Protein 7KPT (pdb70)

Structure (mmCIF, N/CA/C/O backbone):
data_7KPT
#
_entry.id   7KPT
#
_cell.length_a   157.279
_cell.length_b   48.527
_cell.length_c   67.643
_cell.angle_alpha   90.000
_cell.angle_beta   114.488
_cell.angle_gamma   90.000
#
_symmetry.space_group_name_H-M   'C 1 2 1'
#
loop_
_entity.id
_entity.type
_entity.pdbx_description
1 polymer 'FAD-dependent monooxygenase CtdE'
2 non-polymer 'FLAVIN-ADENINE DINUCLEOTIDE'
3 non-polymer (6aR,7aS,11S,13aS)-6,6,11-trimethyl-4-(3-methylbut-2-en-1-yl)-6,6a,7,8,9,10,11,14-octahydro-5H,13H-13a,7a-(epiminomethano)quinolizino[2,3-b]carbazol-16-one
4 non-polymer 1,2-ETHANEDIOL
5 non-polymer 'CHLORIDE ION'
6 water water
#
loop_
_atom_site.group_PDB
_atom_site.id
_atom_site.type_symbol
_atom_site.label_atom_id
_atom_site.label_alt_id
_atom_site.label_comp_id
_atom_site.label_asym_id
_atom_site.label_entity_id
_atom_site.label_seq_id
_atom_site.pdbx_PDB_ins_code
_atom_site.Cartn_x
_atom_site.Cartn_y
_atom_site.Cartn_z
_atom_site.occupancy
_atom_site.B_iso_or_equiv
_atom_site.auth_seq_id
_atom_site.auth_comp_id
_atom_site.auth_asym_id
_atom_site.auth_atom_id
_atom_site.pdbx_PDB_model_num
ATOM 1 N N . GLN A 1 20 ? 61.98398 36.70054 7.86326 1.000 23.87635 20 GLN A N 1
ATOM 2 C CA . GLN A 1 20 ? 61.08054 36.57566 9.00845 1.000 26.20861 20 GLN A CA 1
ATOM 3 C C . GLN A 1 20 ? 59.76742 35.88748 8.64708 1.000 22.87820 20 GLN A C 1
ATOM 4 O O . GLN A 1 20 ? 59.04939 36.31265 7.74467 1.000 21.58044 20 GLN A O 1
ATOM 10 N N . ILE A 1 21 ? 59.44793 34.83749 9.39325 1.000 20.65845 21 ILE A N 1
ATOM 11 C CA . ILE A 1 21 ? 58.25765 34.02642 9.14957 1.000 17.56068 21 ILE A CA 1
ATOM 12 C C . ILE A 1 21 ? 57.03520 34.74533 9.70345 1.000 18.67413 21 ILE A C 1
ATOM 13 O O . ILE A 1 21 ? 57.05683 35.23915 10.83638 1.000 17.43414 21 ILE A O 1
ATOM 18 N N . ASN A 1 22 ? 55.97293 34.83709 8.89880 1.000 17.81371 22 ASN A N 1
ATOM 19 C CA . ASN A 1 22 ? 54.70779 35.42409 9.34501 1.000 15.66627 22 ASN A CA 1
ATOM 20 C C . ASN A 1 22 ? 53.76052 34.30371 9.74516 1.000 12.91062 22 ASN A C 1
ATOM 21 O O . ASN A 1 22 ? 53.50661 33.38750 8.95787 1.000 15.44232 22 ASN A O 1
ATOM 26 N N . VAL A 1 23 ? 53.28378 34.34522 10.98744 1.000 14.86919 23 VAL A N 1
ATOM 27 C CA . VAL A 1 23 ? 52.39385 33.32562 11.52958 1.000 13.05500 23 VAL A CA 1
ATOM 28 C C . VAL A 1 23 ? 51.06197 33.97043 11.89725 1.000 13.14881 23 VAL A C 1
ATOM 29 O O . VAL A 1 23 ? 51.03366 35.01621 12.55635 1.000 14.04052 23 VAL A O 1
ATOM 33 N N . ILE A 1 24 ? 49.96102 33.31171 11.53531 1.000 12.41826 24 ILE A N 1
ATOM 34 C CA . ILE A 1 24 ? 48.63687 33.66429 12.03028 1.000 13.72083 24 ILE A CA 1
ATOM 35 C C . ILE A 1 24 ? 48.24453 32.61577 13.06486 1.000 16.51520 24 ILE A C 1
ATOM 36 O O . ILE A 1 24 ? 48.37111 31.40547 12.81504 1.000 12.96458 24 ILE A O 1
ATOM 41 N N . ILE A 1 25 ? 47.80017 33.06826 14.23428 1.000 10.81782 25 ILE A N 1
ATOM 42 C CA . ILE A 1 25 ? 47.31024 32.16947 15.27569 1.000 11.87035 25 ILE A CA 1
ATOM 43 C C . ILE A 1 25 ? 45.84082 32.48081 15.50648 1.000 14.97385 25 ILE A C 1
ATOM 44 O O . ILE A 1 25 ? 45.47523 33.64682 15.66903 1.000 12.05623 25 ILE A O 1
ATOM 49 N N . VAL A 1 26 ? 45.00741 31.44893 15.53825 1.000 12.72527 26 VAL A N 1
ATOM 50 C CA . VAL A 1 26 ? 43.57495 31.62731 15.75200 1.000 13.28607 26 VAL A CA 1
ATOM 51 C C . VAL A 1 26 ? 43.18427 30.92823 17.04407 1.000 11.52233 26 VAL A C 1
ATOM 52 O O . VAL A 1 26 ? 43.28818 29.69831 17.14936 1.000 13.51275 26 VAL A O 1
ATOM 56 N N . GLY A 1 27 ? 42.71411 31.70721 18.00505 1.000 10.34349 27 GLY A N 1
ATOM 57 C CA . GLY A 1 27 ? 42.26502 31.19676 19.28637 1.000 13.15058 27 GLY A CA 1
ATOM 58 C C . GLY A 1 27 ? 43.32137 31.41101 20.34873 1.000 14.86244 27 GLY A C 1
ATOM 59 O O . GLY A 1 27 ? 44.44493 30.92068 20.21117 1.000 12.87108 27 GLY A O 1
ATOM 60 N N . LEU A 1 28 ? 42.99183 32.13116 21.41556 1.000 13.77787 28 LEU A N 1
ATOM 61 C CA . LEU A 1 28 ? 44.02747 32.44474 22.38817 1.000 13.04347 28 LEU A CA 1
ATOM 62 C C . LEU A 1 28 ? 43.67676 31.90013 23.76799 1.000 13.54683 28 LEU A C 1
ATOM 63 O O . LEU A 1 28 ? 43.61131 32.66101 24.74106 1.000 16.38358 28 LEU A O 1
ATOM 68 N N . GLY A 1 29 ? 43.46349 30.58719 23.86137 1.000 12.06174 29 GLY A N 1
ATOM 69 C CA . GLY A 1 29 ? 43.52758 29.89769 25.13287 1.000 11.59052 29 GLY A CA 1
ATOM 70 C C . GLY A 1 29 ? 44.99537 29.66002 25.44410 1.000 10.66790 29 GLY A C 1
ATOM 71 O O . GLY A 1 29 ? 45.88578 30.27845 24.85169 1.000 9.86383 29 GLY A O 1
ATOM 72 N N . ILE A 1 30 ? 45.24904 28.70006 26.34039 1.000 7.89087 30 ILE A N 1
ATOM 73 C CA . ILE A 1 30 ? 46.62396 28.31731 26.67440 1.000 9.84727 30 ILE A CA 1
ATOM 74 C C . ILE A 1 30 ? 47.41819 27.93505 25.42226 1.000 8.70726 30 ILE A C 1
ATOM 75 O O . ILE A 1 30 ? 48.58749 28.30971 25.27877 1.000 10.86323 30 ILE A O 1
ATOM 80 N N . ALA A 1 31 ? 46.81055 27.17058 24.50998 1.000 9.05772 31 ALA A N 1
ATOM 81 C CA . ALA A 1 31 ? 47.54632 26.71451 23.32932 1.000 10.23546 31 ALA A CA 1
ATOM 82 C C . ALA A 1 31 ? 47.95700 27.89110 22.45217 1.000 11.59158 31 ALA A C 1
ATOM 83 O O . ALA A 1 31 ? 49.13475 28.04559 22.09839 1.000 10.43917 31 ALA A O 1
ATOM 85 N N . GLY A 1 32 ? 47.00112 28.75806 22.11682 1.000 9.66070 32 GLY A N 1
ATOM 86 C CA . GLY A 1 32 ? 47.32605 29.89084 21.26861 1.000 8.91596 32 GLY A CA 1
ATOM 87 C C . GLY A 1 32 ? 48.22642 30.91264 21.92944 1.000 8.98834 32 GLY A C 1
ATOM 88 O O . GLY A 1 32 ? 49.13048 31.44519 21.28941 1.000 8.13829 32 GLY A O 1
ATOM 89 N N . LEU A 1 33 ? 48.01595 31.18495 23.22571 1.000 9.25184 33 LEU A N 1
ATOM 90 C CA . LEU A 1 33 ? 48.90055 32.11071 23.92326 1.000 7.99438 33 LEU A CA 1
ATOM 91 C C . LEU A 1 33 ? 50.33647 31.58843 23.95587 1.000 11.84490 33 LEU A C 1
ATOM 92 O O . LEU A 1 33 ? 51.28376 32.34822 23.73577 1.000 8.51142 33 LEU A O 1
ATOM 97 N N . THR A 1 34 ? 50.51536 30.29860 24.24843 1.000 7.46852 34 THR A N 1
ATOM 98 C CA . THR A 1 34 ? 51.86630 29.73310 24.26504 1.000 9.66106 34 THR A CA 1
ATOM 99 C C . THR A 1 34 ? 52.49766 29.76308 22.87982 1.000 6.17424 34 THR A C 1
ATOM 100 O O . THR A 1 34 ? 53.66647 30.13880 22.73665 1.000 10.60635 34 THR A O 1
ATOM 104 N N . ALA A 1 35 ? 51.75134 29.38421 21.85012 1.000 7.03143 35 ALA A N 1
ATOM 105 C CA . ALA A 1 35 ? 52.30113 29.45839 20.50488 1.000 8.06598 35 ALA A CA 1
ATOM 106 C C . ALA A 1 35 ? 52.70636 30.89538 20.15150 1.000 9.54795 35 ALA A C 1
ATOM 107 O O . ALA A 1 35 ? 53.76221 31.11555 19.56157 1.000 10.64977 35 ALA A O 1
ATOM 109 N N . ALA A 1 36 ? 51.88158 31.87952 20.51264 1.000 8.77867 36 ALA A N 1
ATOM 110 C CA . ALA A 1 36 ? 52.19718 33.27983 20.19515 1.000 11.04188 36 ALA A CA 1
ATOM 111 C C . ALA A 1 36 ? 53.45551 33.73345 20.90766 1.000 8.00316 36 ALA A C 1
ATOM 112 O O . ALA A 1 36 ? 54.34782 34.33147 20.30434 1.000 11.26699 36 ALA A O 1
ATOM 114 N N . ILE A 1 37 ? 53.53765 33.45736 22.21334 1.000 8.87546 37 ILE A N 1
ATOM 115 C CA . ILE A 1 37 ? 54.69699 33.85077 23.00438 1.000 9.44407 37 ILE A CA 1
ATOM 116 C C . ILE A 1 37 ? 55.95098 33.17821 22.46469 1.000 10.06427 37 ILE A C 1
ATOM 117 O O . ILE A 1 37 ? 56.98593 33.82085 22.25138 1.000 10.51936 37 ILE A O 1
ATOM 122 N N . GLU A 1 38 ? 55.88454 31.85945 22.26685 1.000 11.17911 38 GLU A N 1
ATOM 123 C CA . GLU A 1 38 ? 57.06534 31.13738 21.78581 1.000 11.40103 38 GLU A CA 1
ATOM 124 C C . GLU A 1 38 ? 57.41888 31.51750 20.35408 1.000 9.90102 38 GLU A C 1
ATOM 125 O O . GLU A 1 38 ? 58.59535 31.69381 20.03490 1.000 11.27989 38 GLU A O 1
ATOM 131 N N . CYS A 1 39 ? 56.42829 31.66882 19.47696 1.000 9.96041 39 CYS A N 1
ATOM 132 C CA . CYS A 1 39 ? 56.74448 32.13425 18.12453 1.000 12.07067 39 CYS A CA 1
ATOM 133 C C . CYS A 1 39 ? 57.41496 33.50538 18.15117 1.000 12.31208 39 CYS A C 1
ATOM 134 O O . CYS A 1 39 ? 58.42067 33.73181 17.46692 1.000 13.64463 39 CYS A O 1
ATOM 137 N N . HIS A 1 40 ? 56.87615 34.43424 18.93879 1.000 11.73114 40 HIS A N 1
ATOM 138 C CA . HIS A 1 40 ? 57.51662 35.74211 19.08199 1.000 13.52723 40 HIS A CA 1
ATOM 139 C C . HIS A 1 40 ? 58.94265 35.62941 19.62230 1.000 17.30993 40 HIS A C 1
ATOM 140 O O . HIS A 1 40 ? 59.86555 36.27712 19.10883 1.000 16.65989 40 HIS A O 1
ATOM 147 N N . ARG A 1 41 ? 59.14976 34.81912 20.66559 1.000 13.71330 41 ARG A N 1
ATOM 148 C CA . ARG A 1 41 ? 60.49115 34.68410 21.22976 1.000 15.22486 41 ARG A CA 1
ATOM 149 C C . ARG A 1 41 ? 61.47569 34.08411 20.23207 1.000 20.53794 41 ARG A C 1
ATOM 150 O O . ARG A 1 41 ? 62.67642 34.37332 20.28958 1.000 16.55177 41 ARG A O 1
ATOM 158 N N . LYS A 1 42 ? 61.00639 33.23483 19.33150 1.000 16.69893 42 LYS A N 1
ATOM 159 C CA . LYS A 1 42 ? 61.88061 32.63430 18.33430 1.000 17.70265 42 LYS A CA 1
ATOM 160 C C . LYS A 1 42 ? 62.00299 33.50269 17.08885 1.000 22.89160 42 LYS A C 1
ATOM 161 O O . LYS A 1 42 ? 62.52974 33.03310 16.07862 1.000 30.59159 42 LYS A O 1
ATOM 167 N N . GLY A 1 43 ? 61.49957 34.73718 17.13071 1.000 17.48970 43 GLY A N 1
ATOM 168 C CA . GLY A 1 43 ? 61.69403 35.72521 16.08990 1.000 21.81886 43 GLY A CA 1
ATOM 169 C C . GLY A 1 43 ? 60.66608 35.77759 14.97848 1.000 21.74949 43 GLY A C 1
ATOM 170 O O . GLY A 1 43 ? 60.86600 36.51911 14.01285 1.000 22.78074 43 GLY A O 1
ATOM 171 N N . HIS A 1 44 ? 59.57870 35.02522 15.06915 1.000 17.42775 44 HIS A N 1
ATOM 172 C CA . HIS A 1 44 ? 58.53473 35.11483 14.06639 1.000 16.68471 44 HIS A CA 1
ATOM 173 C C . HIS A 1 44 ? 57.64292 36.34198 14.31245 1.000 18.23246 44 HIS A C 1
ATOM 174 O O . HIS A 1 44 ? 57.62321 36.92164 15.40411 1.000 20.61560 44 HIS A O 1
ATOM 181 N N . LYS A 1 45 ? 56.92928 36.76595 13.27137 1.000 18.41227 45 LYS A N 1
ATOM 182 C CA . LYS A 1 45 ? 55.97213 37.86825 13.38774 1.000 20.75476 45 LYS A CA 1
ATOM 183 C C . LYS A 1 45 ? 54.58431 37.26603 13.54192 1.000 17.29181 45 LYS A C 1
ATOM 184 O O . LYS A 1 45 ? 54.11697 36.55198 12.65010 1.000 19.07909 45 LYS A O 1
ATOM 190 N N . VAL A 1 46 ? 53.93169 37.52967 14.67492 1.000 13.48428 46 VAL A N 1
ATOM 191 C CA . VAL A 1 46 ? 52.69252 36.84901 15.02748 1.000 13.86100 46 VAL A CA 1
ATOM 192 C C . VAL A 1 46 ? 51.52005 37.81405 14.86018 1.000 17.30456 46 VAL A C 1
ATOM 193 O O . VAL A 1 46 ? 51.58588 38.95742 15.32175 1.000 18.99623 46 VAL A O 1
ATOM 197 N N . ILE A 1 47 ? 50.43581 37.34519 14.24510 1.000 16.62477 47 ILE A N 1
ATOM 198 C CA . ILE A 1 47 ? 49.13842 38.02095 14.30910 1.000 19.87400 47 ILE A CA 1
ATOM 199 C C . ILE A 1 47 ? 48.15396 37.04819 14.92372 1.000 14.25928 47 ILE A C 1
ATOM 200 O O . ILE A 1 47 ? 47.88833 35.98781 14.34474 1.000 17.45495 47 ILE A O 1
ATOM 205 N N . ALA A 1 48 ? 47.59807 37.39962 16.07326 1.000 14.71845 48 ALA A N 1
ATOM 206 C CA . ALA A 1 48 ? 46.76722 36.46743 16.82208 1.000 16.38857 48 ALA A CA 1
ATOM 207 C C . ALA A 1 48 ? 45.31672 36.94421 16.87036 1.000 18.36721 48 ALA A C 1
ATOM 208 O O . ALA A 1 48 ? 45.04439 38.12470 17.10845 1.000 18.72675 48 ALA A O 1
ATOM 210 N N . PH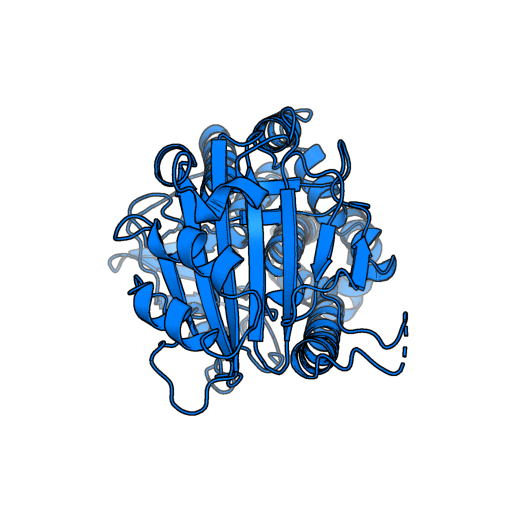E A 1 49 ? 44.38498 36.01762 16.67372 1.000 16.46950 49 PHE A N 1
ATOM 211 C CA . PHE A 1 49 ? 42.97361 36.34275 16.54523 1.000 15.01174 49 PHE A CA 1
ATOM 212 C C . PHE A 1 49 ? 42.16919 35.60666 17.60406 1.000 17.60078 49 PHE A C 1
ATOM 213 O O . PHE A 1 49 ? 42.33790 34.39529 17.77868 1.000 14.99456 49 PHE A O 1
ATOM 221 N N . GLU A 1 50 ? 41.22193 36.30826 18.23859 1.000 12.56753 50 GLU A N 1
ATOM 222 C CA . GLU A 1 50 ? 40.44134 35.69891 19.30910 1.000 14.66557 50 GLU A CA 1
ATOM 223 C C . GLU A 1 50 ? 38.98968 36.15328 19.20731 1.000 14.34785 50 GLU A C 1
ATOM 224 O O . GLU A 1 50 ? 38.72743 37.34014 19.03100 1.000 18.60088 50 GLU A O 1
ATOM 230 N N . LYS A 1 51 ? 38.07049 35.19485 19.34513 1.000 15.37626 51 LYS A N 1
ATOM 231 C CA . LYS A 1 51 ? 36.63508 35.40904 19.16672 1.000 17.70804 51 LYS A CA 1
ATOM 232 C C . LYS A 1 51 ? 36.02109 36.23158 20.29777 1.000 21.77497 51 LYS A C 1
ATOM 233 O O . LYS A 1 51 ? 35.13037 37.05812 20.05442 1.000 18.36373 51 LYS A O 1
ATOM 239 N N . THR A 1 52 ? 36.46518 36.02203 21.53436 1.000 15.18991 52 THR A N 1
ATOM 240 C CA . THR A 1 52 ? 35.86815 36.73271 22.65841 1.000 18.16149 52 THR A CA 1
ATOM 241 C C . THR A 1 52 ? 36.36140 38.17947 22.68077 1.000 17.96190 52 THR A C 1
ATOM 242 O O . THR A 1 52 ? 37.34085 38.51430 22.01097 1.000 18.44082 52 THR A O 1
ATOM 246 N N . PRO A 1 53 ? 35.69556 39.06623 23.44337 1.000 18.64803 53 PRO A N 1
ATOM 247 C CA . PRO A 1 53 ? 36.15762 40.47104 23.51941 1.000 19.61583 53 PRO A CA 1
ATOM 248 C C . PRO A 1 53 ? 37.38638 40.68167 24.36277 1.000 19.74235 53 PRO A C 1
ATOM 249 O O . PRO A 1 53 ? 38.03842 41.72180 24.22542 1.000 20.88853 53 PRO A O 1
ATOM 253 N N . LYS A 1 54 ? 37.68161 39.76401 25.27476 1.000 19.41199 54 LYS A N 1
ATOM 254 C CA . LYS A 1 54 ? 38.81896 39.83516 26.18655 1.000 20.27487 54 LYS A CA 1
ATOM 255 C C . LYS A 1 54 ? 38.98001 38.42752 26.74159 1.000 19.32287 54 LYS A C 1
ATOM 256 O O . LYS A 1 54 ? 38.17431 37.54019 26.44208 1.000 17.08940 54 LYS A O 1
ATOM 262 N N . MET A 1 55 ? 40.01984 38.20795 27.53878 1.000 19.48166 55 MET A N 1
ATOM 263 C CA . MET A 1 55 ? 40.14902 36.88763 28.14258 1.000 21.26068 55 MET A CA 1
ATOM 264 C C . MET A 1 55 ? 38.96169 36.61936 29.06203 1.000 18.47304 55 MET A C 1
ATOM 265 O O . MET A 1 55 ? 38.66168 37.41382 29.95890 1.000 20.40924 55 MET A O 1
ATOM 270 N N . MET A 1 56 ? 38.27531 35.50029 28.83635 1.000 18.32404 56 MET A N 1
ATOM 271 C CA . MET A 1 56 ? 37.09991 35.15780 29.63968 1.000 22.21189 56 MET A CA 1
ATOM 272 C C . MET A 1 56 ? 37.11045 33.65301 29.87521 1.000 24.09604 56 MET A C 1
ATOM 273 O O . MET A 1 56 ? 36.77259 32.86335 28.98620 1.000 26.77029 56 MET A O 1
ATOM 278 N N . HIS A 1 57 ? 37.50868 33.26565 31.07765 1.000 21.89170 57 HIS A N 1
ATOM 279 C CA . HIS A 1 57 ? 37.71079 31.86863 31.39027 1.000 22.92917 57 HIS A CA 1
ATOM 280 C C . HIS A 1 57 ? 37.01730 31.53860 32.69892 1.000 20.95529 57 HIS A C 1
ATOM 281 O O . HIS A 1 57 ? 36.76827 32.41466 33.53052 1.000 20.96160 57 HIS A O 1
ATOM 288 N N . ILE A 1 58 ? 36.65886 30.26669 32.83682 1.000 17.17805 58 ILE A N 1
ATOM 289 C CA . ILE A 1 58 ? 36.04961 29.77870 34.06372 1.000 15.50414 58 ILE A CA 1
ATOM 290 C C . ILE A 1 58 ? 37.06409 29.88412 35.19177 1.000 16.33493 58 ILE A C 1
ATOM 291 O O . ILE A 1 58 ? 38.23929 29.54153 35.01860 1.000 16.30883 58 ILE A O 1
ATOM 296 N N . GLY A 1 59 ? 36.62942 30.40401 36.33744 1.000 16.24808 59 GLY A N 1
ATOM 297 C CA . GLY A 1 59 ? 37.53035 30.55306 37.46291 1.000 18.17469 59 GLY A CA 1
ATOM 298 C C . GLY A 1 59 ? 37.59637 29.33285 38.35899 1.000 15.73992 59 GLY A C 1
ATOM 299 O O . GLY A 1 59 ? 37.42721 29.43010 39.58168 1.000 18.40801 59 GLY A O 1
ATOM 300 N N . ASP A 1 60 ? 37.85439 28.17809 37.76572 1.000 13.26836 60 ASP A N 1
ATOM 301 C CA . ASP A 1 60 ? 38.12293 26.98510 38.52952 1.000 15.86186 60 ASP A CA 1
ATOM 302 C C . ASP A 1 60 ? 39.64152 26.84661 38.58412 1.000 14.66456 60 ASP A C 1
ATOM 303 O O . ASP A 1 60 ? 40.36390 27.84111 38.43290 1.000 15.83577 60 ASP A O 1
ATOM 308 N N . ILE A 1 61 ? 40.13131 25.63934 38.80368 1.000 12.07904 61 ILE A N 1
ATOM 309 C CA . ILE A 1 61 ? 41.56503 25.38445 38.90296 1.000 13.18159 61 ILE A CA 1
ATOM 310 C C . ILE A 1 61 ? 41.98904 24.34340 37.88209 1.000 10.63161 61 ILE A C 1
ATOM 311 O O . ILE A 1 61 ? 41.19540 23.50178 37.44969 1.000 14.74721 61 ILE A O 1
ATOM 316 N N . PHE A 1 62 ? 43.25703 24.42134 37.48955 1.000 11.88686 62 PHE A N 1
ATOM 317 C CA . PHE A 1 62 ? 43.88489 23.38986 36.67812 1.000 14.81906 62 PHE A CA 1
ATOM 318 C C . PHE A 1 62 ? 45.31941 23.22507 37.17221 1.000 11.57099 62 PHE A C 1
ATOM 319 O O . PHE A 1 62 ? 45.77079 23.92860 38.08025 1.000 14.30639 62 PHE A O 1
ATOM 327 N N . SER A 1 63 ? 46.00579 22.21893 36.65023 1.000 12.36494 63 SER A N 1
ATOM 328 C CA . SER A 1 63 ? 47.36750 21.91929 37.06269 1.000 14.41740 63 SER A CA 1
ATOM 329 C C . SER A 1 63 ? 48.30253 22.04074 35.86653 1.000 16.54399 63 SER A C 1
ATOM 330 O O . SER A 1 63 ? 47.93533 21.72360 34.72772 1.000 14.46631 63 SER A O 1
ATOM 333 N N . ILE A 1 64 ? 49.48738 22.56788 36.13525 1.000 12.39373 64 ILE A N 1
ATOM 334 C CA . ILE A 1 64 ? 50.55248 22.72625 35.15800 1.000 10.97117 64 ILE A CA 1
ATOM 335 C C . ILE A 1 64 ? 51.74782 21.98569 35.73465 1.000 12.08042 64 ILE A C 1
ATOM 336 O O . ILE A 1 64 ? 52.17692 22.29385 36.84651 1.000 12.52693 64 ILE A O 1
ATOM 341 N N . GLY A 1 65 ? 52.23670 20.95964 35.03552 1.000 12.26929 65 GLY A N 1
ATOM 342 C CA . GLY A 1 65 ? 53.30638 20.16529 35.59756 1.000 11.21617 65 GLY A CA 1
ATOM 343 C C . GLY A 1 65 ? 54.68205 20.52186 35.06262 1.000 11.27468 65 GLY A C 1
ATOM 344 O O . GLY A 1 65 ? 54.86455 21.46547 34.27717 1.000 9.60611 65 GLY A O 1
ATOM 345 N N . PRO A 1 66 ? 55.67524 19.73412 35.46532 1.000 15.68227 66 PRO A N 1
ATOM 346 C CA . PRO A 1 66 ? 57.08145 20.08242 35.16207 1.000 13.00099 66 PRO A CA 1
ATOM 347 C C . PRO A 1 66 ? 57.39235 20.12224 33.69191 1.000 12.33758 66 PRO A C 1
ATOM 348 O O . PRO A 1 66 ? 58.27383 20.88653 33.27574 1.000 13.36316 66 PRO A O 1
ATOM 352 N N . ASN A 1 67 ? 56.70738 19.31016 32.89350 1.000 9.31717 67 ASN A N 1
ATOM 353 C CA . ASN A 1 67 ? 56.97496 19.28076 31.46683 1.000 10.52193 67 ASN A CA 1
ATOM 354 C C . ASN A 1 67 ? 56.50057 20.56016 30.79921 1.000 13.31859 67 ASN A C 1
ATOM 355 O O . ASN A 1 67 ? 56.98447 20.89040 29.71498 1.000 15.09953 67 ASN A O 1
ATOM 360 N N . ALA A 1 68 ? 55.58418 21.29762 31.43210 1.000 10.77669 68 ALA A N 1
ATOM 361 C CA . ALA A 1 68 ? 55.24082 22.63075 30.95414 1.000 10.32137 68 ALA A CA 1
ATOM 362 C C . ALA A 1 68 ? 55.99856 23.72345 31.69236 1.000 9.47470 68 ALA A C 1
ATOM 363 O O . ALA A 1 68 ? 56.34532 24.73209 31.07496 1.000 10.31143 68 ALA A O 1
ATOM 365 N N . GLU A 1 69 ? 56.31160 23.52740 32.98305 1.000 9.88732 69 GLU A N 1
ATOM 366 C CA . GLU A 1 69 ? 57.12537 24.51753 33.69038 1.000 11.87085 69 GLU A CA 1
ATOM 367 C C . GLU A 1 69 ? 58.49556 24.70572 33.03473 1.000 12.41786 69 GLU A C 1
ATOM 368 O O . GLU A 1 69 ? 59.05181 25.80546 33.07409 1.000 13.78119 69 GLU A O 1
ATOM 374 N N . SER A 1 70 ? 59.04609 23.68155 32.38825 1.000 12.37520 70 SER A N 1
ATOM 375 C CA . SER A 1 70 ? 60.35127 23.91030 31.78031 1.000 18.74217 70 SER A CA 1
ATOM 376 C C . SER A 1 70 ? 60.27501 24.85171 30.58548 1.000 15.73577 70 SER A C 1
ATOM 377 O O . SER A 1 70 ? 61.28112 25.48794 30.26675 1.000 15.68715 70 SER A O 1
ATOM 380 N N . VAL A 1 71 ? 59.09893 24.98562 29.96383 1.000 9.32804 71 VAL A N 1
ATOM 381 C CA . VAL A 1 71 ? 58.86633 26.02893 28.96988 1.000 9.55490 71 VAL A CA 1
ATOM 382 C C . VAL A 1 71 ? 58.71848 27.38226 29.66006 1.000 10.05365 71 VAL A C 1
ATOM 383 O O . VAL A 1 71 ? 59.41246 28.34655 29.32412 1.000 9.75540 71 VAL A O 1
ATOM 387 N N . ILE A 1 72 ? 57.83082 27.45313 30.64817 1.000 9.56943 72 ILE A N 1
ATOM 388 C CA . ILE A 1 72 ? 57.44896 28.71914 31.26664 1.000 11.10075 72 ILE A CA 1
ATOM 389 C C . ILE A 1 72 ? 58.62625 29.35876 31.99434 1.000 11.61928 72 ILE A C 1
ATOM 390 O O . ILE A 1 72 ? 58.76710 30.59090 32.01103 1.000 11.26197 72 ILE A O 1
ATOM 395 N N . ARG A 1 73 ? 59.47112 28.53915 32.62833 1.000 10.87957 73 ARG A N 1
ATOM 396 C CA . ARG A 1 73 ? 60.58844 29.04269 33.43285 1.000 12.64693 73 ARG A CA 1
ATOM 397 C C . ARG A 1 73 ? 61.55124 29.90428 32.60513 1.000 13.64590 73 ARG A C 1
ATOM 398 O O . ARG A 1 73 ? 62.28542 30.71487 33.17432 1.000 12.21004 73 ARG A O 1
ATOM 406 N N . GLN A 1 74 ? 61.56118 29.75682 31.27276 1.000 7.88517 74 GLN A N 1
ATOM 407 C CA . GLN A 1 74 ? 62.43365 30.56783 30.42148 1.000 10.26305 74 GLN A CA 1
ATOM 408 C C . GLN A 1 74 ? 61.92263 31.98276 30.17890 1.000 11.55766 74 GLN A C 1
ATOM 409 O O . GLN A 1 74 ? 62.70453 32.82501 29.71087 1.000 13.16555 74 GLN A O 1
ATOM 415 N N . TRP A 1 75 ? 60.66014 32.26483 30.48675 1.000 8.68901 75 TRP A N 1
ATOM 416 C CA . TRP A 1 75 ? 60.05817 33.55898 30.16505 1.000 11.58379 75 TRP A CA 1
ATOM 417 C C . TRP A 1 75 ? 60.44543 34.63247 31.18871 1.000 12.51990 75 TRP A C 1
ATOM 418 O O . TRP A 1 75 ? 60.20230 34.47570 32.39359 1.000 11.39986 75 TRP A O 1
ATOM 429 N N . LYS A 1 76 ? 61.07928 35.70424 30.70908 1.000 16.86839 76 LYS A N 1
ATOM 430 C CA . LYS A 1 76 ? 61.28588 36.92001 31.50663 1.000 14.96863 76 LYS A CA 1
ATOM 431 C C . LYS A 1 76 ? 62.06598 36.62143 32.78310 1.000 14.65309 76 LYS A C 1
ATOM 432 O O . LYS A 1 76 ? 61.69212 37.05338 33.87689 1.000 14.82031 76 LYS A O 1
ATOM 438 N N . ASP A 1 77 ? 63.12228 35.80953 32.65428 1.000 15.63713 77 ASP A N 1
ATOM 439 C CA . ASP A 1 77 ? 63.99616 35.45945 33.77686 1.000 14.97925 77 ASP A CA 1
ATOM 440 C C . ASP A 1 77 ? 63.22185 34.88414 34.95517 1.000 19.04548 77 ASP A C 1
ATOM 441 O O . ASP A 1 77 ? 63.52579 35.15213 36.12002 1.000 16.89009 77 ASP A O 1
ATOM 446 N N . GLY A 1 78 ? 62.19525 34.08931 34.65979 1.000 15.39519 78 GLY A N 1
ATOM 447 C CA . GLY A 1 78 ? 61.44069 33.48128 35.72618 1.000 13.64189 78 GLY A CA 1
ATOM 448 C C . GLY A 1 78 ? 60.29310 34.29961 36.28279 1.000 14.08046 78 GLY A C 1
ATOM 449 O O . GLY A 1 78 ? 59.60948 33.81633 37.18838 1.000 15.74034 78 GLY A O 1
ATOM 450 N N . ALA A 1 79 ? 60.04864 35.51655 35.78099 1.000 13.21144 79 ALA A N 1
ATOM 451 C CA . ALA A 1 79 ? 59.00947 36.33969 36.39600 1.000 14.93618 79 ALA A CA 1
ATOM 452 C C . ALA A 1 79 ? 57.62342 35.73654 36.21947 1.000 15.66252 79 ALA A C 1
ATOM 453 O O . ALA A 1 79 ? 56.75825 35.91684 37.08345 1.000 12.84333 79 ALA A O 1
ATOM 455 N N . ILE A 1 80 ? 57.37888 35.04086 35.10904 1.000 11.80306 80 ILE A N 1
ATOM 456 C CA . ILE A 1 80 ? 56.07259 34.42202 34.92841 1.000 11.64698 80 ILE A CA 1
ATOM 457 C C . ILE A 1 80 ? 55.90275 33.24873 35.87658 1.000 13.49297 80 ILE A C 1
ATOM 458 O O . ILE A 1 80 ? 54.83425 33.07487 36.48064 1.000 12.27209 80 ILE A O 1
ATOM 463 N N . SER A 1 81 ? 56.93570 32.40664 36.00214 1.000 14.17692 81 SER A N 1
ATOM 464 C CA . SER A 1 81 ? 56.88505 31.30475 36.96296 1.000 14.19752 81 SER A CA 1
ATOM 465 C C . SER A 1 81 ? 56.65115 31.82785 38.37443 1.000 15.84685 81 SER A C 1
ATOM 466 O O . SER A 1 81 ? 55.88313 31.24151 39.14263 1.000 14.17657 81 SER A O 1
ATOM 469 N N . ARG A 1 82 ? 57.29120 32.94478 38.72250 1.000 12.96645 82 ARG A N 1
ATOM 470 C CA . ARG A 1 82 ? 57.12619 33.48962 40.06511 1.000 17.04910 82 ARG A CA 1
ATOM 471 C C . ARG A 1 82 ? 55.71367 34.00260 40.27632 1.000 13.25426 82 ARG A C 1
ATOM 472 O O . ARG A 1 82 ? 55.16827 33.88259 41.37593 1.000 16.56407 82 ARG A O 1
ATOM 480 N N . ALA A 1 83 ? 55.10364 34.57030 39.24015 1.000 13.06450 83 ALA A N 1
ATOM 481 C CA . ALA A 1 83 ? 53.72868 35.04015 39.36846 1.000 16.12895 83 ALA A CA 1
ATOM 482 C C . ALA A 1 83 ? 52.75170 33.87381 39.49431 1.000 19.86737 83 ALA A C 1
ATOM 483 O O . ALA A 1 83 ? 51.81427 3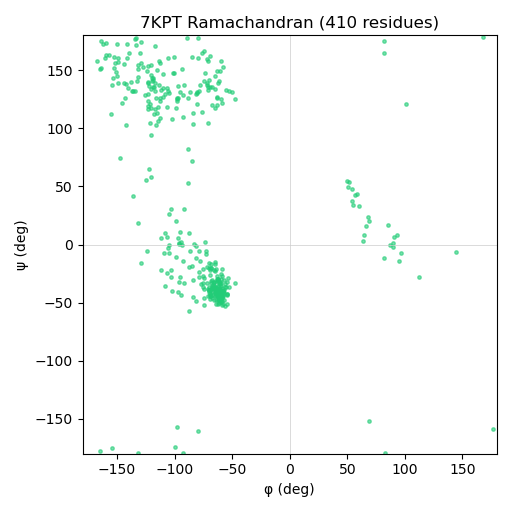3.92848 40.30005 1.000 13.50212 83 ALA A O 1
ATOM 485 N N . 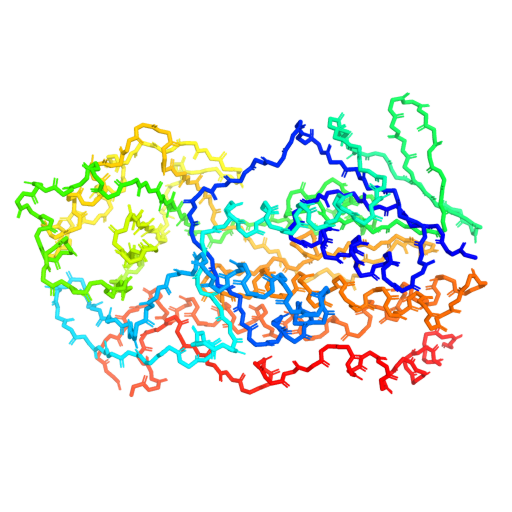LEU A 1 84 ? 52.94613 32.81212 38.70337 1.000 13.80072 84 LEU A N 1
ATOM 486 C CA . LEU A 1 84 ? 52.15579 31.59245 38.90206 1.000 14.75467 84 LEU A CA 1
ATOM 487 C C . LEU A 1 84 ? 52.35669 31.02297 40.29815 1.000 15.23380 84 LEU A C 1
ATOM 488 O O . LEU A 1 84 ? 51.39409 30.58780 40.95136 1.000 13.59083 84 LEU A O 1
ATOM 493 N N . ASN A 1 85 ? 53.59923 31.00694 40.77142 1.000 11.90064 85 ASN A N 1
ATOM 494 C CA . ASN A 1 85 ? 53.85911 30.47576 42.10578 1.000 17.78230 85 ASN A CA 1
ATOM 495 C C . ASN A 1 85 ? 53.12512 31.29255 43.16661 1.000 18.19866 85 ASN A C 1
ATOM 496 O O . ASN A 1 85 ? 52.55356 30.73169 44.11260 1.000 16.09366 85 ASN A O 1
ATOM 501 N N . GLU A 1 86 ? 53.09642 32.61894 43.00270 1.000 18.18964 86 GLU A N 1
ATOM 502 C CA . GLU A 1 86 ? 52.40778 33.47635 43.96679 1.000 21.50899 86 GLU A CA 1
ATOM 503 C C . GLU A 1 86 ? 50.91974 33.16048 44.02525 1.000 22.68769 86 GLU A C 1
ATOM 504 O O . GLU A 1 86 ? 50.29791 33.26825 45.09016 1.000 23.62946 86 GLU A O 1
ATOM 510 N N . ALA A 1 87 ? 50.33969 32.72929 42.90994 1.000 17.29698 87 ALA A N 1
ATOM 511 C CA . ALA A 1 87 ? 48.90581 32.54567 42.79725 1.000 20.58620 87 ALA A CA 1
ATOM 512 C C . ALA A 1 87 ? 48.48240 31.09984 43.03563 1.000 19.17235 87 ALA A C 1
ATOM 513 O O . ALA A 1 87 ? 47.29972 30.78568 42.88960 1.000 13.90994 87 ALA A O 1
ATOM 515 N N . ARG A 1 88 ? 49.41469 30.22727 43.41496 1.000 16.74136 88 ARG A N 1
ATOM 516 C CA . ARG A 1 88 ? 49.16152 28.79432 43.47768 1.000 16.38548 88 ARG A CA 1
ATOM 517 C C . ARG A 1 88 ? 48.22316 28.40824 44.62251 1.000 17.92616 88 ARG A C 1
ATOM 518 O O . ARG A 1 88 ? 48.05737 29.12039 45.62157 1.000 16.98909 88 ARG A O 1
ATOM 526 N N . CYS A 1 89 ? 47.59913 27.25080 44.45655 1.000 13.66061 89 CYS A N 1
ATOM 527 C CA . CYS A 1 89 ? 47.02460 26.50595 45.57415 1.000 17.83528 89 CYS A CA 1
ATOM 528 C C . CYS A 1 89 ? 48.15818 25.82173 46.32670 1.000 15.74206 89 CYS A C 1
ATOM 529 O O . CYS A 1 89 ? 48.79433 24.89934 45.79912 1.000 19.03061 89 CYS A O 1
ATOM 532 N N . ALA A 1 90 ? 48.38877 26.23838 47.57174 1.000 13.81720 90 ALA A N 1
ATOM 533 C CA . ALA A 1 90 ? 49.54305 25.76640 48.34181 1.000 18.91098 90 ALA A CA 1
ATOM 534 C C . ALA A 1 90 ? 49.19811 24.44311 49.02743 1.000 16.13423 90 ALA A C 1
ATOM 535 O O . ALA A 1 90 ? 49.03722 24.35750 50.24337 1.000 17.45919 90 ALA A O 1
ATOM 537 N N . ILE A 1 91 ? 49.10708 23.39333 48.21424 1.000 16.18543 91 ILE A N 1
ATOM 538 C CA . ILE A 1 91 ? 48.58271 22.09633 48.64172 1.000 14.98143 91 ILE A CA 1
ATOM 539 C C . ILE A 1 91 ? 49.74273 21.19639 49.04312 1.000 18.74092 91 ILE A C 1
ATOM 540 O O . ILE A 1 91 ? 50.70221 21.03180 48.28571 1.000 23.22402 91 ILE A O 1
ATOM 545 N N . ASP A 1 92 ? 49.63367 20.57701 50.21198 1.000 21.81854 92 ASP A N 1
ATOM 546 C CA . ASP A 1 92 ? 50.66704 19.68677 50.71873 1.000 25.90651 92 ASP A CA 1
ATOM 547 C C . ASP A 1 92 ? 50.39097 18.22227 50.40054 1.000 24.18189 92 ASP A C 1
ATOM 548 O O . ASP A 1 92 ? 51.32934 17.43624 50.27618 1.000 20.67619 92 ASP A O 1
ATOM 553 N N . GLU A 1 93 ? 49.12850 17.83689 50.25681 1.000 19.49340 93 GLU A N 1
ATOM 554 C CA . GLU A 1 93 ? 48.79287 16.43376 50.07579 1.000 18.89155 93 GLU A CA 1
ATOM 555 C C . GLU A 1 93 ? 47.39811 16.38005 49.47470 1.000 18.73400 93 GLU A C 1
ATOM 556 O O . GLU A 1 93 ? 46.63927 17.34609 49.56152 1.000 19.20672 93 GLU A O 1
ATOM 562 N N . ILE A 1 94 ? 47.06855 15.24474 48.86815 1.000 15.94189 94 ILE A N 1
ATOM 563 C CA . ILE A 1 94 ? 45.71868 14.97557 48.38204 1.000 15.36335 94 ILE A CA 1
ATOM 564 C C . ILE A 1 94 ? 45.13946 13.84570 49.22000 1.000 14.50251 94 ILE A C 1
ATOM 565 O O . ILE A 1 94 ? 45.72636 12.76154 49.29638 1.000 17.43090 94 ILE A O 1
ATOM 570 N N . LYS A 1 95 ? 43.99320 14.09979 49.83425 1.000 14.15319 95 LYS A N 1
ATOM 571 C CA . LYS A 1 95 ? 43.27926 13.11139 50.62659 1.000 15.79770 95 LYS A CA 1
ATOM 572 C C . LYS A 1 95 ? 42.17885 12.50000 49.77171 1.000 13.54535 95 LYS A C 1
ATOM 573 O O . LYS A 1 95 ? 41.32040 13.21546 49.24224 1.000 13.52424 95 LYS A O 1
ATOM 579 N N . VAL A 1 96 ? 42.19201 11.17948 49.66770 1.000 15.70550 96 VAL A N 1
ATOM 580 C CA . VAL A 1 96 ? 41.32030 10.44161 48.76582 1.000 16.78087 96 VAL A CA 1
ATOM 581 C C . VAL A 1 96 ? 40.37456 9.61475 49.63064 1.000 17.51830 96 VAL A C 1
ATOM 582 O O . VAL A 1 96 ? 40.82123 8.74822 50.39477 1.000 17.36390 96 VAL A O 1
ATOM 586 N N . PHE A 1 97 ? 39.08079 9.88752 49.51021 1.000 14.85522 97 PHE A N 1
ATOM 587 C CA . PHE A 1 97 ? 38.01394 9.21009 50.22850 1.000 20.48901 97 PHE A CA 1
ATOM 588 C C . PHE A 1 97 ? 37.12798 8.41479 49.27523 1.000 22.80342 97 PHE A C 1
ATOM 589 O O . PHE A 1 97 ? 37.03971 8.70732 48.07633 1.000 19.96849 97 PHE A O 1
ATOM 597 N N . ASP A 1 98 ? 36.43249 7.42064 49.82873 1.000 21.81202 98 ASP A N 1
ATOM 598 C CA . ASP A 1 98 ? 35.34603 6.79179 49.09397 1.000 23.22844 98 ASP A CA 1
ATOM 599 C C . ASP A 1 98 ? 34.02735 7.48390 49.43509 1.000 25.01181 98 ASP A C 1
ATOM 600 O O . ASP A 1 98 ? 33.98281 8.43001 50.22453 1.000 21.47687 98 ASP A O 1
ATOM 605 N N . GLU A 1 99 ? 32.92644 7.00268 48.83623 1.000 21.94017 99 GLU A N 1
ATOM 606 C CA . GLU A 1 99 ? 31.64456 7.67579 48.99052 1.000 21.16176 99 GLU A CA 1
ATOM 607 C C . GLU A 1 99 ? 31.07901 7.53089 50.39511 1.000 25.64301 99 GLU A C 1
ATOM 608 O O . GLU A 1 99 ? 30.14718 8.26215 50.75174 1.000 24.73804 99 GLU A O 1
ATOM 614 N N . THR A 1 100 ? 31.59660 6.59474 51.18924 1.000 23.00386 100 THR A N 1
ATOM 615 C CA . THR A 1 100 ? 31.14821 6.46410 52.56791 1.000 27.07582 100 THR A CA 1
ATOM 616 C C . THR A 1 100 ? 31.82416 7.46211 53.49583 1.000 27.27774 100 THR A C 1
ATOM 617 O O . THR A 1 100 ? 31.39877 7.60073 54.64388 1.000 28.38216 100 THR A O 1
ATOM 621 N N . GLY A 1 101 ? 32.87218 8.14384 53.03208 1.000 26.86962 101 GLY A N 1
ATOM 622 C CA . GLY A 1 101 ? 33.66661 9.01289 53.87591 1.000 27.03339 101 GLY A CA 1
ATOM 623 C C . GLY A 1 101 ? 34.87558 8.36853 54.49609 1.000 23.10655 101 GLY A C 1
ATOM 624 O O . GLY A 1 101 ? 35.53914 8.99625 55.33421 1.000 24.72538 101 GLY A O 1
ATOM 625 N N . LYS A 1 102 ? 35.20453 7.15514 54.09569 1.000 19.55594 102 LYS A N 1
ATOM 626 C CA . LYS A 1 102 ? 36.40836 6.51746 54.59716 1.000 21.96677 102 LYS A CA 1
ATOM 627 C C . LYS A 1 102 ? 37.62753 7.00361 53.82492 1.000 20.77598 102 LYS A C 1
ATOM 628 O O . LYS A 1 102 ? 37.65122 6.94933 52.58954 1.000 19.49008 102 LYS A O 1
ATOM 634 N N . LEU A 1 103 ? 38.65407 7.42598 54.56019 1.000 22.15264 103 LEU A N 1
ATOM 635 C CA . LEU A 1 103 ? 39.91838 7.82623 53.95213 1.000 21.95263 103 LEU A CA 1
ATOM 636 C C . LEU A 1 103 ? 40.57902 6.59962 53.34586 1.000 25.48236 103 LEU A C 1
ATOM 637 O O . LEU A 1 103 ? 40.86145 5.63264 54.05666 1.000 25.86885 103 LEU A O 1
ATOM 642 N N . GLN A 1 104 ? 40.80999 6.62052 52.03506 1.000 18.79809 104 GLN A N 1
ATOM 643 C CA . GLN A 1 104 ? 41.38695 5.47462 51.34690 1.000 17.59273 104 GLN A CA 1
ATOM 644 C C . GLN A 1 104 ? 42.85856 5.65182 51.00766 1.000 25.63165 104 GLN A C 1
ATOM 645 O O . GLN A 1 104 ? 43.60242 4.66588 50.96235 1.000 24.05987 104 GLN A O 1
ATOM 651 N N . ASN A 1 105 ? 43.31679 6.88248 50.81456 1.000 23.15378 105 ASN A N 1
ATOM 652 C CA . ASN A 1 105 ? 44.69258 7.07843 50.38852 1.000 22.87383 105 ASN A CA 1
ATOM 653 C C . ASN A 1 105 ? 45.05040 8.53719 50.61311 1.000 21.97679 105 ASN A C 1
ATOM 654 O O . ASN A 1 105 ? 44.17287 9.40321 50.62299 1.000 18.44585 105 ASN A O 1
ATOM 659 N N . VAL A 1 106 ? 46.33420 8.78679 50.86138 1.000 21.12273 106 VAL A N 1
ATOM 660 C CA . VAL A 1 106 ? 46.89201 10.13212 50.87912 1.000 24.68789 106 VAL A CA 1
ATOM 661 C C . VAL A 1 106 ? 48.00213 10.16650 49.84153 1.000 26.49226 106 VAL A C 1
ATOM 662 O O . VAL A 1 106 ? 48.95741 9.38712 49.93071 1.000 23.66070 106 VAL A O 1
ATOM 666 N N . ASN A 1 107 ? 47.87459 11.05748 48.85784 1.000 22.68527 107 ASN A N 1
ATOM 667 C CA . ASN A 1 107 ? 48.89037 11.24816 47.83333 1.000 19.89313 107 ASN A CA 1
ATOM 668 C C . ASN A 1 107 ? 49.74656 12.47494 48.12687 1.000 19.21204 107 ASN A C 1
ATOM 669 O O . ASN A 1 107 ? 49.28331 13.45857 48.70737 1.000 20.53282 107 ASN A O 1
ATOM 674 N N . THR A 1 108 ? 51.00909 12.38507 47.72663 1.000 15.75838 108 THR A N 1
ATOM 675 C CA . THR A 1 108 ? 51.92470 13.51269 47.69112 1.000 18.27922 108 THR A CA 1
ATOM 676 C C . THR A 1 108 ? 51.60682 14.42930 46.51522 1.000 23.39526 108 THR A C 1
ATOM 677 O O . THR A 1 108 ? 50.89331 14.05989 45.57433 1.000 19.39943 108 THR A O 1
ATOM 681 N N . MET A 1 109 ? 52.20001 15.62657 46.55015 1.000 19.13120 109 MET A N 1
ATOM 682 C CA . MET A 1 109 ? 52.04478 16.61469 45.48938 1.000 17.99091 109 MET A CA 1
ATOM 683 C C . MET A 1 109 ? 53.28729 16.66276 44.60998 1.000 19.09660 109 MET A C 1
ATOM 684 O O . MET A 1 109 ? 53.61034 17.71444 44.04991 1.000 15.07777 109 MET A O 1
ATOM 689 N N . GLU A 1 110 ? 53.98554 15.53069 44.47158 1.000 15.81467 110 GLU A N 1
ATOM 690 C CA . GLU A 1 110 ? 55.14199 15.47162 43.58975 1.000 20.61958 110 GLU A CA 1
ATOM 691 C C . GLU A 1 110 ? 54.73525 15.92295 42.19220 1.000 20.83554 110 GLU A C 1
ATOM 692 O O . GLU A 1 110 ? 53.73256 15.44874 41.64475 1.000 15.80738 110 GLU A O 1
ATOM 698 N N . GLY A 1 111 ? 55.54899 16.80705 41.60342 1.000 15.96740 111 GLY A N 1
ATOM 699 C CA . GLY A 1 111 ? 55.27162 17.43058 40.32433 1.000 14.79856 111 GLY A CA 1
ATOM 700 C C . GLY A 1 111 ? 54.59740 18.78813 40.43477 1.000 12.60646 111 GLY A C 1
ATOM 701 O O . GLY A 1 111 ? 54.54932 19.52820 39.44223 1.000 12.16735 111 GLY A O 1
ATOM 702 N N . TYR A 1 112 ? 54.07708 19.14384 41.61391 1.000 11.37964 112 TYR A N 1
ATOM 703 C CA . TYR A 1 112 ? 53.32314 20.38338 41.80691 1.000 13.36341 112 TYR A CA 1
ATOM 704 C C . TYR A 1 112 ? 53.78356 21.17257 43.02478 1.000 13.66562 112 TYR A C 1
ATOM 705 O O . TYR A 1 112 ? 53.02631 21.99465 43.54842 1.000 15.44774 112 TYR A O 1
ATOM 714 N N . ARG A 1 113 ? 54.97465 20.89333 43.52352 1.000 12.51070 113 ARG A N 1
ATOM 715 C CA . ARG A 1 113 ? 55.54358 21.64181 44.62776 1.000 16.62869 113 ARG A CA 1
ATOM 716 C C . ARG A 1 113 ? 56.32430 22.82675 44.07003 1.000 16.97982 113 ARG A C 1
ATOM 717 O O . ARG A 1 113 ? 56.40330 23.04154 42.85430 1.000 16.31459 113 ARG A O 1
ATOM 725 N N . GLU A 1 114 ? 56.87069 23.63731 44.96914 1.000 16.47855 114 GLU A N 1
ATOM 726 C CA . GLU A 1 114 ? 57.63170 24.79535 44.53239 1.000 18.84876 114 GLU A CA 1
ATOM 727 C C . GLU A 1 114 ? 58.70922 24.39353 43.53561 1.000 19.17382 114 GLU A C 1
ATOM 728 O O . GLU A 1 114 ? 59.46495 23.44630 43.76432 1.000 17.08564 114 GLU A O 1
ATOM 734 N N . GLY A 1 115 ? 58.78452 25.13744 42.43065 1.000 13.06079 115 GLY A N 1
ATOM 735 C CA . GLY A 1 115 ? 59.76149 24.90716 41.40094 1.000 14.37769 115 GLY A CA 1
ATOM 736 C C . GLY A 1 115 ? 59.40507 23.81663 40.41877 1.000 17.42321 115 GLY A C 1
ATOM 737 O O . GLY A 1 115 ? 60.07036 23.70187 39.38898 1.000 16.78163 115 GLY A O 1
ATOM 738 N N . GLU A 1 116 ? 58.38204 23.00511 40.69736 1.000 13.81121 116 GLU A N 1
ATOM 739 C CA . GLU A 1 116 ? 58.00202 21.89474 39.83142 1.000 15.18939 116 GLU A CA 1
ATOM 740 C C . GLU A 1 116 ? 56.85699 22.21813 38.88453 1.000 16.73558 116 GLU A C 1
ATOM 741 O O . GLU A 1 116 ? 56.86424 21.79791 37.72477 1.000 16.94400 116 GLU A O 1
ATOM 747 N N . GLY A 1 117 ? 55.85709 22.92357 39.36689 1.000 14.71706 117 GLY A N 1
ATOM 748 C CA . GLY A 1 117 ? 54.55275 22.90405 38.74116 1.000 12.50339 117 GLY A CA 1
ATOM 749 C C . GLY A 1 117 ? 53.59740 23.56173 39.70565 1.000 14.13670 117 GLY A C 1
ATOM 750 O O . GLY A 1 117 ? 53.99664 23.97566 40.79889 1.000 12.40949 117 GLY A O 1
ATOM 751 N N . TYR A 1 118 ? 52.33275 23.66886 39.28207 1.000 12.95285 118 TYR A N 1
ATOM 752 C CA . TYR A 1 118 ? 51.36264 24.48463 40.00145 1.000 14.18507 118 TYR A CA 1
ATOM 753 C C . TYR A 1 118 ? 49.97483 23.89725 39.85451 1.000 13.11592 118 TYR A C 1
ATOM 754 O O . TYR A 1 118 ? 49.57942 23.53417 38.75339 1.000 13.67040 118 TYR A O 1
ATOM 763 N N . VAL A 1 119 ? 49.21218 23.90220 40.94688 1.000 12.40301 119 VAL A N 1
ATOM 764 C CA . VAL A 1 119 ? 47.75511 23.89677 40.87949 1.000 11.75384 119 VAL A CA 1
ATOM 765 C C . VAL A 1 119 ? 47.33143 25.34910 41.05656 1.000 12.19340 119 VAL A C 1
ATOM 766 O O . VAL A 1 119 ? 47.75575 26.00778 42.01283 1.000 13.11424 119 VAL A O 1
ATOM 770 N N . ILE A 1 120 ? 46.53846 25.87217 40.12098 1.000 11.87322 120 ILE A N 1
ATOM 771 C CA . ILE A 1 120 ? 46.32489 27.31001 40.06356 1.000 12.83996 120 ILE A CA 1
ATOM 772 C C . ILE A 1 120 ? 44.96536 27.61886 39.45202 1.000 11.56408 120 ILE A C 1
ATOM 773 O O . ILE A 1 120 ? 44.44489 26.86058 38.63299 1.000 10.23170 120 ILE A O 1
ATOM 778 N N . ASN A 1 121 ? 44.40053 28.76653 39.84740 1.000 13.40548 121 ASN A N 1
ATOM 779 C CA . ASN A 1 121 ? 43.16353 29.25719 39.24567 1.000 11.03794 121 ASN A CA 1
ATOM 780 C C . ASN A 1 121 ? 43.35924 29.46241 37.74594 1.000 9.77378 121 ASN A C 1
ATOM 781 O O . ASN A 1 121 ? 44.28536 30.16079 37.31486 1.000 11.29742 121 ASN A O 1
ATOM 786 N N . ARG A 1 122 ? 42.48799 28.82528 36.96166 1.000 10.99296 122 ARG A N 1
ATOM 787 C CA . ARG A 1 122 ? 42.58767 28.83265 35.49913 1.000 12.10849 122 ARG A CA 1
ATOM 788 C C . ARG A 1 122 ? 42.52925 30.24293 34.92650 1.000 12.90160 122 ARG A C 1
ATOM 789 O O . ARG A 1 122 ? 43.34721 30.61463 34.08047 1.000 12.11219 122 ARG A O 1
ATOM 797 N N . ALA A 1 123 ? 41.54843 31.04345 35.35067 1.000 15.01644 123 ALA A N 1
ATOM 798 C CA . ALA A 1 123 ? 41.45417 32.39556 34.80412 1.000 14.28843 123 ALA A CA 1
ATOM 799 C C . ALA A 1 123 ? 42.66922 33.23438 35.20044 1.000 13.19533 123 ALA A C 1
ATOM 800 O O . ALA A 1 123 ? 43.16038 34.04567 34.40346 1.000 13.64159 123 ALA A O 1
ATOM 802 N N . GLU A 1 124 ? 43.15615 33.06958 36.43427 1.000 13.55465 124 GLU A N 1
ATOM 803 C CA . GLU A 1 124 ? 44.36647 33.77257 36.85561 1.000 15.51724 124 GLU A CA 1
ATOM 804 C C . GLU A 1 124 ? 45.57459 33.41203 35.99627 1.000 14.13471 124 GLU A C 1
ATOM 805 O O . GLU A 1 124 ? 46.38921 34.28254 35.66316 1.000 10.84836 124 GLU A O 1
ATOM 811 N N . ALA A 1 125 ? 45.75583 32.11806 35.70891 1.000 12.74246 125 ALA A N 1
ATOM 812 C CA . ALA A 1 125 ? 46.89901 31.68061 34.90816 1.000 13.31052 125 ALA A CA 1
ATOM 813 C C . ALA A 1 125 ? 46.81700 32.21723 33.48646 1.000 12.83418 125 ALA A C 1
ATOM 814 O O . ALA A 1 125 ? 47.82846 32.65208 32.92315 1.000 14.68752 125 ALA A O 1
ATOM 816 N N . VAL A 1 126 ? 45.62332 32.19264 32.88918 1.000 11.14649 126 VAL A N 1
ATOM 817 C CA . VAL A 1 126 ? 45.46131 32.70432 31.52958 1.000 13.45884 126 VAL A CA 1
ATOM 818 C C . VAL A 1 126 ? 45.73619 34.20420 31.49666 1.000 12.76155 126 VAL A C 1
ATOM 819 O O . VAL A 1 126 ? 46.36048 34.71359 30.55541 1.000 12.54736 126 VAL A O 1
ATOM 823 N N . ASP A 1 127 ? 45.26323 34.93521 32.51777 1.000 11.35549 127 ASP A N 1
ATOM 824 C CA . ASP A 1 127 ? 45.54456 36.37205 32.60270 1.000 14.33853 127 ASP A CA 1
ATOM 825 C C . ASP A 1 127 ? 47.04310 36.64666 32.66960 1.000 13.47476 127 ASP A C 1
ATOM 826 O O . ASP A 1 127 ? 47.53070 37.60783 32.06205 1.000 13.18221 127 ASP A O 1
ATOM 831 N N . ILE A 1 128 ? 47.78124 35.84276 33.44815 1.000 11.41036 128 ILE A N 1
ATOM 832 C CA . ILE A 1 128 ? 49.24289 35.97627 33.52154 1.000 11.12154 128 ILE A CA 1
ATOM 833 C C . ILE A 1 128 ? 49.87844 35.73729 32.14749 1.000 11.64690 128 ILE A C 1
ATOM 834 O O . ILE A 1 128 ? 50.74443 36.50347 31.70079 1.000 11.98242 128 ILE A O 1
ATOM 839 N N . PHE A 1 129 ? 49.47224 34.66336 31.45984 1.000 13.24979 129 PHE A N 1
ATOM 840 C CA . PHE A 1 129 ? 50.00810 34.40456 30.11658 1.000 13.43090 129 PHE A CA 1
ATOM 841 C C . PHE A 1 129 ? 49.65616 35.55257 29.17314 1.000 15.45499 129 PHE A C 1
ATOM 842 O O . PHE A 1 129 ? 50.49798 36.03079 28.40004 1.000 11.37637 129 PHE A O 1
ATOM 850 N N . PHE A 1 130 ? 48.38737 35.97303 29.20093 1.000 12.58892 130 PHE A N 1
ATOM 851 C CA . PHE A 1 130 ? 47.94381 37.04954 28.33193 1.000 15.56268 130 PHE A CA 1
ATOM 852 C C . PHE A 1 130 ? 48.72604 38.32468 28.61450 1.000 11.86609 130 PHE A C 1
ATOM 853 O O . PHE A 1 130 ? 49.21111 38.98676 27.69449 1.000 15.72049 130 PHE A O 1
ATOM 861 N N . GLU A 1 131 ? 48.84515 38.69731 29.88776 1.000 12.75884 131 GLU A N 1
ATOM 862 C CA . GLU A 1 131 ? 49.55762 39.93050 30.20688 1.000 16.56297 131 GLU A CA 1
ATOM 863 C C . GLU A 1 131 ? 50.98399 39.89383 29.65900 1.000 19.87191 131 GLU A C 1
ATOM 864 O O . GLU A 1 131 ? 51.50996 40.92162 29.20783 1.000 15.41826 131 GLU A O 1
ATOM 866 N N . TYR A 1 132 ? 51.64495 38.72937 29.73642 1.000 14.22037 132 TYR A N 1
ATOM 867 C CA . TYR A 1 132 ? 52.99071 38.59150 29.18147 1.000 14.33374 132 TYR A CA 1
ATOM 868 C C . TYR A 1 132 ? 52.98165 38.73877 27.66398 1.000 13.87124 132 TYR A C 1
ATOM 869 O O . TYR A 1 132 ? 53.77117 39.51036 27.10151 1.000 16.60348 132 TYR A O 1
ATOM 878 N N . ALA A 1 133 ? 52.06094 38.04760 26.98751 1.000 11.80927 133 ALA A N 1
ATOM 879 C CA . ALA A 1 133 ? 51.99179 38.11630 25.53114 1.000 15.93831 133 ALA A CA 1
ATOM 880 C C . ALA A 1 133 ? 51.75366 39.55105 25.06927 1.000 21.97069 133 ALA A C 1
ATOM 881 O O . ALA A 1 133 ? 52.36083 40.01503 24.09616 1.000 19.50745 133 ALA A O 1
ATOM 883 N N . GLN A 1 134 ? 50.84968 40.26055 25.74586 1.000 22.14338 134 GLN A N 1
ATOM 884 C CA . GLN A 1 134 ? 50.60220 41.65918 25.41179 1.000 22.71197 134 GLN A CA 1
ATOM 885 C C . GLN A 1 134 ? 51.83399 42.51872 25.67064 1.000 21.85799 134 GLN A C 1
ATOM 886 O O . GLN A 1 134 ? 52.16904 43.39397 24.86351 1.000 26.08531 134 GLN A O 1
ATOM 892 N N . SER A 1 135 ? 52.51203 42.29447 26.79709 1.000 20.32482 135 SER A N 1
ATOM 893 C CA . SER A 1 135 ? 53.73535 43.03493 27.11314 1.000 23.97500 135 SER A CA 1
ATOM 894 C C . SER A 1 135 ? 54.81688 42.86232 26.04185 1.000 24.77046 135 SER A C 1
ATOM 895 O O . SER A 1 135 ? 55.69713 43.72082 25.90597 1.000 22.90416 135 SER A O 1
ATOM 898 N N . LEU A 1 136 ? 54.81741 41.74426 25.31553 1.000 19.23800 136 LEU A N 1
ATOM 899 C CA . LEU A 1 136 ? 55.83535 41.53716 24.29525 1.000 20.24289 136 LEU A CA 1
ATOM 900 C C . LEU A 1 136 ? 55.53379 42.30981 23.02182 1.000 22.31350 136 LEU A C 1
ATOM 901 O O . LEU A 1 136 ? 56.34046 42.28043 22.08825 1.000 21.99478 136 LEU A O 1
ATOM 906 N N . GLY A 1 137 ? 54.37905 42.95935 22.94143 1.000 21.25725 137 GLY A N 1
ATOM 907 C CA . GLY A 1 137 ? 54.02611 43.70315 21.75475 1.000 22.15446 137 GLY A CA 1
ATOM 908 C C . GLY A 1 137 ? 53.38570 42.87590 20.67740 1.000 23.65613 137 GLY A C 1
ATOM 909 O O . GLY A 1 137 ? 53.34029 43.31325 19.52121 1.000 23.07521 137 GLY A O 1
ATOM 910 N N . ILE A 1 138 ? 52.89436 41.68467 21.01455 1.000 20.52939 138 ILE A N 1
ATOM 911 C CA . ILE A 1 138 ? 52.28898 40.81407 20.01825 1.000 18.78185 138 ILE A CA 1
ATOM 912 C C . ILE A 1 138 ? 50.97530 41.42907 19.54411 1.000 20.11636 138 ILE A C 1
ATOM 913 O O . ILE A 1 138 ? 50.16409 41.88924 20.35284 1.000 21.81721 138 ILE A O 1
ATOM 918 N N . ASP A 1 139 ? 50.75205 41.41770 18.22920 1.000 18.26268 139 ASP A N 1
ATOM 919 C CA . ASP A 1 139 ? 49.52459 41.93272 17.61015 1.000 19.94325 139 ASP A CA 1
ATOM 920 C C . ASP A 1 139 ? 48.37559 40.98013 17.93858 1.000 20.19728 139 ASP A C 1
ATOM 921 O O . ASP A 1 139 ? 48.29141 39.88432 17.38879 1.000 20.71339 139 ASP A O 1
ATOM 926 N N . ILE A 1 140 ? 47.49947 41.37491 18.86227 1.000 17.34031 140 ILE A N 1
ATOM 927 C CA . ILE A 1 140 ? 46.39538 40.54243 19.32663 1.000 18.40757 140 ILE A CA 1
ATOM 928 C C . ILE A 1 140 ? 45.07959 41.21192 18.94378 1.000 18.85226 140 ILE A C 1
ATOM 929 O O . ILE A 1 140 ? 44.85039 42.37253 19.29483 1.000 22.53351 140 ILE A O 1
ATOM 934 N N . ARG A 1 141 ? 44.20484 40.47622 18.25841 1.000 16.41722 141 ARG A N 1
ATOM 935 C CA . ARG A 1 141 ? 42.94856 41.03221 17.73690 1.000 20.29044 141 ARG A CA 1
ATOM 936 C C . ARG A 1 141 ? 41.74937 40.27783 18.29803 1.000 15.52496 141 ARG A C 1
ATOM 937 O O . ARG A 1 141 ? 41.43257 39.17136 17.84633 1.000 16.50226 141 ARG A O 1
ATOM 945 N N . PHE A 1 142 ? 41.05320 40.90176 19.24928 1.000 20.41073 142 PHE A N 1
ATOM 946 C CA . PHE A 1 142 ? 39.85975 40.31332 19.84162 1.000 20.71472 142 PHE A CA 1
ATOM 947 C C . PHE A 1 142 ? 38.65925 40.50769 18.91211 1.000 20.07658 142 PHE A C 1
ATOM 948 O O . PHE A 1 142 ? 38.75993 41.12524 17.84936 1.000 22.84851 142 PHE A O 1
ATOM 956 N N . ASN A 1 143 ? 37.50626 39.97298 19.32097 1.000 17.25295 143 ASN A N 1
ATOM 957 C CA . ASN A 1 143 ? 36.25776 40.07829 18.55565 1.000 21.33339 143 ASN A CA 1
ATOM 958 C C . ASN A 1 143 ? 36.41063 39.56776 17.13447 1.000 25.15387 143 ASN A C 1
ATOM 959 O O . ASN A 1 143 ? 35.77776 40.07246 16.20711 1.000 22.12833 143 ASN A O 1
ATOM 964 N N . SER A 1 144 ? 37.23373 38.54624 16.94634 1.000 21.21634 144 SER A N 1
ATOM 965 C CA . SER A 1 144 ? 37.49232 38.00687 15.61454 1.000 16.86932 144 SER A CA 1
ATOM 966 C C . SER A 1 144 ? 37.06643 36.55035 15.64310 1.000 22.77641 144 SER A C 1
ATOM 967 O O . SER A 1 144 ? 37.84308 35.68285 16.05613 1.000 18.98099 144 SER A O 1
ATOM 970 N N . ASN A 1 145 ? 35.83128 36.28821 15.22765 1.000 18.68112 145 ASN A N 1
ATOM 971 C CA . ASN A 1 145 ? 35.31723 34.93045 15.07106 1.000 21.44908 145 ASN A CA 1
ATOM 972 C C . ASN A 1 145 ? 35.75006 34.44698 13.69132 1.000 28.02073 145 ASN A C 1
ATOM 973 O O . ASN A 1 145 ? 35.17800 34.84750 12.67251 1.000 21.76706 145 ASN A O 1
ATOM 978 N N . VAL A 1 146 ? 36.77259 33.58565 13.65028 1.000 19.11084 146 VAL A N 1
ATOM 979 C CA . VAL A 1 146 ? 37.35245 33.12956 12.38898 1.000 19.48555 146 VAL A CA 1
ATOM 980 C C . VAL A 1 146 ? 36.67536 31.83769 11.96954 1.000 22.30084 146 VAL A C 1
ATOM 981 O O . VAL A 1 146 ? 36.59724 30.88372 12.75488 1.000 21.60177 146 VAL A O 1
ATOM 985 N N . THR A 1 147 ? 36.18974 31.78822 10.72671 1.000 21.25577 147 THR A N 1
ATOM 986 C CA . THR A 1 147 ? 35.70521 30.53185 10.16565 1.000 21.78611 147 THR A CA 1
ATOM 987 C C . THR A 1 147 ? 36.27866 30.19046 8.79880 1.000 23.19463 147 THR A C 1
ATOM 988 O O . THR A 1 147 ? 36.13896 29.03712 8.37240 1.000 27.54844 147 THR A O 1
ATOM 992 N N . GLU A 1 148 ? 36.88128 31.13474 8.08373 1.000 20.22404 148 GLU A N 1
ATOM 993 C CA . GLU A 1 148 ? 37.34766 30.87622 6.73186 1.000 23.10807 148 GLU A CA 1
ATOM 994 C C . GLU A 1 148 ? 38.86595 30.84098 6.67401 1.000 19.93317 148 GLU A C 1
ATOM 995 O O . GLU A 1 148 ? 39.52989 31.80323 7.05470 1.000 19.17200 148 GLU A O 1
ATOM 1001 N N . TYR A 1 149 ? 39.38337 29.74974 6.12380 1.000 20.95085 149 TYR A N 1
ATOM 1002 C CA . TYR A 1 149 ? 40.80348 29.47975 5.98658 1.000 20.98118 149 TYR A CA 1
ATOM 1003 C C . TYR A 1 149 ? 41.11012 29.22263 4.51927 1.000 22.16647 149 TYR A C 1
ATOM 1004 O O . TYR A 1 149 ? 40.28055 28.69223 3.78527 1.000 20.25188 149 TYR A O 1
ATOM 1013 N N . TRP A 1 150 ? 42.31389 29.57361 4.09790 1.000 18.46409 150 TRP A N 1
ATOM 1014 C CA . TRP A 1 150 ? 42.69559 29.26935 2.73121 1.000 21.39458 150 TRP A CA 1
ATOM 1015 C C . TRP A 1 150 ? 44.20684 29.09409 2.67340 1.000 20.56413 150 TRP A C 1
ATOM 1016 O O . TRP A 1 150 ? 44.94308 29.65417 3.49026 1.000 17.28571 150 TRP A O 1
ATOM 1027 N N . GLU A 1 151 ? 44.67133 28.34814 1.66996 1.000 17.76607 151 GLU A N 1
ATOM 1028 C CA . GLU A 1 151 ? 46.11042 28.22857 1.48312 1.000 17.52560 151 GLU A CA 1
ATOM 1029 C C . GLU A 1 151 ? 46.39655 28.03786 0.00107 1.000 21.49535 151 GLU A C 1
ATOM 1030 O O . GLU A 1 151 ? 45.51866 27.63723 -0.77163 1.000 21.40624 151 GLU A O 1
ATOM 1036 N N . THR A 1 152 ? 47.65656 28.31587 -0.37319 1.000 18.20794 152 THR A N 1
ATOM 1037 C CA . THR A 1 152 ? 48.20985 28.19363 -1.72214 1.000 21.96641 152 THR A CA 1
ATOM 1038 C C . THR A 1 152 ? 49.56691 27.50007 -1.61283 1.000 25.44742 152 THR A C 1
ATOM 1039 O O . THR A 1 152 ? 50.01266 27.18364 -0.49842 1.000 19.64869 152 THR A O 1
ATOM 1043 N N . PRO A 1 153 ? 50.24988 27.20929 -2.72375 1.000 25.17016 153 PRO A N 1
ATOM 1044 C CA . PRO A 1 153 ? 51.62079 26.70966 -2.59309 1.000 20.78234 153 PRO A CA 1
ATOM 1045 C C . PRO A 1 153 ? 52.56292 27.72798 -1.98622 1.000 18.57515 153 PRO A C 1
ATOM 1046 O O . PRO A 1 153 ? 53.65174 27.34287 -1.53954 1.000 18.28847 153 PRO A O 1
ATOM 1050 N N . HIS A 1 154 ? 52.17300 29.00938 -1.93013 1.000 18.26954 154 HIS A N 1
ATOM 1051 C CA . HIS A 1 154 ? 53.06879 30.09581 -1.55145 1.000 18.02702 154 HIS A CA 1
ATOM 1052 C C . HIS A 1 154 ? 52.74036 30.75910 -0.21929 1.000 19.49865 154 HIS A C 1
ATOM 1053 O O . HIS A 1 154 ? 53.62014 31.40414 0.36340 1.000 19.61672 154 HIS A O 1
ATOM 1060 N N . ASN A 1 155 ? 51.50832 30.65778 0.25315 1.000 20.24748 155 ASN A N 1
ATOM 1061 C CA . ASN A 1 155 ? 51.11540 31.33876 1.47539 1.000 16.83645 155 ASN A CA 1
ATOM 1062 C C . ASN A 1 155 ? 49.80046 30.74045 1.95709 1.000 20.04448 155 ASN A C 1
ATOM 1063 O O . ASN A 1 155 ? 49.29607 29.75211 1.40735 1.000 16.32480 155 ASN A O 1
ATOM 1068 N N . ALA A 1 156 ? 49.29308 31.30699 3.04573 1.000 20.36091 156 ALA A N 1
ATOM 1069 C CA . ALA A 1 156 ? 48.07491 30.82973 3.67838 1.000 18.04605 156 ALA A CA 1
ATOM 1070 C C . ALA A 1 156 ? 47.51972 31.96048 4.52689 1.000 14.89059 156 ALA A C 1
ATOM 1071 O O . ALA A 1 156 ? 48.21915 32.92276 4.84938 1.000 18.73204 156 ALA A O 1
ATOM 1073 N N . GLY A 1 157 ? 46.25814 31.83677 4.90185 1.000 21.43717 157 GLY A N 1
ATOM 1074 C CA . GLY A 1 157 ? 45.71072 32.81996 5.80960 1.000 20.07118 157 GLY A CA 1
ATOM 1075 C C . GLY A 1 157 ? 44.24750 32.58841 6.08418 1.000 14.55124 157 GLY A C 1
ATOM 1076 O O . GLY A 1 157 ? 43.71658 31.49418 5.90773 1.000 16.07187 157 GLY A O 1
ATOM 1077 N N . ILE A 1 158 ? 43.59704 33.64742 6.51328 1.000 17.09428 158 ILE A N 1
ATOM 1078 C CA . ILE A 1 158 ? 42.21965 33.57186 6.91130 1.000 19.35937 158 ILE A CA 1
ATOM 1079 C C . ILE A 1 158 ? 41.47459 34.73642 6.27127 1.000 24.52149 158 ILE A C 1
ATOM 1080 O O . ILE A 1 158 ? 42.05189 35.55864 5.56174 1.000 24.87894 158 ILE A O 1
ATOM 1085 N N . ILE A 1 159 ? 40.17235 34.77339 6.51850 1.000 24.66175 159 ILE A N 1
ATOM 1086 C CA . ILE A 1 159 ? 39.28994 35.84646 6.07737 1.000 29.41439 159 ILE A CA 1
ATOM 1087 C C . ILE A 1 159 ? 38.62105 36.40685 7.31817 1.000 25.17531 159 ILE A C 1
ATOM 1088 O O . ILE A 1 159 ? 37.89163 35.68749 8.01046 1.000 32.59018 159 ILE A O 1
ATOM 1093 N N . VAL A 1 160 ? 38.88250 37.67362 7.61120 1.000 25.41243 160 VAL A N 1
ATOM 1094 C CA . VAL A 1 160 ? 38.25513 38.37534 8.72361 1.000 33.05356 160 VAL A CA 1
ATOM 1095 C C . VAL A 1 160 ? 37.57380 39.60716 8.14847 1.000 39.38177 160 VAL A C 1
ATOM 1096 O O . VAL A 1 160 ? 38.22510 40.42603 7.48480 1.000 42.76201 160 VAL A O 1
ATOM 1100 N N . ASP A 1 161 ? 36.26513 39.72962 8.38197 1.000 44.21804 161 ASP A N 1
ATOM 1101 C CA . ASP A 1 161 ? 35.51826 40.90350 7.93340 1.000 44.41323 161 ASP A CA 1
ATOM 1102 C C . ASP A 1 161 ? 35.66222 41.08316 6.42461 1.000 49.91548 161 ASP A C 1
ATOM 1103 O O . ASP A 1 161 ? 35.90130 42.18900 5.93037 1.000 48.10324 161 ASP A O 1
ATOM 1108 N N . GLY A 1 162 ? 35.56791 39.97231 5.69167 1.000 42.71060 162 GLY A N 1
ATOM 1109 C CA . GLY A 1 162 ? 35.73574 39.98790 4.25184 1.000 43.92406 162 GLY A CA 1
ATOM 1110 C C . GLY A 1 162 ? 37.11445 40.41482 3.78930 1.000 45.78466 162 GLY A C 1
ATOM 1111 O O . GLY A 1 162 ? 37.35699 40.51600 2.58365 1.000 50.20271 162 GLY A O 1
ATOM 1112 N N . LEU A 1 163 ? 38.02904 40.65811 4.72669 1.000 40.55180 163 LEU A N 1
ATOM 1113 C CA . LEU A 1 163 ? 39.41086 40.99162 4.40814 1.000 42.06856 163 LEU A CA 1
ATOM 1114 C C . LEU A 1 163 ? 40.28044 39.74163 4.48812 1.000 37.90249 163 LEU A C 1
ATOM 1115 O O . LEU A 1 163 ? 40.15801 38.94188 5.42010 1.000 35.29164 163 LEU A O 1
ATOM 1120 N N . LYS A 1 164 ? 41.15400 39.57799 3.50438 1.000 33.32119 164 LYS A N 1
ATOM 1121 C CA . LYS A 1 164 ? 42.05745 38.44189 3.45938 1.000 34.60530 164 LYS A CA 1
ATOM 1122 C C . LYS A 1 164 ? 43.32383 38.80901 4.22669 1.000 35.44237 164 LYS A C 1
ATOM 1123 O O . LYS A 1 164 ? 43.93115 39.85357 3.97541 1.000 29.58022 164 LYS A O 1
ATOM 1129 N N . ILE A 1 165 ? 43.70419 37.97967 5.19246 1.000 24.34013 165 ILE A N 1
ATOM 1130 C CA . ILE A 1 165 ? 44.93317 38.20354 5.93655 1.000 22.73211 165 ILE A CA 1
ATOM 1131 C C . ILE A 1 165 ? 45.89105 37.07734 5.58793 1.000 22.51595 165 ILE A C 1
ATOM 1132 O O . ILE A 1 165 ? 45.53668 35.89996 5.68571 1.000 19.48082 165 ILE A O 1
ATOM 1137 N N . GLU A 1 166 ? 47.08328 37.44707 5.14557 1.000 22.06108 166 GLU A N 1
ATOM 1138 C CA . GLU A 1 166 ? 48.02585 36.51785 4.55318 1.000 25.01023 166 GLU A CA 1
ATOM 1139 C C . GLU A 1 166 ? 49.19726 36.30664 5.49013 1.000 19.32480 166 GLU A C 1
ATOM 1140 O O . GLU A 1 166 ? 49.61678 37.22264 6.20192 1.000 19.60916 166 GLU A O 1
ATOM 1146 N N . ALA A 1 167 ? 49.73400 35.09542 5.46579 1.000 19.67515 167 ALA A N 1
ATOM 1147 C CA . ALA A 1 167 ? 50.91614 34.79077 6.24591 1.000 20.01882 167 ALA A CA 1
ATOM 1148 C C . ALA A 1 167 ? 51.63643 33.63166 5.58063 1.000 17.75849 167 ALA A C 1
ATOM 1149 O O . ALA A 1 167 ? 51.22360 33.13834 4.52445 1.000 19.69312 167 ALA A O 1
ATOM 1151 N N . ASP A 1 168 ? 52.69816 33.16404 6.24076 1.000 18.12099 168 ASP A N 1
ATOM 1152 C CA . ASP A 1 168 ? 53.38264 31.96795 5.76710 1.000 18.19566 168 ASP A CA 1
ATOM 1153 C C . ASP A 1 168 ? 52.70785 30.70056 6.26059 1.000 17.92682 168 ASP A C 1
ATOM 1154 O O . ASP A 1 168 ? 52.74643 29.67239 5.57229 1.000 15.15457 168 ASP A O 1
ATOM 1159 N N . CYS A 1 169 ? 52.07839 30.75238 7.43418 1.000 14.44406 169 CYS A N 1
ATOM 1160 C CA . CYS A 1 169 ? 51.39325 29.57456 7.95813 1.000 14.58502 169 CYS A CA 1
ATOM 1161 C C . CYS A 1 169 ? 50.32344 30.02185 8.94825 1.000 13.84832 169 CYS A C 1
ATOM 1162 O O . CYS A 1 169 ? 50.35469 31.14107 9.45172 1.000 12.90797 169 CYS A O 1
ATOM 1165 N N . VAL A 1 170 ? 49.39703 29.11749 9.24732 1.000 14.06395 170 VAL A N 1
ATOM 1166 C CA . VAL A 1 170 ? 48.31143 29.38541 10.18621 1.000 12.20765 170 VAL A CA 1
ATOM 1167 C C . VAL A 1 170 ? 48.34188 28.29093 11.24301 1.000 11.58355 170 VAL A C 1
ATOM 1168 O O . VAL A 1 170 ? 48.34193 27.09959 10.90916 1.000 11.48706 170 VAL A O 1
ATOM 1172 N N . ILE A 1 171 ? 48.35002 28.69832 12.50775 1.000 9.85737 171 ILE A N 1
ATOM 1173 C CA . ILE A 1 171 ? 48.24241 27.78960 13.64349 1.000 8.06764 171 ILE A CA 1
ATOM 1174 C C . ILE A 1 171 ? 46.84052 27.97025 14.20527 1.000 12.02478 171 ILE A C 1
ATOM 1175 O O . ILE A 1 171 ? 46.48108 29.06802 14.64140 1.000 12.36082 171 ILE A O 1
ATOM 1180 N N . ALA A 1 172 ? 46.05433 26.90330 14.18269 1.000 9.28487 172 ALA A N 1
ATOM 1181 C CA . ALA A 1 172 ? 44.67031 26.91850 14.62836 1.000 12.71525 172 ALA A CA 1
ATOM 1182 C C . ALA A 1 172 ? 44.59729 26.29944 16.01565 1.000 12.78719 172 ALA A C 1
ATOM 1183 O O . ALA A 1 172 ? 44.72062 25.07742 16.17210 1.000 12.63488 172 ALA A O 1
ATOM 1185 N N . THR A 1 173 ? 44.36431 27.13199 17.01916 1.000 14.82985 173 THR A N 1
ATOM 1186 C CA . THR A 1 173 ? 44.29507 26.66932 18.40499 1.000 13.99763 173 THR A CA 1
ATOM 1187 C C . THR A 1 173 ? 42.95959 27.11870 18.99732 1.000 14.01508 173 THR A C 1
ATOM 1188 O O . THR A 1 173 ? 42.88797 27.79892 20.02638 1.000 14.31885 173 THR A O 1
ATOM 1192 N N . ASP A 1 174 ? 41.87982 26.73956 18.31880 1.000 11.55160 174 ASP A N 1
ATOM 1193 C CA . ASP A 1 174 ? 40.56565 27.26413 18.65795 1.000 13.58449 174 ASP A CA 1
ATOM 1194 C C . ASP A 1 174 ? 39.70415 26.25440 19.40459 1.000 17.46265 174 ASP A C 1
ATOM 1195 O O . ASP A 1 174 ? 38.47057 26.35971 19.39538 1.000 15.77508 174 ASP A O 1
ATOM 1200 N N . GLY A 1 175 ? 40.34324 25.31220 20.11200 1.000 12.89160 175 GLY A N 1
ATOM 1201 C CA . GLY A 1 175 ? 39.65814 24.48536 21.09019 1.000 13.85558 175 GLY A CA 1
ATOM 1202 C C . GLY A 1 175 ? 38.92841 23.28858 20.50062 1.000 13.42823 175 GLY A C 1
ATOM 1203 O O . GLY A 1 175 ? 38.91208 23.05652 19.29170 1.000 14.26833 175 GLY A O 1
ATOM 1204 N N . ILE A 1 176 ? 38.27305 22.52532 21.39059 1.000 12.24705 176 ILE A N 1
ATOM 1205 C CA . ILE A 1 176 ? 37.67711 21.26055 20.95310 1.000 15.55799 176 ILE A CA 1
ATOM 1206 C C . ILE A 1 176 ? 36.57363 21.47371 19.92259 1.000 14.76519 176 ILE A C 1
ATOM 1207 O O . ILE A 1 176 ? 36.35869 20.61463 19.06627 1.000 20.74311 176 ILE A O 1
ATOM 1212 N N . HIS A 1 177 ? 35.86676 22.60243 19.96433 1.000 16.29042 177 HIS A N 1
ATOM 1213 C CA . HIS A 1 177 ? 34.83581 22.88447 18.96143 1.000 22.41663 177 HIS A CA 1
ATOM 1214 C C . HIS A 1 177 ? 35.37399 23.67503 17.77379 1.000 20.23754 177 HIS A C 1
ATOM 1215 O O . HIS A 1 177 ? 34.64661 24.46801 17.17166 1.000 21.95888 177 HIS A O 1
ATOM 1222 N N . SER A 1 178 ? 36.64687 23.47097 17.44827 1.000 19.63447 178 SER A N 1
ATOM 1223 C CA . SER A 1 178 ? 37.34149 24.17724 16.38267 1.000 19.13175 178 SER A CA 1
ATOM 1224 C C . SER A 1 178 ? 36.53960 24.22763 15.08195 1.000 18.67460 178 SER A C 1
ATOM 1225 O O . SER A 1 178 ? 36.16608 23.19289 14.53349 1.000 21.72640 178 SER A O 1
ATOM 1228 N N . LYS A 1 179 ? 36.32503 25.44042 14.56605 1.000 20.13084 179 LYS A N 1
ATOM 1229 C CA . LYS A 1 179 ? 35.89248 25.58083 13.17545 1.000 21.34524 179 LYS A CA 1
ATOM 1230 C C . LYS A 1 179 ? 37.04631 25.34662 12.20256 1.000 18.87111 179 LYS A C 1
ATOM 1231 O O . LYS A 1 179 ? 36.82730 24.91155 11.06393 1.000 20.42115 179 LYS A O 1
ATOM 1237 N N . ALA A 1 180 ? 38.28098 25.61136 12.63111 1.000 19.86117 180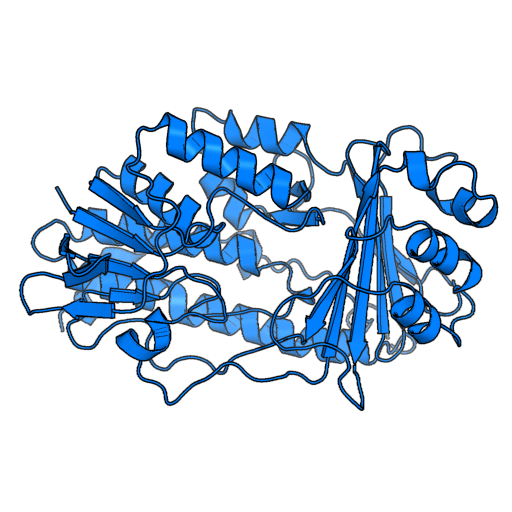 ALA A N 1
ATOM 1238 C CA . ALA A 1 180 ? 39.41573 25.43532 11.73114 1.000 17.23050 180 ALA A CA 1
ATOM 1239 C C . ALA A 1 180 ? 39.61330 23.97516 11.36346 1.000 18.92553 180 ALA A C 1
ATOM 1240 O O . ALA A 1 180 ? 40.03887 23.66705 10.23822 1.000 19.11122 180 ALA A O 1
ATOM 1242 N N . ARG A 1 181 ? 39.28482 23.06622 12.28129 1.000 14.58798 181 ARG A N 1
ATOM 1243 C CA . ARG A 1 181 ? 39.60137 21.65957 12.06921 1.000 18.26521 181 ARG A CA 1
ATOM 1244 C C . ARG A 1 181 ? 38.89121 21.11214 10.83717 1.000 21.28096 181 ARG A C 1
ATOM 1245 O O . ARG A 1 181 ? 39.49721 20.38248 10.05289 1.000 20.43157 181 ARG A O 1
ATOM 1253 N N . ASN A 1 182 ? 37.61536 21.46188 10.63717 1.000 23.41583 182 ASN A N 1
ATOM 1254 C CA . ASN A 1 182 ? 36.93393 21.02650 9.41224 1.000 26.38369 182 ASN A CA 1
ATOM 1255 C C . ASN A 1 182 ? 37.66109 21.52072 8.16742 1.000 24.48954 182 ASN A C 1
ATOM 1256 O O . ASN A 1 182 ? 37.83421 20.77415 7.19792 1.000 29.99002 182 ASN A O 1
ATOM 1261 N N . ALA A 1 183 ? 38.13655 22.76107 8.18795 1.000 22.84102 183 ALA A N 1
ATOM 1262 C CA . ALA A 1 183 ? 38.78810 23.29290 6.99716 1.000 24.38629 183 ALA A CA 1
ATOM 1263 C C . ALA A 1 183 ? 40.13516 22.62075 6.76972 1.000 27.87713 183 ALA A C 1
ATOM 1264 O O . ALA A 1 183 ? 40.49236 22.30285 5.62696 1.000 22.60559 183 ALA A O 1
ATOM 1266 N N . ILE A 1 184 ? 40.87413 22.36349 7.85415 1.000 20.33961 184 ILE A N 1
ATOM 1267 C CA . ILE A 1 184 ? 42.25490 21.89328 7.77768 1.000 22.17701 184 ILE A CA 1
ATOM 1268 C C . ILE A 1 184 ? 42.31868 20.39057 7.58868 1.000 24.73752 184 ILE A C 1
ATOM 1269 O O . ILE A 1 184 ? 43.10506 19.89205 6.77794 1.000 25.73485 184 ILE A O 1
ATOM 1274 N N . CYS A 1 185 ? 41.51744 19.64136 8.34256 1.000 22.19042 185 CYS A N 1
ATOM 1275 C CA . CYS A 1 185 ? 41.58048 18.19246 8.32181 1.000 25.57907 185 CYS A CA 1
ATOM 1276 C C . CYS A 1 185 ? 40.43563 17.54253 7.56564 1.000 26.04063 185 CYS A C 1
ATOM 1277 O O . CYS A 1 185 ? 40.47626 16.32718 7.34234 1.000 27.70574 185 CYS A O 1
ATOM 1280 N N . GLY A 1 186 ? 39.43969 18.30480 7.14250 1.000 32.49317 186 GLY A N 1
ATOM 1281 C CA . GLY A 1 186 ? 38.20088 17.72001 6.67308 1.000 35.22345 186 GLY A CA 1
ATOM 1282 C C . GLY A 1 186 ? 37.30908 17.36629 7.85278 1.000 34.05259 186 GLY A C 1
ATOM 1283 O O . GLY A 1 186 ? 37.70118 17.45129 9.01833 1.000 30.99621 186 GLY A O 1
ATOM 1284 N N . ALA A 1 187 ? 36.09029 16.91910 7.54231 1.000 30.49804 187 ALA A N 1
ATOM 1285 C CA . ALA A 1 187 ? 35.03696 16.80375 8.54842 1.000 32.97878 187 ALA A CA 1
ATOM 1286 C C . ALA A 1 187 ? 34.69418 15.36413 8.94365 1.000 34.15608 187 ALA A C 1
ATOM 1287 O O . ALA A 1 187 ? 33.70809 15.15543 9.65954 1.000 37.15077 187 ALA A O 1
ATOM 1289 N N . VAL A 1 188 ? 35.48512 14.37406 8.51566 1.000 28.56706 188 VAL A N 1
ATOM 1290 C CA . VAL A 1 188 ? 35.18754 12.97291 8.82388 1.000 34.37372 188 VAL A CA 1
ATOM 1291 C C . VAL A 1 188 ? 35.19596 12.71742 10.33284 1.000 35.75054 188 VAL A C 1
ATOM 1292 O O . VAL A 1 188 ? 34.31822 12.02725 10.86416 1.000 36.33533 188 VAL A O 1
ATOM 1296 N N . VAL A 1 189 ? 36.21135 13.21702 11.04081 1.000 32.75796 189 VAL A N 1
ATOM 1297 C CA . VAL A 1 189 ? 36.33318 13.00737 12.48668 1.000 30.09843 189 VAL A CA 1
ATOM 1298 C C . VAL A 1 189 ? 35.77863 14.22982 13.21144 1.000 26.51469 189 VAL A C 1
ATOM 1299 O O . VAL A 1 189 ? 36.18410 15.36645 12.93352 1.000 25.38645 189 VAL A O 1
ATOM 1303 N N . GLN A 1 190 ? 34.83740 13.99831 14.12050 1.000 25.11283 190 GLN A N 1
ATOM 1304 C CA . GLN A 1 190 ? 34.14420 15.01592 14.89631 1.000 25.72128 190 GLN A CA 1
ATOM 1305 C C . GLN A 1 190 ? 34.24985 14.67387 16.37366 1.000 19.82800 190 GLN A C 1
ATOM 1306 O O . GLN A 1 190 ? 34.38786 13.49802 16.72965 1.000 22.32550 190 GLN A O 1
ATOM 1312 N N . PRO A 1 191 ? 34.18825 15.67178 17.25615 1.000 21.10126 191 PRO A N 1
ATOM 1313 C CA . PRO A 1 191 ? 34.11879 15.37224 18.69306 1.000 24.94198 191 PRO A CA 1
ATOM 1314 C C . PRO A 1 191 ? 32.91010 14.49634 18.99468 1.000 24.58164 191 PRO A C 1
ATOM 1315 O O . PRO A 1 191 ? 31.90384 14.53640 18.28760 1.000 26.97664 191 PRO A O 1
ATOM 1319 N N . LYS A 1 192 ? 33.00641 13.70119 20.05421 1.000 21.52837 192 LYS A N 1
ATOM 1320 C CA . LYS A 1 192 ? 31.90421 12.81336 20.40341 1.000 23.41017 192 LYS A CA 1
ATOM 1321 C C . LYS A 1 192 ? 31.75713 12.69155 21.91565 1.000 24.32799 192 LYS A C 1
ATOM 1322 O O . LYS A 1 192 ? 32.71952 12.85897 22.67135 1.000 19.78968 192 LYS A O 1
ATOM 1328 N N . LYS A 1 193 ? 30.53726 12.36497 22.33948 1.000 20.70820 193 LYS A N 1
ATOM 1329 C CA . LYS A 1 193 ? 30.20213 12.28541 23.75435 1.000 24.31998 193 LYS A CA 1
ATOM 1330 C C . LYS A 1 193 ? 30.84521 11.05365 24.37601 1.000 26.73932 193 LYS A C 1
ATOM 1331 O O . LYS A 1 193 ? 30.89801 9.98523 23.76008 1.000 32.20225 193 LYS A O 1
ATOM 1337 N N . THR A 1 194 ? 31.37824 11.20981 25.59059 1.000 23.66685 194 THR A N 1
ATOM 1338 C CA . THR A 1 194 ? 31.90695 10.05470 26.30463 1.000 21.25618 194 THR A CA 1
ATOM 1339 C C . THR A 1 194 ? 30.85304 9.32888 27.12842 1.000 21.99558 194 THR A C 1
ATOM 1340 O O . THR A 1 194 ? 31.08835 8.19050 27.54465 1.000 28.23444 194 THR A O 1
ATOM 1344 N N . GLY A 1 195 ? 29.73781 9.97621 27.43205 1.000 24.35663 195 GLY A N 1
ATOM 1345 C CA . GLY A 1 195 ? 28.77566 9.43902 28.36446 1.000 26.18128 195 GLY A CA 1
ATOM 1346 C C . GLY A 1 195 ? 28.93374 9.98485 29.76406 1.000 26.24143 195 GLY A C 1
ATOM 1347 O O . GLY A 1 195 ? 28.08722 9.71135 30.61918 1.000 23.77062 195 GLY A O 1
ATOM 1348 N N . SER A 1 196 ? 29.99554 10.74902 30.01099 1.000 22.13925 196 SER A N 1
ATOM 1349 C CA . SER A 1 196 ? 30.19602 11.46385 31.26091 1.000 25.04269 196 SER A CA 1
ATOM 1350 C C . SER A 1 196 ? 29.94552 12.95237 31.06226 1.000 17.77629 196 SER A C 1
ATOM 1351 O O . SER A 1 196 ? 29.98011 13.47846 29.94053 1.000 18.02537 196 SER A O 1
ATOM 1354 N N . ALA A 1 197 ? 29.70658 13.63392 32.18219 1.000 18.65364 197 ALA A N 1
ATOM 1355 C CA . ALA A 1 197 ? 29.51851 15.07668 32.22115 1.000 15.47217 197 ALA A CA 1
ATOM 1356 C C . ALA A 1 197 ? 30.24417 15.60327 33.45635 1.000 16.93087 197 ALA A C 1
ATOM 1357 O O . ALA A 1 197 ? 30.61093 14.83354 34.34913 1.000 16.47281 197 ALA A O 1
ATOM 1359 N N . ILE A 1 198 ? 30.45089 16.91908 33.49762 1.000 14.73438 198 ILE A N 1
ATOM 1360 C CA . ILE A 1 198 ? 31.25995 17.55724 34.53321 1.000 15.57094 198 ILE A CA 1
ATOM 1361 C C . ILE A 1 198 ? 30.61922 18.83829 35.02911 1.000 14.12811 198 ILE A C 1
ATOM 1362 O O . ILE A 1 198 ? 30.09836 19.62850 34.24194 1.000 15.86026 198 ILE A O 1
ATOM 1367 N N . TYR A 1 199 ? 30.69000 19.04325 36.34365 1.000 13.24497 199 TYR A N 1
ATOM 1368 C CA . TYR A 1 199 ? 30.40549 20.31042 36.99970 1.000 14.37380 199 TYR A CA 1
ATOM 1369 C C . TYR A 1 199 ? 31.73100 20.86403 37.51282 1.000 14.92760 199 TYR A C 1
ATOM 1370 O O . TYR A 1 199 ? 32.56153 20.10456 38.01499 1.000 12.87920 199 TYR A O 1
ATOM 1379 N N . ARG A 1 200 ? 31.97214 22.15109 37.28219 1.000 13.69371 200 ARG A N 1
ATOM 1380 C CA . ARG A 1 200 ? 33.20871 22.81981 37.67064 1.000 13.55334 200 ARG A CA 1
ATOM 1381 C C . ARG A 1 200 ? 32.87789 24.14577 38.31812 1.000 15.74465 200 ARG A C 1
ATOM 1382 O O . ARG A 1 200 ? 32.12109 24.93564 37.73552 1.000 13.78316 200 ARG A O 1
ATOM 1390 N N . SER A 1 201 ? 33.48581 24.42520 39.48053 1.000 14.24458 201 SER A N 1
ATOM 1391 C CA . SER A 1 201 ? 33.12987 25.64136 40.18580 1.000 14.53028 201 SER A CA 1
ATOM 1392 C C . SER A 1 201 ? 34.29933 26.18347 41.00189 1.000 15.81818 201 SER A C 1
ATOM 1393 O O . SER A 1 201 ? 35.12033 25.42015 41.51732 1.000 12.63442 201 SER A O 1
ATOM 1396 N N . GLY A 1 202 ? 34.38423 27.50798 41.06873 1.000 12.92031 202 GLY A N 1
ATOM 1397 C CA . GLY A 1 202 ? 35.30185 28.20292 41.95369 1.000 11.63762 202 GLY A CA 1
ATOM 1398 C C . GLY A 1 202 ? 34.62622 29.44637 42.50227 1.000 16.83539 202 GLY A C 1
ATOM 1399 O O . GLY A 1 202 ? 33.97559 30.16498 41.74136 1.000 15.69136 202 GLY A O 1
ATOM 1400 N N . TYR A 1 203 ? 34.78716 29.74300 43.79243 1.000 14.23929 203 TYR A N 1
ATOM 1401 C CA . TYR A 1 203 ? 34.19000 30.94627 44.35155 1.000 15.30095 203 TYR A CA 1
ATOM 1402 C C . TYR A 1 203 ? 34.91787 31.30829 45.64280 1.000 16.42804 203 TYR A C 1
ATOM 1403 O O . TYR A 1 203 ? 35.80161 30.58324 46.10283 1.000 14.05743 203 TYR A O 1
ATOM 1412 N N . ALA A 1 204 ? 34.56618 32.46822 46.20045 1.000 14.48261 204 ALA A N 1
ATOM 1413 C CA . ALA A 1 204 ? 35.29258 33.00024 47.34668 1.000 15.95226 204 ALA A CA 1
ATOM 1414 C C . ALA A 1 204 ? 34.87904 32.27691 48.61612 1.000 12.34779 204 ALA A C 1
ATOM 1415 O O . ALA A 1 204 ? 33.69290 32.03770 48.85300 1.000 15.19018 204 ALA A O 1
ATOM 1417 N N . MET A 1 205 ? 35.87653 31.95551 49.44274 1.000 15.69858 205 MET A N 1
ATOM 1418 C CA . MET A 1 205 ? 35.63128 31.21077 50.67864 1.000 19.66077 205 MET A CA 1
ATOM 1419 C C . MET A 1 205 ? 34.75152 31.99680 51.64649 1.000 20.04506 205 MET A C 1
ATOM 1420 O O . MET A 1 205 ? 34.01562 31.39950 52.44722 1.000 19.54494 205 MET A O 1
ATOM 1425 N N . GLU A 1 206 ? 34.78256 33.33196 51.56913 1.000 19.70230 206 GLU A N 1
ATOM 1426 C CA . GLU A 1 206 ? 33.87402 34.13934 52.38385 1.000 24.19584 206 GLU A CA 1
ATOM 1427 C C . GLU A 1 206 ? 32.42030 33.72436 52.19086 1.000 24.87797 206 GLU A C 1
ATOM 1428 O O . GLU A 1 206 ? 31.60285 33.87948 53.10562 1.000 24.40436 206 GLU A O 1
ATOM 1434 N N . GLU A 1 207 ? 32.07314 33.19977 51.01166 1.000 21.63812 207 GLU A N 1
ATOM 1435 C CA . GLU A 1 207 ? 30.69653 32.78654 50.75526 1.000 24.55666 207 GLU A CA 1
ATOM 1436 C C . GLU A 1 207 ? 30.33245 31.52070 51.51856 1.000 20.06834 207 GLU A C 1
ATOM 1437 O O . GLU A 1 207 ? 29.14455 31.20867 51.67132 1.000 20.70186 207 GLU A O 1
ATOM 1443 N N . LEU A 1 208 ? 31.32606 30.76191 51.95354 1.000 18.70527 208 LEU A N 1
ATOM 1444 C CA . LEU A 1 208 ? 31.12251 29.45316 52.55218 1.000 17.62067 208 LEU A CA 1
ATOM 1445 C C . LEU A 1 208 ? 31.38669 29.43668 54.05206 1.000 20.60077 208 LEU A C 1
ATOM 1446 O O . LEU A 1 208 ? 30.69297 28.73060 54.79958 1.000 18.50815 208 LEU A O 1
ATOM 1451 N N . ARG A 1 209 ? 32.36695 30.20806 54.50852 1.000 22.23106 209 ARG A N 1
ATOM 1452 C CA . ARG A 1 209 ? 32.83881 30.09271 55.87968 1.000 25.11635 209 ARG A CA 1
ATOM 1453 C C . ARG A 1 209 ? 31.77040 30.64950 56.81657 1.000 24.35532 209 ARG A C 1
ATOM 1454 O O . ARG A 1 209 ? 31.22803 31.73193 56.57948 1.000 23.19370 209 ARG A O 1
ATOM 1462 N N . GLY A 1 210 ? 31.46561 29.89700 57.87810 1.000 29.02921 210 GLY A N 1
ATOM 1463 C CA . GLY A 1 210 ? 30.32691 30.14545 58.74498 1.000 23.64054 210 GLY A CA 1
ATOM 1464 C C . GLY A 1 210 ? 29.25400 29.07605 58.63879 1.000 23.69034 210 GLY A C 1
ATOM 1465 O O . GLY A 1 210 ? 28.52308 28.84249 59.60922 1.000 23.13484 210 GLY A O 1
ATOM 1466 N N . HIS A 1 211 ? 29.14835 28.42133 57.48220 1.000 19.32261 211 HIS A N 1
ATOM 1467 C CA . HIS A 1 211 ? 28.27062 27.27003 57.34505 1.000 20.60087 211 HIS A CA 1
ATOM 1468 C C . HIS A 1 211 ? 28.75783 26.12894 58.22784 1.000 21.18364 211 HIS A C 1
ATOM 1469 O O . HIS A 1 211 ? 29.84486 25.57219 58.01104 1.000 16.19708 211 HIS A O 1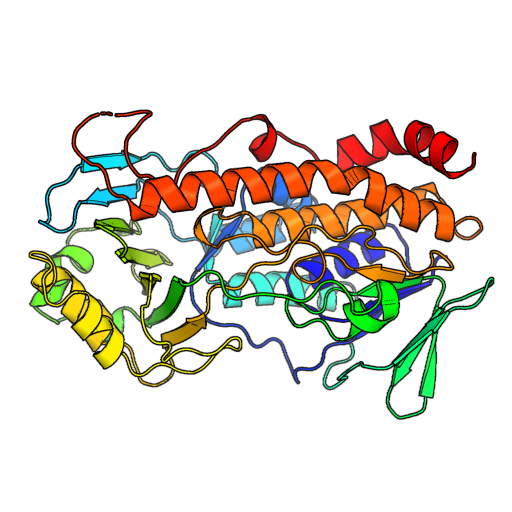
ATOM 1476 N N . SER A 1 212 ? 27.92853 25.74404 59.19738 1.000 15.75533 212 SER A N 1
ATOM 1477 C CA . SER A 1 212 ? 28.36445 24.75189 60.17146 1.000 20.58265 212 SER A CA 1
ATOM 1478 C C . SER A 1 212 ? 28.62067 23.39376 59.53649 1.000 19.40925 212 SER A C 1
ATOM 1479 O O . SER A 1 212 ? 29.38735 22.60628 60.09149 1.000 17.90477 212 SER A O 1
ATOM 1482 N N . GLY A 1 213 ? 28.02587 23.10747 58.37530 1.000 18.81728 213 GLY A N 1
ATOM 1483 C CA . GLY A 1 213 ? 28.35070 21.86974 57.69724 1.000 17.85454 213 GLY A CA 1
ATOM 1484 C C . GLY A 1 213 ? 29.62790 21.88900 56.87809 1.000 17.94112 213 GLY A C 1
ATOM 1485 O O . GLY A 1 213 ? 30.00559 20.86174 56.30228 1.000 16.81002 213 GLY A O 1
ATOM 1486 N N . ALA A 1 214 ? 30.32000 23.02781 56.82992 1.000 17.18828 214 ALA A N 1
ATOM 1487 C CA . ALA A 1 214 ? 31.52812 23.19621 56.02867 1.000 18.15412 214 ALA A CA 1
ATOM 1488 C C . ALA A 1 214 ? 32.77402 23.35145 56.89232 1.000 18.90929 214 ALA A C 1
ATOM 1489 O O . ALA A 1 214 ? 33.86744 23.57665 56.35722 1.000 16.94309 214 ALA A O 1
ATOM 1491 N N . VAL A 1 215 ? 32.63488 23.19737 58.21603 1.000 17.61338 215 VAL A N 1
ATOM 1492 C CA . VAL A 1 215 ? 33.75076 23.39317 59.13936 1.000 17.09013 215 VAL A CA 1
ATOM 1493 C C . VAL A 1 215 ? 34.89872 22.42562 58.84652 1.000 18.93169 215 VAL A C 1
ATOM 1494 O O . VAL A 1 215 ? 36.07854 22.77396 59.02798 1.000 19.75491 215 VAL A O 1
ATOM 1498 N N . TRP A 1 216 ? 34.58319 21.21727 58.37018 1.000 16.35348 216 TRP A N 1
ATOM 1499 C CA . TRP A 1 216 ? 35.61496 20.23898 58.02543 1.000 20.95935 216 TRP A CA 1
ATOM 1500 C C . TRP A 1 216 ? 36.59582 20.77748 56.98683 1.000 20.58891 216 TRP A C 1
ATOM 1501 O O . TRP A 1 216 ? 37.77269 20.38087 56.96663 1.000 17.08141 216 TRP A O 1
ATOM 1512 N N . LEU A 1 217 ? 36.12976 21.66710 56.11539 1.000 15.06453 217 LEU A N 1
ATOM 1513 C CA . LEU A 1 217 ? 36.96485 22.32191 55.11563 1.000 17.74505 217 LEU A CA 1
ATOM 1514 C C . LEU A 1 217 ? 37.49269 23.67485 55.57239 1.000 20.48482 217 LEU A C 1
ATOM 1515 O O . LEU A 1 217 ? 38.66655 23.99212 55.34016 1.000 21.06748 217 LEU A O 1
ATOM 1520 N N . THR A 1 218 ? 36.63983 24.49306 56.19499 1.000 17.94345 218 THR A N 1
ATOM 1521 C CA . THR A 1 218 ? 36.98277 25.89005 56.43416 1.000 18.23125 218 THR A CA 1
ATOM 1522 C C . THR A 1 218 ? 37.80654 26.12151 57.69946 1.000 20.37370 218 THR A C 1
ATOM 1523 O O . THR A 1 218 ? 38.41607 27.18694 57.81941 1.000 19.68066 218 THR A O 1
ATOM 1527 N N . GLU A 1 219 ? 37.83885 25.18696 58.64653 1.000 19.96174 219 GLU A N 1
ATOM 1528 C CA . GLU A 1 219 ? 38.54011 25.43709 59.90314 1.000 21.18060 219 GLU A CA 1
ATOM 1529 C C . GLU A 1 219 ? 39.78383 24.57573 60.08373 1.000 28.18399 219 GLU A C 1
ATOM 1530 O O . GLU A 1 219 ? 39.91367 23.48475 59.52367 1.000 29.51608 219 GLU A O 1
ATOM 1536 N N . GLY A 1 220 ? 40.68766 25.08614 60.92012 1.000 31.69348 220 GLY A N 1
ATOM 1537 C CA . GLY A 1 220 ? 41.84559 24.34694 61.38136 1.000 36.35854 220 GLY A CA 1
ATOM 1538 C C . GLY A 1 220 ? 42.92788 24.04304 60.36793 1.000 39.37462 220 GLY A C 1
ATOM 1539 O O . GLY A 1 220 ? 43.70799 23.11011 60.58462 1.000 35.82095 220 GLY A O 1
ATOM 1540 N N . LYS A 1 221 ? 43.00442 24.76467 59.25316 1.000 31.17148 221 LYS A N 1
ATOM 1541 C CA . LYS A 1 221 ? 43.94656 24.33734 58.22819 1.000 33.76106 221 LYS A CA 1
ATOM 1542 C C . LYS A 1 221 ? 45.20615 25.19724 58.14754 1.000 33.17818 221 LYS A C 1
ATOM 1543 O O . LYS A 1 221 ? 46.06957 24.91540 57.30978 1.000 35.37267 221 LYS A O 1
ATOM 1549 N N . GLU A 1 222 ? 45.32926 26.22790 58.98537 1.000 32.78964 222 GLU A N 1
ATOM 1550 C CA . GLU A 1 222 ? 46.59565 26.93227 59.22106 1.000 39.07420 222 GLU A CA 1
ATOM 1551 C C . GLU A 1 222 ? 47.31580 27.34612 57.93101 1.000 34.44226 222 GLU A C 1
ATOM 1552 O O . GLU A 1 222 ? 48.47626 26.99265 57.70052 1.000 32.45139 222 GLU A O 1
ATOM 1554 N N . ASP A 1 223 ? 46.60575 28.07910 57.06947 1.000 32.02319 223 ASP A N 1
ATOM 1555 C CA . ASP A 1 223 ? 47.16455 28.71958 55.87366 1.000 36.51799 223 ASP A CA 1
ATOM 1556 C C . ASP A 1 223 ? 47.65768 27.73439 54.80776 1.000 30.81545 223 ASP A C 1
ATOM 1557 O O . ASP A 1 223 ? 48.40956 28.12593 53.91008 1.000 35.78940 223 ASP A O 1
ATOM 1559 N N . VAL A 1 224 ? 47.26731 26.46507 54.87107 1.000 23.28904 224 VAL A N 1
ATOM 1560 C CA . VAL A 1 224 ? 47.63332 25.46771 53.86764 1.000 26.80446 224 VAL A CA 1
ATOM 1561 C C . VAL A 1 224 ? 46.38787 25.14436 53.04722 1.000 24.12039 224 VAL A C 1
ATOM 1562 O O . VAL A 1 224 ? 45.31044 24.91631 53.61186 1.000 25.38168 224 VAL A O 1
ATOM 1566 N N . ASP A 1 225 ? 46.51269 25.18932 51.72222 1.000 19.00171 225 ASP A N 1
ATOM 1567 C CA . ASP A 1 225 ? 45.37448 24.81007 50.88991 1.000 14.37783 225 ASP A CA 1
ATOM 1568 C C . ASP A 1 225 ? 45.11441 23.30055 50.92725 1.000 13.08854 225 ASP A C 1
ATOM 1569 O O . ASP A 1 225 ? 45.99401 22.49448 51.21013 1.000 17.02832 225 ASP A O 1
ATOM 1574 N N . GLN A 1 226 ? 43.88581 22.92148 50.57172 1.000 13.40226 226 GLN A N 1
ATOM 1575 C CA . GLN A 1 226 ? 43.46055 21.53635 50.63616 1.000 14.40700 226 GLN A CA 1
ATOM 1576 C C . GLN A 1 226 ? 43.02971 21.04395 49.26322 1.000 10.66021 226 GLN A C 1
ATOM 1577 O O . GLN A 1 226 ? 42.72568 21.83370 48.36758 1.000 10.50290 226 GLN A O 1
ATOM 1583 N N . LEU A 1 227 ? 43.12466 19.73497 49.07506 1.000 11.29835 227 LEU A N 1
ATOM 1584 C CA . LEU A 1 227 ? 42.60374 19.09056 47.86870 1.000 10.54603 227 LEU A CA 1
ATOM 1585 C C . LEU A 1 227 ? 42.08090 17.71737 48.26907 1.000 13.21622 227 LEU A C 1
ATOM 1586 O O . LEU A 1 227 ? 42.83681 16.89981 48.79409 1.000 13.42751 227 LEU A O 1
ATOM 1591 N N . TYR A 1 228 ? 40.80819 17.45830 48.01202 1.000 10.79905 228 TYR A N 1
ATOM 1592 C CA . TYR A 1 228 ? 40.17652 16.18609 48.33484 1.000 12.90353 228 TYR A CA 1
ATOM 1593 C C . TYR A 1 228 ? 39.58519 15.57815 47.07413 1.000 12.88162 228 TYR A C 1
ATOM 1594 O O . TYR A 1 228 ? 39.03082 16.29285 46.23634 1.000 11.45489 228 TYR A O 1
ATOM 1603 N N . HIS A 1 229 ? 39.74219 14.27249 46.93501 1.000 11.59564 229 HIS A N 1
ATOM 1604 C CA . HIS A 1 229 ? 39.04875 13.48517 45.92886 1.000 14.53530 229 HIS A CA 1
ATOM 1605 C C . HIS A 1 229 ? 38.06129 12.57778 46.65022 1.000 15.59560 229 HIS A C 1
ATOM 1606 O O . HIS A 1 229 ? 38.43772 11.89869 47.61484 1.000 14.59144 229 HIS A O 1
ATOM 1613 N N . PHE A 1 230 ? 36.82639 12.53318 46.15950 1.000 13.49307 230 PHE A N 1
ATOM 1614 C CA . PHE A 1 230 ? 35.79788 11.61254 46.65245 1.000 14.77906 230 PHE A CA 1
ATOM 1615 C C . PHE A 1 230 ? 35.41095 10.71019 45.48331 1.000 17.33006 230 PHE A C 1
ATOM 1616 O O . PHE A 1 230 ? 34.87450 11.17953 44.47429 1.000 15.61236 230 PHE A O 1
ATOM 1624 N N . ILE A 1 231 ? 35.74799 9.43007 45.57987 1.000 13.73270 231 ILE A N 1
ATOM 1625 C CA . ILE A 1 231 ? 35.68308 8.53848 44.44029 1.000 18.38871 231 ILE A CA 1
ATOM 1626 C C . ILE A 1 231 ? 34.62985 7.48313 44.73332 1.000 19.36332 231 ILE A C 1
ATOM 1627 O O . ILE A 1 231 ? 34.79050 6.66921 45.65409 1.000 19.48639 231 ILE A O 1
ATOM 1632 N N . GLY A 1 232 ? 33.54375 7.51627 43.96579 1.000 17.95170 232 GLY A N 1
ATOM 1633 C CA . GLY A 1 232 ? 32.49981 6.52026 44.07084 1.000 21.63609 232 GLY A CA 1
ATOM 1634 C C . GLY A 1 232 ? 32.19077 5.95784 42.69518 1.000 25.30523 232 GLY A C 1
ATOM 1635 O O . GLY A 1 232 ? 32.73786 6.40587 41.67838 1.000 19.69654 232 GLY A O 1
ATOM 1636 N N . LYS A 1 233 ? 31.32250 4.95110 42.67373 1.000 20.54051 233 LYS A N 1
ATOM 1637 C CA . LYS A 1 233 ? 31.01640 4.31065 41.40347 1.000 23.53626 233 LYS A CA 1
ATOM 1638 C C . LYS A 1 233 ? 30.35134 5.31869 40.47943 1.000 17.47034 233 LYS A C 1
ATOM 1639 O O . LYS A 1 233 ? 29.32049 5.91061 40.82045 1.000 20.24266 233 LYS A O 1
ATOM 1645 N N . ASP A 1 234 ? 30.98601 5.56482 39.33562 1.000 19.84171 234 ASP A N 1
ATOM 1646 C CA . ASP A 1 234 ? 30.49006 6.43199 38.27075 1.000 22.87176 234 ASP A CA 1
ATOM 1647 C C . ASP A 1 234 ? 30.35434 7.90085 38.67913 1.000 22.07060 234 ASP A C 1
ATOM 1648 O O . ASP A 1 234 ? 29.79587 8.69758 37.91621 1.000 19.40098 234 ASP A O 1
ATOM 1653 N N . ILE A 1 235 ? 30.83697 8.29583 39.85866 1.000 22.68382 235 ILE A N 1
ATOM 1654 C CA . ILE A 1 235 ? 30.76651 9.68823 40.31154 1.000 18.66732 235 ILE A CA 1
ATOM 1655 C C . ILE A 1 235 ? 32.04578 10.01422 41.07057 1.000 17.26367 235 ILE A C 1
ATOM 1656 O O . ILE A 1 235 ? 32.42310 9.29860 42.00456 1.000 16.72387 235 ILE A O 1
ATOM 1661 N N . THR A 1 236 ? 32.71707 11.08501 40.65656 1.000 15.13181 236 THR A N 1
ATOM 1662 C CA . THR A 1 236 ? 33.89916 11.60883 41.33836 1.000 15.37419 236 THR A CA 1
ATOM 1663 C C . THR A 1 236 ? 33.65594 13.05985 41.72192 1.000 15.42748 236 THR A C 1
ATOM 1664 O O . THR A 1 236 ? 33.27659 13.86615 40.87672 1.000 14.81663 236 THR A O 1
ATOM 1668 N N . VAL A 1 237 ? 33.90556 13.40230 42.97745 1.000 14.49942 237 VAL A N 1
ATOM 1669 C CA . VAL A 1 237 ? 33.80630 14.78086 43.42698 1.000 11.65654 237 VAL A CA 1
ATOM 1670 C C . VAL A 1 237 ? 35.17457 15.21597 43.92017 1.000 14.67232 237 VAL A C 1
ATOM 1671 O O . VAL A 1 237 ? 35.85011 14.46180 44.62384 1.000 13.92536 237 VAL A O 1
ATOM 1675 N N . LEU A 1 238 ? 35.58648 16.42031 43.53695 1.000 12.89624 238 LEU A N 1
ATOM 1676 C CA . LEU A 1 238 ? 36.83902 17.00734 43.99564 1.000 11.15604 238 LEU A CA 1
ATOM 1677 C C . LEU A 1 238 ? 36.52176 18.29207 44.73106 1.000 11.10514 238 LEU A C 1
ATOM 1678 O O . LEU A 1 238 ? 35.62698 19.04270 44.32725 1.000 10.00350 238 LEU A O 1
ATOM 1683 N N . VAL A 1 239 ? 37.23784 18.53950 45.82278 1.000 10.12003 239 VAL A N 1
ATOM 1684 C CA . VAL A 1 239 ? 37.03135 19.74965 46.61363 1.000 10.46130 239 VAL A CA 1
ATOM 1685 C C . VAL A 1 239 ? 38.40481 20.27906 46.98342 1.000 11.16106 239 VAL A C 1
ATOM 1686 O O . VAL A 1 239 ? 39.25898 19.52074 47.44862 1.000 11.25513 239 VAL A O 1
ATOM 1690 N N . GLY A 1 240 ? 38.62391 21.57210 46.79083 1.000 10.20287 240 GLY A N 1
ATOM 1691 C CA . GLY A 1 240 ? 39.93259 22.12254 47.07656 1.000 12.53077 240 GLY A CA 1
ATOM 1692 C C . GLY A 1 240 ? 39.82515 23.56800 47.49962 1.000 10.77681 240 GLY A C 1
ATOM 1693 O O . GLY A 1 240 ? 38.74952 24.16717 47.46891 1.000 9.36972 240 GLY A O 1
ATOM 1694 N N . THR A 1 241 ? 40.95853 24.12110 47.93172 1.000 10.47264 241 THR A N 1
ATOM 1695 C CA . THR A 1 241 ? 41.03583 25.55148 48.18672 1.000 11.23250 241 THR A CA 1
ATOM 1696 C C . THR A 1 241 ? 42.24868 26.14101 47.48940 1.000 12.62914 241 THR A C 1
ATOM 1697 O O . THR A 1 241 ? 43.15431 25.42473 47.04631 1.000 13.56509 241 THR A O 1
ATOM 1701 N N . GLY A 1 242 ? 42.25392 27.46652 47.38809 1.000 15.08596 242 GLY A N 1
ATOM 1702 C CA . GLY A 1 242 ? 43.36579 28.16389 46.77770 1.000 16.13237 242 GLY A CA 1
ATOM 1703 C C . GLY A 1 242 ? 43.69025 29.46102 47.49496 1.000 17.34148 242 GLY A C 1
ATOM 1704 O O . GLY A 1 242 ? 42.87674 30.02539 48.24019 1.000 14.94203 242 GLY A O 1
ATOM 1705 N N . ARG A 1 243 ? 44.91407 29.92511 47.24663 1.000 19.35717 243 ARG A N 1
ATOM 1706 C CA . ARG A 1 243 ? 45.43522 31.15615 47.83215 1.000 17.99827 243 ARG A CA 1
ATOM 1707 C C . ARG A 1 243 ? 45.30755 31.11988 49.35742 1.000 20.30205 243 ARG A C 1
ATOM 1708 O O . ARG A 1 243 ? 44.82184 32.05131 50.00518 1.000 20.18340 243 ARG A O 1
ATOM 1716 N N . ARG A 1 244 ? 45.73555 29.99215 49.91566 1.000 15.31987 244 ARG A N 1
ATOM 1717 C CA . ARG A 1 244 ? 45.76648 29.74143 51.35560 1.000 24.14831 244 ARG A CA 1
ATOM 1718 C C . ARG A 1 244 ? 44.41471 30.03285 52.00431 1.000 26.02025 244 ARG A C 1
ATOM 1719 O O . ARG A 1 244 ? 44.29731 30.77717 52.98289 1.000 22.18307 244 ARG A O 1
ATOM 1727 N N . GLY A 1 245 ? 43.37923 29.40211 51.45847 1.000 17.79678 245 GLY A N 1
ATOM 1728 C CA . GLY A 1 245 ? 42.06545 29.44743 52.05525 1.000 16.82594 245 GLY A CA 1
ATOM 1729 C C . GLY A 1 245 ? 41.19138 30.59218 51.59887 1.000 20.56151 245 GLY A C 1
ATOM 1730 O O . GLY A 1 245 ? 40.06720 30.71290 52.08976 1.000 21.50225 245 GLY A O 1
ATOM 1731 N N . LYS A 1 246 ? 41.66939 31.44276 50.68296 1.000 18.65555 246 LYS A N 1
ATOM 1732 C CA . LYS A 1 246 ? 40.84737 32.52867 50.16604 1.000 19.08432 246 LYS A CA 1
ATOM 1733 C C . LYS A 1 246 ? 39.78023 32.05135 49.16987 1.000 21.04728 246 LYS A C 1
ATOM 1734 O O . LYS A 1 246 ? 38.69683 32.63834 49.10930 1.000 18.12429 246 LYS A O 1
ATOM 1740 N N . ASP A 1 247 ? 40.05885 31.01469 48.38083 1.000 16.01264 247 ASP A N 1
ATOM 1741 C CA . ASP A 1 247 ? 39.16464 30.54936 47.32160 1.000 13.36779 247 ASP A CA 1
ATOM 1742 C C . ASP A 1 247 ? 38.76227 29.10416 47.58044 1.000 12.54822 247 ASP A C 1
ATOM 1743 O O . ASP A 1 247 ? 39.55875 28.32149 48.08527 1.000 13.84551 247 ASP A O 1
ATOM 1748 N N . VAL A 1 248 ? 37.53739 28.73720 47.21527 1.000 12.95695 248 VAL A N 1
ATOM 1749 C CA . VAL A 1 248 ? 37.09716 27.35177 47.30947 1.000 9.83998 248 VAL A CA 1
ATOM 1750 C C . VAL A 1 248 ? 36.73866 26.88633 45.90606 1.000 11.67339 248 VAL A C 1
ATOM 1751 O O . VAL A 1 248 ? 36.23389 27.66684 45.09308 1.000 12.07914 248 VAL A O 1
ATOM 1755 N N . TYR A 1 249 ? 37.05117 25.62670 45.61700 1.000 9.48202 249 TYR A N 1
ATOM 1756 C CA . TYR A 1 249 ? 36.82085 25.00642 44.32061 1.000 11.12083 249 TYR A CA 1
ATOM 1757 C C . TYR A 1 249 ? 36.14128 23.66695 44.52283 1.000 10.06938 249 TYR A C 1
ATOM 1758 O O . TYR A 1 249 ? 36.46296 22.93950 45.45893 1.000 11.37725 249 TYR A O 1
ATOM 1767 N N . TRP A 1 250 ? 35.23821 23.31289 43.61766 1.000 11.58746 250 TRP A N 1
ATOM 1768 C CA . TRP A 1 250 ? 34.70729 21.96450 43.63751 1.000 8.60216 250 TRP A CA 1
ATOM 1769 C C . TRP A 1 250 ? 34.26924 21.58744 42.23611 1.000 11.38388 250 TRP A C 1
ATOM 1770 O O . TRP A 1 250 ? 34.11358 22.43408 41.35697 1.000 9.70939 250 TRP A O 1
ATOM 1781 N N . GLY A 1 251 ? 34.13428 20.28948 42.03087 1.000 10.39567 251 GLY A N 1
ATOM 1782 C CA . GLY A 1 251 ? 33.66614 19.81430 40.74854 1.000 12.79993 251 GLY A CA 1
ATOM 1783 C C . GLY A 1 251 ? 33.19115 18.39302 40.90715 1.000 12.76218 251 GLY A C 1
ATOM 1784 O O . GLY A 1 251 ? 33.36086 17.76755 41.94832 1.000 10.65051 251 GLY A O 1
ATOM 1785 N N . CYS A 1 252 ? 32.58656 17.89414 39.84436 1.000 12.91782 252 CYS A N 1
ATOM 1786 C CA . CYS A 1 252 ? 31.87701 16.61567 39.86161 1.000 14.22140 252 CYS A CA 1
ATOM 1787 C C . CYS A 1 252 ? 31.87478 16.08776 38.43819 1.000 20.44085 252 CYS A C 1
ATOM 1788 O O . CYS A 1 252 ? 31.24108 16.69734 37.57261 1.000 22.18737 252 CYS A O 1
ATOM 1791 N N . MET A 1 253 ? 32.58443 14.99007 38.19787 1.000 18.08874 253 MET A N 1
ATOM 1792 C CA . MET A 1 253 ? 32.48230 14.24149 36.95286 1.000 21.21950 253 MET A CA 1
ATOM 1793 C C . MET A 1 253 ? 31.70163 12.95471 37.18461 1.000 21.15258 253 MET A C 1
ATOM 1794 O O . MET A 1 253 ? 31.96116 12.21847 38.14499 1.000 19.05596 253 MET A O 1
ATOM 1799 N N . HIS A 1 254 ? 30.73738 12.69441 36.30864 1.000 20.48836 254 HIS A N 1
ATOM 1800 C CA . HIS A 1 254 ? 29.78540 11.63048 36.57318 1.000 18.73556 254 HIS A CA 1
ATOM 1801 C C . HIS A 1 254 ? 29.29585 11.05827 35.25990 1.000 20.52050 254 HIS A C 1
ATOM 1802 O O . HIS A 1 254 ? 29.13494 11.77629 34.27217 1.000 17.11461 254 HIS A O 1
ATOM 1809 N N . LYS A 1 255 ? 28.99462 9.77499 35.28069 1.000 19.39796 255 LYS A N 1
ATOM 1810 C CA . LYS A 1 255 ? 28.49226 9.11441 34.09662 1.000 27.55649 255 LYS A CA 1
ATOM 1811 C C . LYS A 1 255 ? 26.98128 9.32626 34.11613 1.000 28.37140 255 LYS A C 1
ATOM 1812 O O . LYS A 1 255 ? 26.35126 9.20744 35.16766 1.000 32.35289 255 LYS A O 1
ATOM 1818 N N . SER A 1 256 ? 26.41986 9.76273 32.99440 1.000 34.02780 256 SER A N 1
ATOM 1819 C CA . SER A 1 256 ? 25.01117 10.13940 32.94480 1.000 35.67369 256 SER A CA 1
ATOM 1820 C C . SER A 1 256 ? 24.25354 9.23600 31.98802 1.000 32.16403 256 SER A C 1
ATOM 1821 O O . SER A 1 256 ? 24.75847 8.88420 30.91541 1.000 28.04000 256 SER A O 1
ATOM 1824 N N . LEU A 1 257 ? 23.04406 8.85192 32.39247 1.000 36.23406 257 LEU A N 1
ATOM 1825 C CA . LEU A 1 257 ? 22.20618 8.03839 31.52451 1.000 29.31715 257 LEU A CA 1
ATOM 1826 C C . LEU A 1 257 ? 21.49868 8.90984 30.49278 1.000 31.44111 257 LEU A C 1
ATOM 1827 O O . LEU A 1 257 ? 21.51737 8.61788 29.29409 1.000 34.88127 257 LEU A O 1
ATOM 1832 N N . HIS A 1 258 ? 20.88031 9.99565 30.94265 1.000 36.29750 258 HIS A N 1
ATOM 1833 C CA . HIS A 1 258 ? 20.20987 10.94609 30.06878 1.000 36.53548 258 HIS A CA 1
ATOM 1834 C C . HIS A 1 258 ? 20.89799 12.28072 30.28485 1.000 47.60043 258 HIS A C 1
ATOM 1835 O O . HIS A 1 258 ? 21.11558 12.69301 31.43185 1.000 49.28867 258 HIS A O 1
ATOM 1842 N N . ASP A 1 259 ? 21.22473 12.96003 29.19377 1.000 42.65919 259 ASP A N 1
ATOM 1843 C CA . ASP A 1 259 ? 22.00747 14.17934 29.30253 1.000 43.66812 259 ASP A CA 1
ATOM 1844 C C . ASP A 1 259 ? 21.15014 15.37275 29.68182 1.000 36.56436 259 ASP A C 1
ATOM 1845 O O . ASP A 1 259 ? 20.09939 15.61732 29.08684 1.000 41.19729 259 ASP A O 1
ATOM 1850 N N . VAL A 1 260 ? 21.60305 16.09726 30.69542 1.000 37.17317 260 VAL A N 1
ATOM 1851 C CA . VAL A 1 260 ? 21.09991 17.43053 30.96790 1.000 33.08313 260 VAL A CA 1
ATOM 1852 C C . VAL A 1 260 ? 22.14772 18.45887 30.56907 1.000 31.49188 260 VAL A C 1
ATOM 1853 O O . VAL A 1 260 ? 21.78253 19.58109 30.19124 1.000 35.56967 260 VAL A O 1
ATOM 1857 N N . SER A 1 261 ? 23.42273 18.07688 30.53599 1.000 23.49000 261 SER A N 1
ATOM 1858 C CA . SER A 1 261 ? 24.49112 18.94550 30.07951 1.000 21.69620 261 SER A CA 1
ATOM 1859 C C . SER A 1 261 ? 24.59923 18.86726 28.55415 1.000 27.65752 261 SER A C 1
ATOM 1860 O O . SER A 1 261 ? 24.16725 17.89914 27.92308 1.000 22.34973 261 SER A O 1
ATOM 1863 N N . GLU A 1 262 ? 25.25606 19.86357 27.97408 1.000 20.80217 262 GLU A N 1
ATOM 1864 C CA . GLU A 1 262 ? 25.42051 19.94951 26.53280 1.000 26.29360 262 GLU A CA 1
ATOM 1865 C C . GLU A 1 262 ? 26.90476 19.87141 26.19246 1.000 25.11768 262 GLU A C 1
ATOM 1866 O O . GLU A 1 262 ? 27.77071 19.93320 27.06939 1.000 19.57077 262 GLU A O 1
ATOM 1872 N N . SER A 1 263 ? 27.19919 19.73897 24.89931 1.000 22.09444 263 SER A N 1
ATOM 1873 C CA . SER A 1 263 ? 28.59111 19.68209 24.47333 1.000 24.10105 263 SER A CA 1
ATOM 1874 C C . SER A 1 263 ? 29.30826 21.00862 24.66110 1.000 22.29256 263 SER A C 1
ATOM 1875 O O . SER A 1 263 ? 30.54320 21.02094 24.69170 1.000 26.61316 263 SER A O 1
ATOM 1878 N N . TRP A 1 264 ? 28.58263 22.12069 24.77200 1.000 20.84854 264 TRP A N 1
ATOM 1879 C CA . TRP A 1 264 ? 29.18161 23.41176 25.08554 1.000 21.41542 264 TRP A CA 1
ATOM 1880 C C . TRP A 1 264 ? 28.97484 23.71350 26.56783 1.000 19.58641 264 TRP A C 1
ATOM 1881 O O . TRP A 1 264 ? 28.08914 23.14996 27.20545 1.000 21.34796 264 TRP A O 1
ATOM 1892 N N . ILE A 1 265 ? 29.77711 24.63772 27.10049 1.000 18.93062 265 ILE A N 1
ATOM 1893 C CA . ILE A 1 265 ? 29.68700 24.98542 28.51681 1.000 18.07201 265 ILE A CA 1
ATOM 1894 C C . ILE A 1 265 ? 28.44737 25.83054 28.78223 1.000 23.98757 265 ILE A C 1
ATOM 1895 O O . ILE A 1 265 ? 28.12255 26.74391 28.00622 1.000 23.09206 265 ILE A O 1
ATOM 1900 N N . GLN A 1 266 ? 27.78144 25.55967 29.92238 1.000 20.60913 266 GLN A N 1
ATOM 1901 C CA . GLN A 1 266 ? 26.60679 26.27906 30.40106 1.000 20.38392 266 GLN A CA 1
ATOM 1902 C C . GLN A 1 266 ? 26.79805 26.64947 31.87131 1.000 25.04782 266 GLN A C 1
ATOM 1903 O O . GLN A 1 266 ? 27.47836 25.94075 32.61618 1.000 18.31785 266 GLN A O 1
ATOM 1909 N N . VAL A 1 267 ? 26.18000 27.75482 32.29956 1.000 19.82387 267 VAL A N 1
ATOM 1910 C CA . VAL A 1 267 ? 26.07118 28.02679 33.73205 1.000 22.06820 267 VAL A CA 1
ATOM 1911 C C . VAL A 1 267 ? 25.15202 26.99531 34.38202 1.000 24.75781 267 VAL A C 1
ATOM 1912 O O . VAL A 1 267 ? 24.07153 26.67924 33.86313 1.000 26.83215 267 VAL A O 1
ATOM 1916 N N . SER A 1 268 ? 25.57215 26.46883 35.53792 1.000 23.04647 268 SER A N 1
ATOM 1917 C CA . SER A 1 268 ? 24.88384 25.36365 36.19114 1.000 23.14848 268 SER A CA 1
ATOM 1918 C C . SER A 1 268 ? 23.87476 25.83648 37.23124 1.000 24.31961 268 SER A C 1
ATOM 1919 O O . SER A 1 268 ? 24.05345 26.87142 37.88114 1.000 24.71129 268 SER A O 1
ATOM 1922 N N . ASP A 1 269 ? 22.84112 25.02308 37.42444 1.000 20.74040 269 ASP A N 1
ATOM 1923 C CA . ASP A 1 269 ? 22.04358 25.04388 38.64654 1.000 29.80818 269 ASP A CA 1
ATOM 1924 C C . ASP A 1 269 ? 22.64231 24.00419 39.58709 1.000 20.03506 269 ASP A C 1
ATOM 1925 O O . ASP A 1 269 ? 22.56228 22.80187 39.32082 1.000 24.09347 269 ASP A O 1
ATOM 1930 N N . VAL A 1 270 ? 23.27559 24.46802 40.66762 1.000 27.64243 270 VAL A N 1
ATOM 1931 C CA . VAL A 1 270 ? 24.04254 23.55586 41.51323 1.000 27.61843 270 VAL A CA 1
ATOM 1932 C C . VAL A 1 270 ? 23.15321 22.53649 42.19072 1.000 26.02290 270 VAL A C 1
ATOM 1933 O O . VAL A 1 270 ? 23.64214 21.49781 42.64873 1.000 25.98429 270 VAL A O 1
ATOM 1937 N N . ARG A 1 271 ? 21.84355 22.77928 42.23404 1.000 28.93837 271 ARG A N 1
ATOM 1938 C CA . ARG A 1 271 ? 20.95322 21.81377 42.86490 1.000 25.87721 271 ARG A CA 1
ATOM 1939 C C . ARG A 1 271 ? 20.98005 20.47835 42.13896 1.000 24.75896 271 ARG A C 1
ATOM 1940 O O . ARG A 1 271 ? 20.80940 19.42966 42.76581 1.000 26.47146 271 ARG A O 1
ATOM 1948 N N . ARG A 1 272 ? 21.23009 20.48871 40.82647 1.000 29.73202 272 ARG A N 1
ATOM 1949 C CA . ARG A 1 272 ? 21.40695 19.24054 40.08932 1.000 21.77006 272 ARG A CA 1
ATOM 1950 C C . ARG A 1 272 ? 22.61095 18.43919 40.58891 1.000 27.70549 272 ARG A C 1
ATOM 1951 O O . ARG A 1 272 ? 22.56049 17.20280 40.66286 1.000 24.12689 272 ARG A O 1
ATOM 1959 N N . ALA A 1 273 ? 23.72544 19.11221 40.90501 1.000 27.73108 273 ALA A N 1
ATOM 1960 C CA . ALA A 1 273 ? 24.89698 18.35906 41.35872 1.000 23.97302 273 ALA A CA 1
ATOM 1961 C C . ALA A 1 273 ? 24.65515 17.77513 42.74251 1.000 18.90253 273 ALA A C 1
ATOM 1962 O O . ALA A 1 273 ? 25.11524 16.67024 43.05624 1.000 23.71242 273 ALA A O 1
ATOM 1964 N N . ILE A 1 274 ? 23.95891 18.52230 43.59248 1.000 18.06321 274 ILE A N 1
ATOM 1965 C CA . ILE A 1 274 ? 23.61592 18.01171 44.91667 1.000 24.44411 274 ILE A CA 1
ATOM 1966 C C . ILE A 1 274 ? 22.80927 16.71646 44.80955 1.000 22.28701 274 ILE A C 1
ATOM 1967 O O . ILE A 1 274 ? 23.01903 15.76947 45.58288 1.000 21.68363 274 ILE A O 1
ATOM 1972 N N . GLU A 1 275 ? 21.88202 16.64017 43.84835 1.000 24.32634 275 GLU A N 1
ATOM 1973 C CA . GLU A 1 275 ? 21.08751 15.41413 43.74065 1.000 26.17466 275 GLU A CA 1
ATOM 1974 C C . GLU A 1 275 ? 21.91915 14.22587 43.28869 1.000 26.73402 275 GLU A C 1
ATOM 1975 O O . GLU A 1 275 ? 21.63352 13.09228 43.69892 1.000 24.14297 275 GLU A O 1
ATOM 1981 N N . LEU A 1 276 ? 22.96151 14.46083 42.47536 1.000 24.49425 276 LEU A N 1
ATOM 1982 C CA . LEU A 1 276 ? 23.81602 13.36691 42.01637 1.000 23.86150 276 LEU A CA 1
ATOM 1983 C C . LEU A 1 276 ? 24.39903 12.56303 43.16866 1.000 23.25769 276 LEU A C 1
ATOM 1984 O O . LEU A 1 276 ? 24.59150 11.34813 43.04627 1.000 24.28101 276 LEU A O 1
ATOM 1989 N N . ILE A 1 277 ? 24.73771 13.21683 44.27574 1.000 19.09746 277 ILE A N 1
ATOM 1990 C CA . ILE A 1 277 ? 25.38717 12.53325 45.38340 1.000 22.16869 277 ILE A CA 1
ATOM 1991 C C . ILE A 1 277 ? 24.38452 12.15613 46.47744 1.000 24.15150 277 ILE A C 1
ATOM 1992 O O . ILE A 1 277 ? 24.78137 11.91472 47.61640 1.000 20.31603 277 ILE A O 1
ATOM 1997 N N . SER A 1 278 ? 23.08682 12.09519 46.13988 1.000 23.34651 278 SER A N 1
ATOM 1998 C CA . SER A 1 278 ? 22.03011 11.82328 47.12217 1.000 28.13473 278 SER A CA 1
ATOM 1999 C C . SER A 1 278 ? 22.24954 10.54126 47.91467 1.000 25.28989 278 SER A C 1
ATOM 2000 O O . SER A 1 278 ? 21.88909 10.47491 49.09307 1.000 24.07196 278 SER A O 1
ATOM 2003 N N . ASP A 1 279 ? 22.85282 9.52795 47.31235 1.000 25.65288 279 ASP A N 1
ATOM 2004 C CA . ASP A 1 279 ? 23.04170 8.25370 47.99331 1.000 25.19029 279 ASP A CA 1
ATOM 2005 C C . ASP A 1 279 ? 24.39871 8.14670 48.66991 1.000 28.72669 279 ASP A C 1
ATOM 2006 O O . ASP A 1 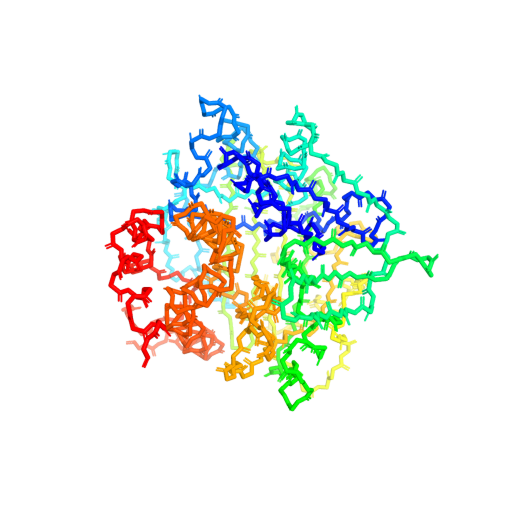279 ? 24.72097 7.09430 49.23141 1.000 28.42024 279 ASP A O 1
ATOM 2011 N N . TRP A 1 280 ? 25.21162 9.19158 48.60383 1.000 20.60562 280 TRP A N 1
ATOM 2012 C CA . TRP A 1 280 ? 26.51678 9.17238 49.24979 1.000 22.90728 280 TRP A CA 1
ATOM 2013 C C . TRP A 1 280 ? 26.38166 9.46255 50.73505 1.000 23.12546 280 TRP A C 1
ATOM 2014 O O . TRP A 1 280 ? 25.76511 10.45845 51.12721 1.000 22.52529 280 TRP A O 1
ATOM 2025 N N . ASN A 1 281 ? 27.01627 8.62883 51.55829 1.000 21.63007 281 ASN A N 1
ATOM 2026 C CA . ASN A 1 281 ? 27.04096 8.90128 52.99055 1.000 27.39219 281 ASN A CA 1
ATOM 2027 C C . ASN A 1 281 ? 27.68800 10.25116 53.28221 1.000 31.98575 281 ASN A C 1
ATOM 2028 O O . ASN A 1 281 ? 27.24766 10.97491 54.18707 1.000 27.82816 281 ASN A O 1
ATOM 2033 N N . VAL A 1 282 ? 28.73477 10.60620 52.52372 1.000 24.33784 282 VAL A N 1
ATOM 2034 C CA . VAL A 1 282 ? 29.43155 11.87987 52.71056 1.000 26.26834 282 VAL A CA 1
ATOM 2035 C C . VAL A 1 282 ? 28.66911 13.10031 52.23952 1.000 24.67402 282 VAL A C 1
ATOM 2036 O O . VAL A 1 282 ? 29.22577 14.19487 52.33942 1.000 20.04494 282 VAL A O 1
ATOM 2040 N N . ARG A 1 283 ? 27.50505 12.94700 51.59434 1.000 20.52688 283 ARG A N 1
ATOM 2041 C CA . ARG A 1 283 ? 26.79752 14.11989 51.07234 1.000 20.38313 283 ARG A CA 1
ATOM 2042 C C . ARG A 1 283 ? 26.68968 15.23369 52.09757 1.000 22.28346 283 ARG A C 1
ATOM 2043 O O . ARG A 1 283 ? 26.63065 16.40526 51.72207 1.000 21.45913 283 ARG A O 1
ATOM 2051 N N . ASP A 1 284 ? 26.57535 14.89292 53.39003 1.000 20.62978 284 ASP A N 1
ATOM 2052 C CA . ASP A 1 284 ? 26.46146 15.93301 54.40874 1.000 22.02544 284 ASP A CA 1
ATOM 2053 C C . ASP A 1 284 ? 27.68506 16.84930 54.40422 1.000 21.58901 284 ASP A C 1
ATOM 2054 O O . ASP A 1 284 ? 27.57461 18.04014 54.70808 1.000 21.82419 284 ASP A O 1
ATOM 2059 N N . ARG A 1 285 ? 28.86498 16.30762 54.09398 1.000 21.06895 285 ARG A N 1
ATOM 2060 C CA . ARG A 1 285 ? 30.06189 17.13627 54.00750 1.000 20.85710 285 ARG A CA 1
ATOM 2061 C C . ARG A 1 285 ? 30.10822 17.94389 52.71456 1.000 19.80942 285 ARG A C 1
ATOM 2062 O O . ARG A 1 285 ? 30.58938 19.08097 52.71454 1.000 17.16063 285 ARG A O 1
ATOM 2070 N N . LEU A 1 286 ? 29.58840 17.39222 51.61643 1.000 17.13133 286 LEU A N 1
ATOM 2071 C CA . LEU A 1 286 ? 29.76495 18.02518 50.31563 1.000 17.81602 286 LEU A CA 1
ATOM 2072 C C . LEU A 1 286 ? 28.64415 18.98766 49.94675 1.000 16.80638 286 LEU A C 1
ATOM 2073 O O . LEU A 1 286 ? 28.90065 19.96935 49.23434 1.000 15.12085 286 LEU A O 1
ATOM 2078 N N . GLU A 1 287 ? 27.40278 18.72107 50.37692 1.000 14.08678 287 GLU A N 1
ATOM 2079 C CA . GLU A 1 287 ? 26.28358 19.58215 49.99797 1.000 15.11727 287 GLU A CA 1
ATOM 2080 C C . GLU A 1 287 ? 26.51324 21.05099 50.33238 1.000 15.31018 287 GLU A C 1
ATOM 2081 O O . GLU A 1 287 ? 26.22256 21.89700 49.46881 1.000 16.06880 287 GLU A O 1
ATOM 2087 N N . PRO A 1 288 ? 27.05300 21.42333 51.50691 1.000 14.30929 288 PRO A N 1
ATOM 2088 C CA . PRO A 1 288 ? 27.29707 22.85038 51.77281 1.000 14.20118 288 PRO A CA 1
ATOM 2089 C C . PRO A 1 288 ? 28.23809 23.50795 50.77381 1.000 15.32799 288 PRO A C 1
ATOM 2090 O O . PRO A 1 288 ? 28.00511 24.64914 50.35484 1.000 15.94101 288 PRO A O 1
ATOM 2094 N N . ILE A 1 289 ? 29.31379 22.82109 50.39656 1.000 17.54955 289 ILE A N 1
ATOM 2095 C CA . ILE A 1 289 ? 30.24079 23.37657 49.40887 1.000 16.04869 289 ILE A CA 1
ATOM 2096 C C . ILE A 1 289 ? 29.52236 23.66063 48.09307 1.000 12.98522 289 ILE A C 1
ATOM 2097 O O . ILE A 1 289 ? 29.69995 24.72601 47.48982 1.000 15.56428 289 ILE A O 1
ATOM 2102 N N . MET A 1 290 ? 28.70517 22.71947 47.62097 1.000 13.85417 290 MET A N 1
ATOM 2103 C CA . MET A 1 290 ? 27.96580 22.99408 46.38781 1.000 14.09516 290 MET A CA 1
ATOM 2104 C C . MET A 1 290 ? 26.90071 24.05682 46.58940 1.000 13.83369 290 MET A C 1
ATOM 2105 O O . MET A 1 290 ? 26.78534 24.99000 45.78154 1.000 17.00374 290 MET A O 1
ATOM 2110 N N . ALA A 1 291 ? 26.15696 23.97487 47.68937 1.000 15.96944 291 ALA A N 1
ATOM 2111 C CA . ALA A 1 291 ? 24.99309 24.83143 47.85313 1.000 17.54919 291 ALA A CA 1
ATOM 2112 C C . ALA A 1 291 ? 25.37502 26.28672 48.05660 1.000 18.67468 291 ALA A C 1
ATOM 2113 O O . ALA A 1 291 ? 24.58186 27.17299 47.74236 1.000 21.42894 291 ALA A O 1
ATOM 2115 N N . CYS A 1 292 ? 26.56498 26.56579 48.57812 1.000 17.34682 292 CYS A N 1
ATOM 2116 C CA . CYS A 1 292 ? 26.94600 27.95708 48.76531 1.000 18.16906 292 CYS A CA 1
ATOM 2117 C C . CYS A 1 292 ? 27.52256 28.60768 47.50632 1.000 16.95045 292 CYS A C 1
ATOM 2118 O O . CYS A 1 292 ? 27.88747 29.77763 47.56772 1.000 15.40020 292 CYS A O 1
ATOM 2121 N N . THR A 1 293 ? 27.61347 27.89523 46.39300 1.000 16.27219 293 THR A N 1
ATOM 2122 C CA . THR A 1 293 ? 28.12191 28.46426 45.14146 1.000 15.41923 293 THR A CA 1
ATOM 2123 C C . THR A 1 293 ? 27.27348 29.66100 44.71184 1.000 15.18514 293 THR A C 1
ATOM 2124 O O . THR A 1 293 ? 26.05942 29.51209 44.55442 1.000 17.52114 293 THR A O 1
ATOM 2128 N N . PRO A 1 294 ? 27.84426 30.84886 44.53923 1.000 16.18025 294 PRO A N 1
ATOM 2129 C CA . PRO A 1 294 ? 27.03436 31.96842 44.04210 1.000 23.68852 294 PRO A CA 1
ATOM 2130 C C . PRO A 1 294 ? 26.52102 31.68413 42.63933 1.000 24.53069 294 PRO A C 1
ATOM 2131 O O . PRO A 1 294 ? 27.16276 30.98927 41.84557 1.000 17.22889 294 PRO A O 1
ATOM 2135 N N . GLN A 1 295 ? 25.34443 32.22796 42.33960 1.000 24.54857 295 GLN A N 1
ATOM 2136 C CA . GLN A 1 295 ? 24.78909 32.10982 40.99505 1.000 24.78103 295 GLN A CA 1
ATOM 2137 C C . GLN A 1 295 ? 25.82068 32.51181 39.94907 1.000 23.29075 295 GLN A C 1
ATOM 2138 O O . GLN A 1 295 ? 26.48016 33.54655 40.07298 1.000 21.53226 295 GLN A O 1
ATOM 2144 N N . GLY A 1 296 ? 25.98297 31.67226 38.92727 1.000 25.82496 296 GLY A N 1
ATOM 2145 C CA . GLY A 1 296 ? 26.92243 31.96624 37.86499 1.000 24.19073 296 GLY A CA 1
ATOM 2146 C C . GLY A 1 296 ? 28.34227 31.46767 38.07015 1.000 27.46540 296 GLY A C 1
ATOM 2147 O O . GLY A 1 296 ? 29.17071 31.63447 37.16297 1.000 28.27852 296 GLY A O 1
ATOM 2148 N N . LYS A 1 297 ? 28.65128 30.84023 39.21060 1.000 19.11455 297 LYS A N 1
ATOM 2149 C CA . LYS A 1 297 ? 30.01257 30.40840 39.51396 1.000 19.30201 297 LYS A CA 1
ATOM 2150 C C . LYS A 1 297 ? 30.19277 28.89421 39.39681 1.000 17.96238 297 LYS A C 1
ATOM 2151 O O . LYS A 1 297 ? 31.26647 28.37265 39.72850 1.000 18.96007 297 LYS A O 1
ATOM 2157 N N . CYS A 1 298 ? 29.18531 28.18095 38.92052 1.000 15.53298 298 CYS A N 1
ATOM 2158 C CA . CYS A 1 298 ? 29.32489 26.77547 38.57572 1.000 16.16599 298 CYS A CA 1
ATOM 2159 C C . CYS A 1 298 ? 28.92735 26.58052 37.11934 1.000 15.65249 298 CYS A C 1
ATOM 2160 O O . CYS A 1 298 ? 27.96309 27.18791 36.64389 1.000 17.39562 298 CYS A O 1
ATOM 2163 N N . PHE A 1 299 ? 29.68187 25.74149 36.42008 1.000 13.92317 299 PHE A N 1
ATOM 2164 C CA . PHE A 1 299 ? 29.50730 25.50354 34.99268 1.000 14.76440 299 PHE A CA 1
ATOM 2165 C C . PHE A 1 299 ? 29.43549 24.01175 34.76941 1.000 17.30757 299 PHE A C 1
ATOM 2166 O O . PHE A 1 299 ? 29.95929 23.23383 35.55968 1.000 15.56374 299 PHE A O 1
ATOM 2174 N N . ASP A 1 300 ? 28.80678 23.59815 33.67300 1.000 17.85004 300 ASP A N 1
ATOM 2175 C CA . ASP A 1 300 ? 28.74723 22.17143 33.40454 1.000 18.00198 300 ASP A CA 1
ATOM 2176 C C . ASP A 1 300 ? 28.72512 21.94623 31.90498 1.000 13.82390 300 ASP A C 1
ATOM 2177 O O . ASP A 1 300 ? 28.39527 22.84334 31.13328 1.000 15.49493 300 ASP A O 1
ATOM 2182 N N . HIS A 1 301 ? 29.14670 20.75387 31.50921 1.000 15.56247 301 HIS A N 1
ATOM 2183 C CA . HIS A 1 301 ? 29.19910 20.36884 30.10739 1.000 14.20909 301 HIS A CA 1
ATOM 2184 C C . HIS A 1 301 ? 29.42558 18.86702 30.05049 1.000 14.29149 301 HIS A C 1
ATOM 2185 O O . HIS A 1 301 ? 29.90333 18.25147 31.01144 1.000 14.29820 301 HIS A O 1
ATOM 2192 N N . LEU A 1 302 ? 29.04740 18.28150 28.91942 1.000 15.33206 302 LEU A N 1
ATOM 2193 C CA . LEU A 1 302 ? 29.43005 16.91051 28.61923 1.000 14.14486 302 LEU A CA 1
ATOM 2194 C C . LEU A 1 302 ? 30.94484 16.80336 28.55939 1.000 12.85983 302 LEU A C 1
ATOM 2195 O O . LEU A 1 302 ? 31.63224 17.74407 28.18065 1.000 15.15180 302 LEU A O 1
ATOM 2200 N N . VAL A 1 303 ? 31.46539 15.63779 28.92033 1.000 15.07537 303 VAL A N 1
ATOM 2201 C CA . VAL A 1 303 ? 32.86347 15.32673 28.65570 1.000 16.94665 303 VAL A CA 1
ATOM 2202 C C . VAL A 1 303 ? 32.94773 14.79746 27.23364 1.000 18.98145 303 VAL A C 1
ATOM 2203 O O . VAL A 1 303 ? 32.44768 13.70898 26.94151 1.000 20.66333 303 VAL A O 1
ATOM 2207 N N . MET A 1 304 ? 33.59440 15.55568 26.36510 1.000 13.21047 304 MET A N 1
ATOM 2208 C CA . MET A 1 304 ? 33.72823 15.23430 24.95476 1.000 15.11788 304 MET A CA 1
ATOM 2209 C C . MET A 1 304 ? 35.11381 14.66896 24.70597 1.000 23.33291 304 MET A C 1
ATOM 2210 O O . MET A 1 304 ? 36.07677 15.02805 25.38137 1.000 20.91993 304 MET A O 1
ATOM 2215 N N . THR A 1 305 ? 35.19956 13.76508 23.74442 1.000 21.86356 305 THR A N 1
ATOM 2216 C CA . THR A 1 305 ? 36.45429 13.18796 23.30473 1.000 21.25155 305 THR A CA 1
ATOM 2217 C C . THR A 1 305 ? 36.46668 13.25657 21.78237 1.000 20.26454 305 THR A C 1
ATOM 2218 O O . THR A 1 305 ? 35.53839 13.77474 21.16024 1.000 19.10458 305 THR A O 1
ATOM 2222 N N . MET A 1 306 ? 37.53601 12.76286 21.18146 1.000 17.18695 306 MET A N 1
ATOM 2223 C CA . MET A 1 306 ? 37.65072 12.71437 19.73111 1.000 23.65430 306 MET A CA 1
ATOM 2224 C C . MET A 1 306 ? 38.59542 11.59101 19.35782 1.000 22.06108 306 MET A C 1
ATOM 2225 O O . MET A 1 306 ? 39.66056 11.45976 19.96468 1.000 24.55939 306 MET A O 1
ATOM 2230 N N . ASP A 1 307 ? 38.23667 10.82192 18.32850 1.000 22.41124 307 ASP A N 1
ATOM 2231 C CA . ASP A 1 307 ? 39.19491 9.87633 17.77567 1.000 23.60134 307 ASP A CA 1
ATOM 2232 C C . ASP A 1 307 ? 40.44038 10.60337 17.27364 1.000 21.11912 307 ASP A C 1
ATOM 2233 O O . ASP A 1 307 ? 40.42662 11.80339 16.96316 1.000 23.30434 307 ASP A O 1
ATOM 2238 N N . GLN A 1 308 ? 41.52186 9.84974 17.18517 1.000 23.34179 308 GLN A N 1
ATOM 2239 C CA . GLN A 1 308 ? 42.78025 10.40440 16.71939 1.000 21.67370 308 GLN A CA 1
ATOM 2240 C C . GLN A 1 308 ? 42.62567 10.86728 15.27384 1.000 25.72664 308 GLN A C 1
ATOM 2241 O O . GLN A 1 308 ? 42.16093 10.11046 14.41604 1.000 24.50848 308 GLN A O 1
ATOM 2247 N N . LEU A 1 309 ? 42.97937 12.12341 15.01227 1.000 16.16631 309 LEU A N 1
ATOM 2248 C CA . LEU A 1 309 ? 42.90754 12.63904 13.65877 1.000 17.65205 309 LEU A CA 1
ATOM 2249 C C . LEU A 1 309 ? 43.99734 11.99227 12.80884 1.000 20.08121 309 LEU A C 1
ATOM 2250 O O . LEU A 1 309 ? 45.14491 11.87294 13.25915 1.000 19.46548 309 LEU A O 1
ATOM 2255 N N . PRO A 1 310 ? 43.68002 11.56469 11.58201 1.000 17.39836 310 PRO A N 1
ATOM 2256 C CA . PRO A 1 310 ? 44.74615 11.05382 10.70333 1.000 22.05198 310 PRO A CA 1
ATOM 2257 C C . PRO A 1 310 ? 45.86799 12.05430 10.50066 1.000 22.50210 310 PRO A C 1
ATOM 2258 O O . PRO A 1 310 ? 47.03334 11.64732 10.40680 1.000 19.54474 310 PRO A O 1
ATOM 2262 N N . SER A 1 311 ? 45.54734 13.35114 10.46921 1.000 19.49311 311 SER A N 1
ATOM 2263 C CA . SER A 1 311 ? 46.52173 14.41437 10.25398 1.000 20.37507 311 SER A CA 1
ATOM 2264 C C . SER A 1 311 ? 46.03887 15.70807 10.89805 1.000 16.45424 311 SER A C 1
ATOM 2265 O O . SER A 1 311 ? 44.84497 16.01390 10.85024 1.000 16.23357 311 SER A O 1
ATOM 2268 N N . TRP A 1 312 ? 46.97399 16.48243 11.46468 1.000 15.41851 312 TRP A N 1
ATOM 2269 C CA . TRP A 1 312 ? 46.66978 17.81115 12.00365 1.000 11.59959 312 TRP A CA 1
ATOM 2270 C C . TRP A 1 312 ? 46.91566 18.92415 11.00657 1.000 13.33595 312 TRP A C 1
ATOM 2271 O O . TRP A 1 312 ? 46.71002 20.10006 11.34340 1.000 12.16987 312 TRP A O 1
ATOM 2282 N N . VAL A 1 313 ? 47.36644 18.58899 9.80284 1.000 14.21572 313 VAL A N 1
ATOM 2283 C CA . VAL A 1 313 ? 47.96033 19.53378 8.87161 1.000 13.02445 313 VAL A CA 1
ATOM 2284 C C . VAL A 1 313 ? 47.14870 19.57191 7.57897 1.000 14.29372 313 VAL A C 1
ATOM 2285 O O . VAL A 1 313 ? 46.66610 18.53750 7.10902 1.000 16.90882 313 VAL A O 1
ATOM 2289 N N . SER A 1 314 ? 47.04237 20.75884 6.99507 1.000 14.10581 314 SER A N 1
ATOM 2290 C CA . SER A 1 314 ? 46.23792 20.99350 5.79957 1.000 15.50171 314 SER A CA 1
ATOM 2291 C C . SER A 1 314 ? 46.86308 20.31601 4.57083 1.000 16.90152 314 SER A C 1
ATOM 2292 O O . SER A 1 314 ? 48.04433 19.95373 4.58391 1.000 14.46579 314 SER A O 1
ATOM 2295 N N . PRO A 1 315 ? 46.08018 20.12697 3.49061 1.000 19.70642 315 PRO A N 1
ATOM 2296 C CA . PRO A 1 315 ? 46.64062 19.46443 2.28930 1.000 18.51738 315 PRO A CA 1
ATOM 2297 C C . PRO A 1 315 ? 47.87864 20.12793 1.71320 1.000 19.27229 315 PRO A C 1
ATOM 2298 O O . PRO A 1 315 ? 48.75157 19.41586 1.21335 1.000 22.23841 315 PRO A O 1
ATOM 2302 N N . LYS A 1 316 ? 47.97834 21.45630 1.73086 1.000 13.24146 316 LYS A N 1
ATOM 2303 C CA . LYS A 1 316 ? 49.16026 22.15625 1.23035 1.000 16.75074 316 LYS A CA 1
ATOM 2304 C C . LYS A 1 316 ? 50.15311 22.48378 2.35157 1.000 15.37108 316 LYS A C 1
ATOM 2305 O O . LYS A 1 316 ? 51.06498 23.29476 2.14724 1.000 17.47025 316 LYS A O 1
ATOM 2311 N N . HIS A 1 317 ? 49.93794 21.91902 3.54374 1.000 15.85052 317 HIS A N 1
ATOM 2312 C CA . HIS A 1 317 ? 50.91366 21.83151 4.62228 1.000 14.66348 317 HIS A CA 1
ATOM 2313 C C . HIS A 1 317 ? 51.25484 23.17602 5.22896 1.000 14.57528 317 HIS A C 1
ATOM 2314 O O . HIS A 1 317 ? 52.34810 23.34527 5.78412 1.000 16.22040 317 HIS A O 1
ATOM 2321 N N . ARG A 1 318 ? 50.37593 24.15968 5.10942 1.000 14.47050 318 ARG A N 1
ATOM 2322 C CA . ARG A 1 318 ? 50.62850 25.46410 5.70414 1.000 16.54287 318 ARG A CA 1
ATOM 2323 C C . ARG A 1 318 ? 49.79680 25.73695 6.95359 1.000 10.81660 318 ARG A C 1
ATOM 2324 O O . ARG A 1 318 ? 49.96004 26.78594 7.56969 1.000 14.12234 318 ARG A O 1
ATOM 2332 N N . MET A 1 319 ? 48.91159 24.83713 7.33748 1.000 11.20049 319 MET A N 1
ATOM 2333 C CA . MET A 1 319 ? 47.96370 25.08505 8.41419 1.000 12.05447 319 MET A CA 1
ATOM 2334 C C . MET A 1 319 ? 47.98727 23.87021 9.32615 1.000 12.41317 319 MET A C 1
ATOM 2335 O O . MET A 1 319 ? 48.05301 22.73205 8.85305 1.000 13.75091 319 MET A O 1
ATOM 2340 N N . ILE A 1 320 ? 47.91128 24.09495 10.62651 1.000 10.82467 320 ILE A N 1
ATOM 2341 C CA . ILE A 1 320 ? 47.96166 22.99153 11.57587 1.000 11.55176 320 ILE A CA 1
ATOM 2342 C C . ILE A 1 320 ? 47.04210 23.30870 12.74427 1.000 9.37063 320 ILE A C 1
ATOM 2343 O O . ILE A 1 320 ? 47.00532 24.45143 13.21871 1.000 10.88112 320 ILE A O 1
ATOM 2348 N N . VAL A 1 321 ? 46.30734 22.28935 13.22188 1.000 9.69181 321 VAL A N 1
ATOM 2349 C CA . VAL A 1 321 ? 45.56102 22.40174 14.47445 1.000 12.72881 321 VAL A CA 1
ATOM 2350 C C . VAL A 1 321 ? 46.44542 21.91359 15.61230 1.000 12.41445 321 VAL A C 1
ATOM 2351 O O . VAL A 1 321 ? 47.09657 20.86244 15.50699 1.000 9.57200 321 VAL A O 1
ATOM 2355 N N . LEU A 1 322 ? 46.42632 22.65016 16.72774 1.000 8.83783 322 LEU A N 1
ATOM 2356 C CA . LEU A 1 322 ? 47.16135 22.29000 17.92766 1.000 8.23264 322 LEU A CA 1
ATOM 2357 C C . LEU A 1 322 ? 46.24411 22.42937 19.13153 1.000 13.69002 322 LEU A C 1
ATOM 2358 O O . LEU A 1 322 ? 45.13149 22.96172 19.03490 1.000 10.94290 322 LEU A O 1
ATOM 2363 N N . GLY A 1 323 ? 46.72849 21.97440 20.29267 1.000 10.48577 323 GLY A N 1
ATOM 2364 C CA . GLY A 1 323 ? 45.86808 22.06262 21.47055 1.000 11.22363 323 GLY A CA 1
ATOM 2365 C C . GLY A 1 323 ? 44.67136 21.12195 21.40755 1.000 13.46981 323 GLY A C 1
ATOM 2366 O O . GLY A 1 323 ? 44.70173 20.05262 20.78090 1.000 11.83609 323 GLY A O 1
ATOM 2367 N N . ASP A 1 324 ? 43.59279 21.53597 22.07625 1.000 11.94136 324 ASP A N 1
ATOM 2368 C CA . ASP A 1 324 ? 42.37212 20.74455 22.13312 1.000 13.93402 324 ASP A CA 1
ATOM 2369 C C . ASP A 1 324 ? 41.70551 20.61057 20.76737 1.000 12.27003 324 ASP A C 1
ATOM 2370 O O . ASP A 1 324 ? 40.88666 19.70452 20.57440 1.000 13.23639 324 ASP A O 1
ATOM 2375 N N . ALA A 1 325 ? 42.00054 21.51825 19.84406 1.000 11.29945 325 ALA A N 1
ATOM 2376 C CA . ALA A 1 325 ? 41.47740 21.39821 18.49219 1.000 11.41145 325 ALA A CA 1
ATOM 2377 C C . ALA A 1 325 ? 41.98154 20.12232 17.83387 1.000 15.78923 325 ALA A C 1
ATOM 2378 O O . ALA A 1 325 ? 41.30109 19.54421 16.98243 1.000 18.89625 325 ALA A O 1
ATOM 2380 N N . ALA A 1 326 ? 43.16735 19.66457 18.22223 1.000 14.28496 326 ALA A N 1
ATOM 2381 C CA . ALA A 1 326 ? 43.77033 18.48574 17.62297 1.000 11.12484 326 ALA A CA 1
ATOM 2382 C C . ALA A 1 326 ? 43.64490 17.24937 18.49229 1.000 16.89504 326 ALA A C 1
ATOM 2383 O O . ALA A 1 326 ? 43.44403 16.15400 17.96090 1.000 17.23420 326 ALA A O 1
ATOM 2385 N N . HIS A 1 327 ? 43.81979 17.37598 19.81300 1.000 12.09041 327 HIS A N 1
ATOM 2386 C CA . HIS A 1 327 ? 43.96299 16.20248 20.67886 1.000 10.89824 327 HIS A CA 1
ATOM 2387 C C . HIS A 1 327 ? 43.36671 16.46225 22.05722 1.000 16.13395 327 HIS A C 1
ATOM 2388 O O . HIS A 1 327 ? 44.09494 16.61417 23.04966 1.000 14.15709 327 HIS A O 1
ATOM 2395 N N . PRO A 1 328 ? 42.04102 16.47139 22.16820 1.000 13.85368 328 PRO A N 1
ATOM 2396 C CA . PRO A 1 328 ? 41.42028 16.63709 23.48652 1.000 14.03747 328 PRO A CA 1
ATOM 2397 C C . PRO A 1 328 ? 41.73995 15.45627 24.38685 1.000 16.88312 328 PRO A C 1
ATOM 2398 O O . PRO A 1 328 ? 41.79793 14.30641 23.94028 1.000 17.99126 328 PRO A O 1
ATOM 2402 N N . PHE A 1 329 ? 41.89459 15.74133 25.67716 1.000 14.88644 329 PHE A N 1
ATOM 2403 C CA . PHE A 1 329 ? 42.13352 14.72389 26.68284 1.000 13.84906 329 PHE A CA 1
ATOM 2404 C C . PHE A 1 329 ? 40.96774 14.67308 27.65990 1.000 16.25683 329 PHE A C 1
ATOM 2405 O O . PHE A 1 329 ? 40.27692 15.67392 27.89305 1.000 15.28405 329 PHE A O 1
ATOM 2413 N N . LEU A 1 330 ? 40.73845 13.49065 28.20262 1.000 18.06218 330 LEU A N 1
ATOM 2414 C CA . LEU A 1 330 ? 39.79923 13.37433 29.30442 1.000 18.13206 330 LEU A CA 1
ATOM 2415 C C . LEU A 1 330 ? 40.30152 14.18183 30.50314 1.000 17.11798 330 LEU A C 1
ATOM 2416 O O . LEU A 1 330 ? 41.50934 14.20250 30.78508 1.000 21.92832 330 LEU A O 1
ATOM 2421 N N . PRO A 1 331 ? 39.40938 14.88491 31.19852 1.000 15.90012 331 PRO A N 1
ATOM 2422 C CA . PRO A 1 331 ? 39.83340 15.80337 32.28059 1.000 16.89893 331 PRO A CA 1
ATOM 2423 C C . PRO A 1 331 ? 40.59921 15.13938 33.40832 1.000 18.08725 331 PRO A C 1
ATOM 2424 O O . PRO A 1 331 ? 41.37198 15.81480 34.10203 1.000 16.53631 331 PRO A O 1
ATOM 2428 N N . ASN A 1 332 ? 40.40064 13.84027 33.64251 1.000 16.69213 332 ASN A N 1
ATOM 2429 C CA . ASN A 1 332 ? 41.14025 13.18871 34.72470 1.000 15.94053 332 ASN A CA 1
ATOM 2430 C C . ASN A 1 332 ? 42.63017 13.09256 34.42226 1.000 15.24857 332 ASN A C 1
ATOM 2431 O O . ASN A 1 332 ? 43.41895 12.82223 35.33292 1.000 16.71984 332 ASN A O 1
ATOM 2436 N N . THR A 1 333 ? 43.02501 13.26462 33.15778 1.000 14.64757 333 THR A N 1
ATOM 2437 C CA . THR A 1 333 ? 44.43647 13.16986 32.78774 1.000 17.09161 333 THR A CA 1
ATOM 2438 C C . THR A 1 333 ? 45.25281 14.33017 33.35798 1.000 16.44995 333 THR A C 1
ATOM 2439 O O . THR A 1 333 ? 46.44888 14.17156 33.63038 1.000 15.59933 333 THR A O 1
ATOM 2443 N N . GLY A 1 334 ? 44.64959 15.51581 33.47611 1.000 12.90073 334 GLY A N 1
ATOM 2444 C CA . GLY A 1 334 ? 45.40589 16.68072 33.90438 1.000 13.78904 334 GLY A CA 1
ATOM 2445 C C . GLY A 1 334 ? 46.55398 17.02031 32.97601 1.000 14.73269 334 GLY A C 1
ATOM 2446 O O . GLY A 1 334 ? 47.61097 17.47004 33.43896 1.000 12.93615 334 GLY A O 1
ATOM 2447 N N . GLN A 1 335 ? 46.39775 16.77643 31.68153 1.000 9.72404 335 GLN A N 1
ATOM 2448 C CA . GLN A 1 335 ? 47.45777 17.06363 30.72597 1.000 11.59051 335 GLN A CA 1
ATOM 2449 C C . GLN A 1 335 ? 47.06019 17.98998 29.58790 1.000 10.50174 335 GLN A C 1
ATOM 2450 O O . GLN A 1 335 ? 47.93080 18.34837 28.79487 1.000 10.56672 335 GLN A O 1
ATOM 2456 N N . GLY A 1 336 ? 45.78645 18.37787 29.47046 1.000 11.45578 336 GLY A N 1
ATOM 2457 C CA . GLY A 1 336 ? 45.38728 19.17843 28.32052 1.000 13.75337 336 GLY A CA 1
ATOM 2458 C C . GLY A 1 336 ? 46.15856 20.48635 28.19430 1.000 12.67369 336 GLY A C 1
ATOM 2459 O O . GLY A 1 336 ? 46.67135 20.81739 27.12138 1.000 8.45328 336 GLY A O 1
ATOM 2460 N N . ALA A 1 337 ? 46.21563 21.26345 29.27906 1.000 9.85692 337 ALA A N 1
ATOM 2461 C CA . ALA A 1 337 ? 46.94070 22.52872 29.24497 1.000 10.65657 337 ALA A CA 1
ATOM 2462 C C . ALA A 1 337 ? 48.43915 22.29569 29.09507 1.000 8.22747 337 ALA A C 1
ATOM 2463 O O . ALA A 1 337 ? 49.11194 23.03727 28.37568 1.000 6.71250 337 ALA A O 1
ATOM 2465 N N . ASN A 1 338 ? 48.96832 21.24514 29.73780 1.000 7.83318 338 ASN A N 1
ATOM 2466 C CA . ASN A 1 338 ? 50.39467 20.93438 29.62697 1.000 8.83092 338 ASN A CA 1
ATOM 2467 C C . ASN A 1 338 ? 50.78098 20.62734 28.17994 1.000 8.59641 338 ASN A C 1
ATOM 2468 O O . ASN A 1 338 ? 51.80783 21.10032 27.66908 1.000 7.59295 338 ASN A O 1
ATOM 2473 N N . GLN A 1 339 ? 49.98245 19.80864 27.51065 1.000 7.52538 339 GLN A N 1
ATOM 2474 C CA . GLN A 1 339 ? 50.30825 19.42686 26.13616 1.000 7.05140 339 GLN A CA 1
ATOM 2475 C C . GLN A 1 339 ? 50.03507 20.56583 25.16381 1.000 8.28178 339 GLN A C 1
ATOM 2476 O O . GLN A 1 339 ? 50.65385 20.64266 24.09961 1.000 8.00696 339 GLN A O 1
ATOM 2482 N N . ALA A 1 340 ? 49.07467 21.42922 25.48056 1.000 9.31422 340 ALA A N 1
ATOM 2483 C CA . ALA A 1 340 ? 48.93518 22.64923 24.70410 1.000 10.03864 340 ALA A CA 1
ATOM 2484 C C . ALA A 1 340 ? 50.20518 23.48644 24.78017 1.000 8.93602 340 ALA A C 1
ATOM 2485 O O . ALA A 1 340 ? 50.62411 24.08089 23.77883 1.000 8.36028 340 ALA A O 1
ATOM 2487 N N . ILE A 1 341 ? 50.77978 23.61889 25.98156 1.000 5.39118 341 ILE A N 1
ATOM 2488 C CA . ILE A 1 341 ? 52.02863 24.37168 26.13545 1.000 7.75240 341 ILE A CA 1
ATOM 2489 C C . ILE A 1 341 ? 53.16476 23.69076 25.36191 1.000 10.17225 341 ILE A C 1
ATOM 2490 O O . ILE A 1 341 ? 53.93865 24.35298 24.65805 1.000 7.71076 341 ILE A O 1
ATOM 2495 N N . GLU A 1 342 ? 53.27845 22.35735 25.46667 1.000 7.99921 342 GLU A N 1
ATOM 2496 C CA . GLU A 1 342 ? 54.30507 21.65275 24.68928 1.000 9.26331 342 GLU A CA 1
ATOM 2497 C C . GLU A 1 342 ? 54.11117 21.87964 23.19061 1.000 7.77190 342 GLU A C 1
ATOM 2498 O O . GLU A 1 342 ? 55.09724 22.05843 22.45777 1.000 6.84644 342 GLU A O 1
ATOM 2504 N N . ASP A 1 343 ? 52.84915 21.87686 22.72419 1.000 6.81822 343 ASP A N 1
ATOM 2505 C CA . ASP A 1 343 ? 52.56755 22.09396 21.30121 1.000 9.04216 343 ASP A CA 1
ATOM 2506 C C . ASP A 1 343 ? 53.07821 23.45313 20.84930 1.000 7.44283 343 ASP A C 1
ATOM 2507 O O . ASP A 1 343 ? 53.71484 23.56681 19.80302 1.000 7.20747 343 ASP A O 1
ATOM 2512 N N . GLY A 1 344 ? 52.76655 24.49961 21.62492 1.000 7.19470 344 GLY A N 1
ATOM 2513 C CA . GLY A 1 344 ? 53.16374 25.85528 21.25075 1.000 8.13191 344 GLY A CA 1
ATOM 2514 C C . GLY A 1 344 ? 54.66721 26.01490 21.19547 1.000 8.17637 344 GLY A C 1
ATOM 2515 O O . GLY A 1 344 ? 55.20827 26.66098 20.29084 1.000 10.28902 344 GLY A O 1
ATOM 2516 N N . ALA A 1 345 ? 55.36254 25.46708 22.18498 1.000 8.02357 345 ALA A N 1
ATOM 2517 C CA . ALA A 1 345 ? 56.81543 25.57305 22.19439 1.000 8.85249 345 ALA A CA 1
ATOM 2518 C C . ALA A 1 345 ? 57.40447 24.80280 21.02799 1.000 9.94867 345 ALA A C 1
ATOM 2519 O O . ALA A 1 345 ? 58.40177 25.22112 20.42926 1.000 9.04084 345 ALA A O 1
ATOM 2521 N N . THR A 1 346 ? 56.79104 23.67867 20.68830 1.000 7.27319 346 THR A N 1
ATOM 2522 C CA . THR A 1 346 ? 57.33217 22.83979 19.62709 1.000 8.11588 346 THR A CA 1
ATOM 2523 C C . THR A 1 346 ? 57.18495 23.50224 18.26558 1.000 8.56024 346 THR A C 1
ATOM 2524 O O . THR A 1 346 ? 58.13558 23.53283 17.46316 1.000 8.07095 346 THR A O 1
ATOM 2528 N N . VAL A 1 347 ? 55.99682 24.02620 17.96829 1.000 7.35642 347 VAL A N 1
ATOM 2529 C CA . VAL A 1 347 ? 55.80758 24.56478 16.63003 1.000 7.86041 347 VAL A CA 1
ATOM 2530 C C . VAL A 1 347 ? 56.70526 25.78183 16.40375 1.000 9.26847 347 VAL A C 1
ATOM 2531 O O . VAL A 1 347 ? 57.19061 25.99951 15.28416 1.000 8.65801 347 VAL A O 1
ATOM 2535 N N . ALA A 1 348 ? 56.96867 26.57883 17.44498 1.000 7.57839 348 ALA A N 1
ATOM 2536 C CA . ALA A 1 348 ? 57.85255 27.73364 17.28118 1.000 8.89360 348 ALA A CA 1
ATOM 2537 C C . ALA A 1 348 ? 59.25827 27.29776 16.86610 1.000 8.66066 348 ALA A C 1
ATOM 2538 O O . ALA A 1 348 ? 59.89083 27.93265 16.01524 1.000 9.88203 348 ALA A O 1
ATOM 2540 N N . ILE A 1 349 ? 59.75077 26.21023 17.45942 1.000 9.15615 349 ILE A N 1
ATOM 2541 C CA . ILE A 1 349 ? 61.08047 25.68934 17.14735 1.000 9.70971 349 ILE A CA 1
ATOM 2542 C C . ILE A 1 349 ? 61.12097 25.14213 15.72580 1.000 9.93042 349 ILE A C 1
ATOM 2543 O O . ILE A 1 349 ? 62.09254 25.34590 14.99530 1.000 8.45233 349 ILE A O 1
ATOM 2548 N N . CYS A 1 350 ? 60.11141 24.35590 15.35098 1.000 9.40311 350 CYS A N 1
ATOM 2549 C CA . CYS A 1 350 ? 60.09828 23.76584 14.01746 1.000 10.34698 350 CYS A CA 1
ATOM 2550 C C . CYS A 1 350 ? 60.08944 24.83701 12.94137 1.000 12.00088 350 CYS A C 1
ATOM 2551 O O . CYS A 1 350 ? 60.76633 24.69583 11.91865 1.000 14.15977 350 CYS A O 1
ATOM 2554 N N . LEU A 1 351 ? 59.37224 25.93850 13.17416 1.000 10.43114 351 LEU A N 1
ATOM 2555 C CA . LEU A 1 351 ? 59.39186 27.02878 12.20197 1.000 11.84885 351 LEU A CA 1
ATOM 2556 C C . LEU A 1 351 ? 60.75713 27.69269 12.16876 1.000 11.26695 351 LEU A C 1
ATOM 2557 O O . LEU A 1 351 ? 61.29702 27.95970 11.08805 1.000 14.66215 351 LEU A O 1
ATOM 2562 N N . GLU A 1 352 ? 61.33479 27.95087 13.34050 1.000 10.11214 352 GLU A N 1
ATOM 2563 C CA . GLU A 1 352 ? 62.67460 28.53009 13.41575 1.000 13.72720 352 GLU A CA 1
ATOM 2564 C C . GLU A 1 352 ? 63.70660 27.67526 12.68016 1.000 12.87797 352 GLU A C 1
ATOM 2565 O O . GLU A 1 352 ? 64.51256 28.19745 11.90607 1.000 15.34438 352 GLU A O 1
ATOM 2571 N N . LEU A 1 353 ? 63.70986 26.36551 12.91732 1.000 9.38655 353 LEU A N 1
ATOM 2572 C CA . LEU A 1 353 ? 64.71751 25.50882 12.27855 1.000 11.40339 353 LEU A CA 1
ATOM 2573 C C . LEU A 1 353 ? 64.45276 25.32961 10.78535 1.000 13.20427 353 LEU A C 1
ATOM 2574 O O . LEU A 1 353 ? 65.39960 25.18895 9.98683 1.000 11.67575 353 LEU A O 1
ATOM 2579 N N . ALA A 1 354 ? 63.17962 25.30621 10.38806 1.000 13.03495 354 ALA A N 1
ATOM 2580 C CA . ALA A 1 354 ? 62.84605 25.17251 8.96982 1.000 14.37756 354 ALA A CA 1
ATOM 2581 C C . ALA A 1 354 ? 63.21267 26.42920 8.19285 1.000 16.54858 354 ALA A C 1
ATOM 2582 O O . ALA A 1 354 ? 63.73708 26.34673 7.07480 1.000 16.98182 354 ALA A O 1
ATOM 2584 N N . GLY A 1 355 ? 62.96164 27.59848 8.76791 1.000 13.52548 355 GLY A N 1
ATOM 2585 C CA . GLY A 1 355 ? 63.26965 28.84494 8.10432 1.000 16.48552 355 GLY A CA 1
ATOM 2586 C C . GLY A 1 355 ? 62.19339 29.25496 7.11917 1.000 18.71384 355 GLY A C 1
ATOM 2587 O O . GLY A 1 355 ? 61.32996 28.47374 6.70697 1.000 17.44311 355 GLY A O 1
ATOM 2588 N N . LYS A 1 356 ? 62.28125 30.52800 6.72832 1.000 21.94983 356 LYS A N 1
ATOM 2589 C CA . LYS A 1 356 ? 61.29046 31.16784 5.87354 1.000 25.12295 356 LYS A CA 1
ATOM 2590 C C . LYS A 1 356 ? 61.01499 30.39452 4.58396 1.000 23.74594 356 LYS A C 1
ATOM 2591 O O . LYS A 1 356 ? 59.85772 30.29121 4.15741 1.000 25.73665 356 LYS A O 1
ATOM 2597 N N . ASN A 1 357 ? 62.03659 29.77860 3.99191 1.000 18.80875 357 ASN A N 1
ATOM 2598 C CA . ASN A 1 357 ? 61.87456 29.14389 2.67895 1.000 23.83208 357 ASN A CA 1
ATOM 2599 C C . ASN A 1 357 ? 61.37167 27.71245 2.74058 1.000 22.23238 357 ASN A C 1
ATOM 2600 O O . ASN A 1 357 ? 61.15421 27.11176 1.68532 1.000 23.81828 357 ASN A O 1
ATOM 2605 N N . GLN A 1 358 ? 61.23065 27.12787 3.92911 1.000 17.20632 358 GLN A N 1
ATOM 2606 C CA . GLN A 1 358 ? 60.74195 25.75525 4.05196 1.000 15.92982 358 GLN A CA 1
ATOM 2607 C C . GLN A 1 358 ? 59.72397 25.66056 5.16957 1.000 13.89151 358 GLN A C 1
ATOM 2608 O O . GLN A 1 358 ? 59.71521 24.70098 5.94870 1.000 13.85097 358 GLN A O 1
ATOM 2614 N N . VAL A 1 359 ? 58.83725 26.65856 5.24539 1.000 14.59353 359 VAL A N 1
ATOM 2615 C CA . VAL A 1 359 ? 57.84669 26.71487 6.32088 1.000 17.43233 359 VAL A CA 1
ATOM 2616 C C . VAL A 1 359 ? 56.98838 25.45370 6.34531 1.000 14.29553 359 VAL A C 1
ATOM 2617 O O . VAL A 1 359 ? 56.68811 24.92315 7.42225 1.000 14.27676 359 VAL A O 1
ATOM 2621 N N . THR A 1 360 ? 56.56246 24.95648 5.17332 1.000 11.87741 360 THR A N 1
ATOM 2622 C CA . THR A 1 360 ? 55.73517 23.74882 5.16125 1.000 17.49769 360 THR A CA 1
ATOM 2623 C C . THR A 1 360 ? 56.45789 22.55383 5.76684 1.000 15.37631 360 THR A C 1
ATOM 2624 O O . THR A 1 360 ? 55.80698 21.64628 6.30042 1.000 13.54691 360 THR A O 1
ATOM 2628 N N . LYS A 1 361 ? 57.77509 22.46902 5.59130 1.000 13.87076 361 LYS A N 1
ATOM 2629 C CA . LYS A 1 361 ? 58.51657 21.38547 6.22890 1.000 14.25897 361 LYS A CA 1
ATOM 2630 C C . LYS A 1 361 ? 58.44802 21.50847 7.74334 1.000 13.27429 361 LYS A C 1
ATOM 2631 O O . LYS A 1 361 ? 58.28574 20.50982 8.45064 1.000 14.52994 361 LYS A O 1
ATOM 2637 N N . GLY A 1 362 ? 58.56202 22.73227 8.25587 1.000 12.09025 362 GLY A N 1
ATOM 2638 C CA . GLY A 1 362 ? 58.49230 22.92597 9.70105 1.000 12.26543 362 GLY A CA 1
ATOM 2639 C C . GLY A 1 362 ? 57.13260 22.55673 10.26281 1.000 12.23214 362 GLY A C 1
ATOM 2640 O O . GLY A 1 362 ? 57.03632 21.92142 11.31398 1.000 10.75621 362 GLY A O 1
ATOM 2641 N N . VAL A 1 363 ? 56.06341 22.90318 9.53919 1.000 11.06053 363 VAL A N 1
ATOM 2642 C CA . VAL A 1 363 ? 54.71149 22.54447 9.97126 1.000 10.71571 363 VAL A CA 1
ATOM 2643 C C . VAL A 1 363 ? 54.55867 21.02439 10.05363 1.000 12.39627 363 VAL A C 1
ATOM 2644 O O . VAL A 1 363 ? 54.02246 20.47718 11.02548 1.000 9.97643 363 VAL A O 1
ATOM 2648 N N . GLN A 1 364 ? 55.02746 20.31690 9.03214 1.000 10.50625 364 GLN A N 1
ATOM 2649 C CA . GLN A 1 364 ? 54.89006 18.86265 9.02660 1.000 10.21056 364 GLN A CA 1
ATOM 2650 C C . GLN A 1 364 ? 55.74395 18.21164 10.10452 1.000 9.95061 364 GLN A C 1
ATOM 2651 O O . GLN A 1 364 ? 55.33667 17.20417 10.69026 1.000 11.40400 364 GLN A O 1
ATOM 2657 N N . VAL A 1 365 ? 56.94646 18.73974 10.34747 1.000 9.96038 365 VAL A N 1
ATOM 2658 C CA . VAL A 1 365 ? 57.78066 18.20482 11.41875 1.000 11.09145 365 VAL A CA 1
ATOM 2659 C C . VAL A 1 365 ? 57.11082 18.41597 12.76790 1.0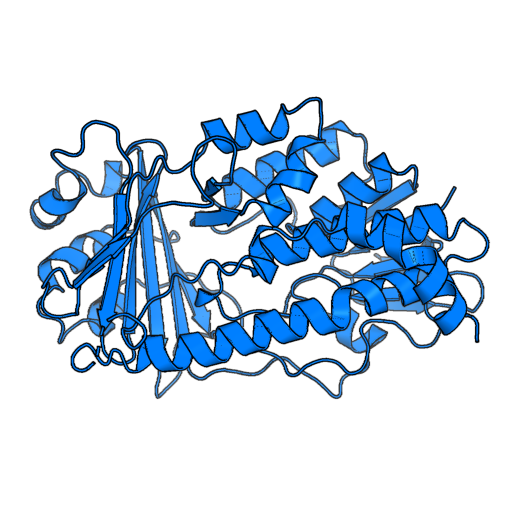00 10.16687 365 VAL A C 1
ATOM 2660 O O . VAL A 1 365 ? 57.16271 17.54494 13.63940 1.000 8.03982 365 VAL A O 1
ATOM 2664 N N . ALA A 1 366 ? 56.48136 19.57952 12.96816 1.000 11.13248 366 ALA A N 1
ATOM 2665 C CA . ALA A 1 366 ? 55.82560 19.82583 14.24906 1.000 9.85459 366 ALA A CA 1
ATOM 2666 C C . ALA A 1 366 ? 54.77608 18.75862 14.53840 1.000 12.43537 366 ALA A C 1
ATOM 2667 O O . ALA A 1 366 ? 54.74893 18.19500 15.63988 1.000 10.21182 366 ALA A O 1
ATOM 2669 N N . GLU A 1 367 ? 53.95751 18.40629 13.54162 1.000 10.16444 367 GLU A N 1
ATOM 2670 C CA . GLU A 1 367 ? 52.98430 17.33675 13.73860 1.000 7.51343 367 GLU A CA 1
ATOM 2671 C C . GLU A 1 367 ? 53.67783 16.01644 14.06520 1.000 10.38543 367 GLU A C 1
ATOM 2672 O O . GLU A 1 367 ? 53.28058 15.31289 15.00238 1.000 12.36444 367 GLU A O 1
ATOM 2678 N N . ARG A 1 368 ? 54.71285 15.65780 13.30343 1.000 11.09774 368 ARG A N 1
ATOM 2679 C CA . ARG A 1 368 ? 55.36439 14.36095 13.52123 1.000 15.45948 368 ARG A CA 1
ATOM 2680 C C . ARG A 1 368 ? 56.00804 14.25999 14.90496 1.000 15.20307 368 ARG A C 1
ATOM 2681 O O . ARG A 1 368 ? 56.06023 13.17133 15.49605 1.000 13.44161 368 ARG A O 1
ATOM 2689 N N . LEU A 1 369 ? 56.58148 15.36103 15.39898 1.000 10.68633 369 LEU A N 1
ATOM 2690 C CA . LEU A 1 369 ? 57.19461 15.34841 16.72747 1.000 10.96082 369 LEU A CA 1
ATOM 2691 C C . LEU A 1 369 ? 56.18346 15.04247 17.82504 1.000 11.34522 369 LEU A C 1
ATOM 2692 O O . LEU A 1 369 ? 56.53229 14.41946 18.82909 1.000 13.61746 369 LEU A O 1
ATOM 2697 N N . ARG A 1 370 ? 54.93113 15.46580 17.65783 1.000 11.16877 370 ARG A N 1
ATOM 2698 C CA . ARG A 1 370 ? 53.97253 15.45074 18.74988 1.000 11.71637 370 ARG A CA 1
ATOM 2699 C C . ARG A 1 370 ? 52.96834 14.30730 18.65386 1.000 13.31420 370 ARG A C 1
ATOM 2700 O O . ARG A 1 370 ? 52.34812 13.95292 19.65648 1.000 10.53454 370 ARG A O 1
ATOM 2708 N N . TYR A 1 371 ? 52.76926 13.76745 17.45493 1.000 12.14440 371 TYR A N 1
ATOM 2709 C CA . TYR A 1 371 ? 51.57777 12.98106 17.16254 1.000 12.47515 371 TYR A CA 1
ATOM 2710 C C . TYR A 1 371 ? 51.46513 11.76199 18.07060 1.000 13.29738 371 TYR A C 1
ATOM 2711 O O . TYR A 1 371 ? 50.40715 11.51079 18.65716 1.000 15.00656 371 TYR A O 1
ATOM 2720 N N . GLN A 1 372 ? 52.53675 10.98040 18.18791 1.000 12.42762 372 GLN A N 1
ATOM 2721 C CA . GLN A 1 372 ? 52.43796 9.74397 18.95857 1.000 16.44271 372 GLN A CA 1
ATOM 2722 C C . GLN A 1 372 ? 52.41957 10.00946 20.45749 1.000 16.51870 372 GLN A C 1
ATOM 2723 O O . GLN A 1 372 ? 51.68137 9.35032 21.19345 1.000 12.18120 372 GLN A O 1
ATOM 2729 N N . ARG A 1 373 ? 53.18405 11.00123 20.92519 1.000 14.73598 373 ARG A N 1
ATOM 2730 C CA . ARG A 1 373 ? 53.16659 11.33565 22.34735 1.000 12.63255 373 ARG A CA 1
ATOM 2731 C C . ARG A 1 373 ? 51.75316 11.65335 22.82972 1.000 10.83266 373 ARG A C 1
ATOM 2732 O O . ARG A 1 373 ? 51.29394 11.10447 23.83540 1.000 13.05855 373 ARG A O 1
ATOM 2740 N N . VAL A 1 374 ? 51.06106 12.56828 22.15029 1.000 9.02565 374 VAL A N 1
ATOM 2741 C CA . VAL A 1 374 ? 49.74421 12.96773 22.63934 1.000 11.65176 374 VAL A CA 1
ATOM 2742 C C . VAL A 1 374 ? 48.75624 11.81321 22.55063 1.000 14.99257 374 VAL A C 1
ATOM 2743 O O . VAL A 1 374 ? 47.89466 11.68060 23.41970 1.000 12.84512 374 VAL A O 1
ATOM 2747 N N . ALA A 1 375 ? 48.86461 10.95892 21.52055 1.000 12.58119 375 ALA A N 1
ATOM 2748 C CA . ALA A 1 375 ? 47.97968 9.79531 21.44155 1.000 14.62059 375 ALA A CA 1
ATOM 2749 C C . ALA A 1 375 ? 48.20597 8.84153 22.61649 1.000 13.66351 375 ALA A C 1
ATOM 2750 O O . ALA A 1 375 ? 47.24655 8.35184 23.22258 1.000 17.04385 375 ALA A O 1
ATOM 2752 N N . LYS A 1 376 ? 49.46260 8.64096 23.01193 1.000 12.23559 376 LYS A N 1
ATOM 2753 C CA . LYS A 1 376 ? 49.76297 7.79716 24.15846 1.000 14.06544 376 LYS A CA 1
ATOM 2754 C C . LYS A 1 376 ? 49.17681 8.38827 25.43408 1.000 17.98946 376 LYS A C 1
ATOM 2755 O O . LYS A 1 376 ? 48.71550 7.65099 26.31163 1.000 12.91318 376 LYS A O 1
ATOM 2761 N N . ILE A 1 377 ? 49.19889 9.72207 25.56450 1.000 12.21941 377 ILE A N 1
ATOM 2762 C CA . ILE A 1 377 ? 48.60273 10.34932 26.74175 1.000 10.14342 377 ILE A CA 1
ATOM 2763 C C . ILE A 1 377 ? 47.08300 10.21454 26.71326 1.000 12.05074 377 ILE A C 1
ATOM 2764 O O . ILE A 1 377 ? 46.45510 9.92992 27.74245 1.000 14.92535 377 ILE A O 1
ATOM 2769 N N . GLN A 1 378 ? 46.46496 10.45107 25.55201 1.000 13.05580 378 GLN A N 1
ATOM 2770 C CA . GLN A 1 378 ? 45.02201 10.23695 25.42014 1.000 13.72150 378 GLN A CA 1
ATOM 2771 C C . GLN A 1 378 ? 44.61952 8.82874 25.82396 1.000 16.99649 378 GLN A C 1
ATOM 2772 O O . GLN A 1 378 ? 43.59528 8.63997 26.48862 1.000 17.57717 378 GLN A O 1
ATOM 2778 N N . GLU A 1 379 ? 45.38868 7.82134 25.39420 1.000 14.53831 379 GLU A N 1
ATOM 2779 C CA . GLU A 1 379 ? 45.00769 6.44105 25.68922 1.000 20.64569 379 GLU A CA 1
ATOM 2780 C C . GLU A 1 379 ? 45.16992 6.13727 27.16760 1.000 19.06976 379 GLU A C 1
ATOM 2781 O O . GLU A 1 379 ? 44.32541 5.46087 27.75510 1.000 21.75949 379 GLU A O 1
ATOM 2787 N N . LEU A 1 380 ? 46.23182 6.65218 27.79498 1.000 18.25571 380 LEU A N 1
ATOM 2788 C CA . LEU A 1 380 ? 46.35995 6.53054 29.24568 1.000 18.53577 380 LEU A CA 1
ATOM 2789 C C . LEU A 1 380 ? 45.16666 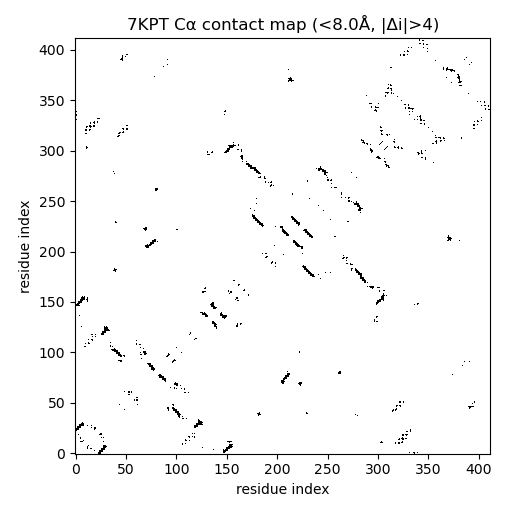7.15390 29.97692 1.000 18.96275 380 LEU A C 1
ATOM 2790 O O . LEU A 1 380 ? 44.64326 6.57872 30.94245 1.000 15.97823 380 LEU A O 1
ATOM 2795 N N . GLY A 1 381 ? 44.72385 8.32946 29.53811 1.000 16.43977 381 GLY A N 1
ATOM 2796 C CA . GLY A 1 381 ? 43.56827 8.95356 30.16872 1.000 18.18110 381 GLY A CA 1
ATOM 2797 C C . GLY A 1 381 ? 42.30532 8.10826 30.07123 1.000 21.22091 381 GLY A C 1
ATOM 2798 O O . GLY A 1 381 ? 41.51645 8.04617 31.01609 1.000 14.75030 381 GLY A O 1
ATOM 2799 N N . HIS A 1 382 ? 42.09718 7.44853 28.92787 1.000 19.13517 382 HIS A N 1
ATOM 2800 C CA . HIS A 1 382 ? 40.91207 6.59838 28.77290 1.000 22.19672 382 HIS A CA 1
ATOM 2801 C C . HIS A 1 382 ? 40.97513 5.37898 29.69324 1.000 17.91770 382 HIS A C 1
ATOM 2802 O O . HIS A 1 382 ? 39.98226 5.02890 30.33742 1.000 22.91939 382 HIS A O 1
ATOM 2809 N N . ARG A 1 383 ? 42.13628 4.72781 29.78153 1.000 17.95646 383 ARG A N 1
ATOM 2810 C CA . ARG A 1 383 ? 42.28858 3.59422 30.69435 1.000 18.63609 383 ARG A CA 1
ATOM 2811 C C . ARG A 1 383 ? 42.07092 3.99808 32.15022 1.000 25.39236 383 ARG A C 1
ATOM 2812 O O . ARG A 1 383 ? 41.40504 3.28202 32.91494 1.000 20.03976 383 ARG A O 1
ATOM 2820 N N . MET A 1 384 ? 42.64241 5.13425 32.55947 1.000 17.24978 384 MET A N 1
ATOM 2821 C CA . MET A 1 384 ? 42.48313 5.58513 33.93734 1.000 19.47135 384 MET A CA 1
ATOM 2822 C C . MET A 1 384 ? 41.04549 5.95439 34.26570 1.000 17.63044 384 MET A C 1
ATOM 2823 O O . MET A 1 384 ? 40.59374 5.72701 35.39504 1.000 20.95154 384 MET A O 1
ATOM 2828 N N . LEU A 1 385 ? 40.32292 6.55799 33.31456 1.000 14.46094 385 LEU A N 1
ATOM 2829 C CA . LEU A 1 385 ? 38.94799 6.95277 33.58027 1.000 17.49642 385 LEU A CA 1
ATOM 2830 C C . LEU A 1 385 ? 38.08883 5.73832 33.89536 1.000 20.43397 385 LEU A C 1
ATOM 2831 O O . LEU A 1 385 ? 37.20900 5.79903 34.76078 1.000 18.82102 385 LEU A O 1
ATOM 2836 N N . LYS A 1 386 ? 38.33186 4.62714 33.20117 1.000 23.74151 386 LYS A N 1
ATOM 2837 C CA . LYS A 1 386 ? 37.55253 3.41524 33.44488 1.000 24.06979 386 LYS A CA 1
ATOM 2838 C C . LYS A 1 386 ? 37.75971 2.93105 34.87131 1.000 23.79911 386 LYS A C 1
ATOM 2839 O O . LYS A 1 386 ? 36.79739 2.71617 35.61566 1.000 25.70574 386 LYS A O 1
ATOM 2845 N N . THR A 1 387 ? 39.02122 2.79825 35.28185 1.000 18.90829 387 THR A N 1
ATOM 2846 C CA . THR A 1 387 ? 39.32244 2.41819 36.65189 1.000 23.31270 387 THR A CA 1
ATOM 2847 C C . THR A 1 387 ? 38.75183 3.41719 37.64877 1.000 24.24882 387 THR A C 1
ATOM 2848 O O . THR A 1 387 ? 38.23447 3.02949 38.70373 1.000 21.30937 387 THR A O 1
ATOM 2852 N N . LEU A 1 388 ? 38.88989 4.71166 37.36137 1.000 22.93949 388 LEU A N 1
ATOM 2853 C CA . LEU A 1 388 ? 38.38297 5.73405 38.27183 1.000 20.09597 388 LEU A CA 1
ATOM 2854 C C . LEU A 1 388 ? 36.87825 5.60906 38.47493 1.000 18.88403 388 LEU A C 1
ATOM 2855 O O . LEU A 1 388 ? 36.38551 5.68903 39.60525 1.000 21.10002 388 LEU A O 1
ATOM 2860 N N . GLN A 1 389 ? 36.13533 5.39421 37.40411 1.000 19.56976 389 GLN A N 1
ATOM 2861 C CA . GLN A 1 389 ? 34.68527 5.31074 37.53722 1.000 21.89671 389 GLN A CA 1
ATOM 2862 C C . GLN A 1 389 ? 34.21339 3.95369 38.07205 1.000 22.91185 389 GLN A C 1
ATOM 2863 O O . GLN A 1 389 ? 33.16597 3.89432 38.72523 1.000 25.66666 389 GLN A O 1
ATOM 2869 N N . ASN A 1 390 ? 34.96106 2.86734 37.83767 1.000 22.88457 390 ASN A N 1
ATOM 2870 C CA . ASN A 1 390 ? 34.65713 1.60243 38.51733 1.000 27.53163 390 ASN A CA 1
ATOM 2871 C C . ASN A 1 390 ? 34.76311 1.70665 40.03031 1.000 32.83050 390 ASN A C 1
ATOM 2872 O O . ASN A 1 390 ? 34.01736 1.02687 40.74760 1.000 28.87741 390 ASN A O 1
ATOM 2877 N N . ALA A 1 391 ? 35.68239 2.53318 40.53364 1.000 23.59645 391 ALA A N 1
ATOM 2878 C CA . ALA A 1 391 ? 35.83166 2.78036 41.96421 1.000 24.58880 391 ALA A CA 1
ATOM 2879 C C . ALA A 1 391 ? 35.91213 1.48090 42.77233 1.000 28.74712 391 ALA A C 1
ATOM 2880 O O . ALA A 1 391 ? 35.23925 1.31513 43.79235 1.000 28.58559 391 ALA A O 1
ATOM 2882 N N . ASP A 1 392 ? 36.78087 0.56229 42.32797 1.000 31.16423 392 ASP A N 1
ATOM 2883 C CA . ASP A 1 392 ? 36.86914 -0.78057 42.91753 1.000 30.43265 392 ASP A CA 1
ATOM 2884 C C . ASP A 1 392 ? 37.86107 -0.73708 44.07740 1.000 32.12565 392 ASP A C 1
ATOM 2885 O O . ASP A 1 392 ? 39.03765 -1.09348 43.96265 1.000 39.80108 392 ASP A O 1
ATOM 2890 N N . TRP A 1 393 ? 37.35306 -0.29127 45.22325 1.000 30.60083 393 TRP A N 1
ATOM 2891 C CA . TRP A 1 393 ? 38.15646 -0.06021 46.41331 1.000 32.84968 393 TRP A CA 1
ATOM 2892 C C . TRP A 1 393 ? 38.61014 -1.34647 47.10280 1.000 46.10586 393 TRP A C 1
ATOM 2893 O O . TRP A 1 393 ? 39.41750 -1.27084 48.03496 1.000 50.11340 393 TRP A O 1
ATOM 2904 N N . ASP A 1 394 ? 38.11449 -2.51410 46.68522 1.000 53.03538 394 ASP A N 1
ATOM 2905 C CA . ASP A 1 394 ? 38.50391 -3.80099 47.26439 1.000 55.71061 394 ASP A CA 1
ATOM 2906 C C . ASP A 1 394 ? 39.28046 -4.59647 46.22079 1.000 52.66026 394 ASP A C 1
ATOM 2907 O O . ASP A 1 394 ? 38.70127 -5.07035 45.23744 1.000 59.73392 394 ASP A O 1
ATOM 2912 N N . GLY A 1 395 ? 40.58527 -4.74131 46.43395 1.000 53.93940 395 GLY A N 1
ATOM 2913 C CA . GLY A 1 395 ? 41.43233 -5.46790 45.50358 1.000 54.65548 395 GLY A CA 1
ATOM 2914 C C . GLY A 1 395 ? 42.82911 -4.89335 45.36687 1.000 57.72072 395 GLY A C 1
ATOM 2915 O O . GLY A 1 395 ? 43.81220 -5.63351 45.29505 1.000 59.12800 395 GLY A O 1
ATOM 2916 N N . ASP A 1 398 ? 47.63964 -1.41549 45.82849 1.000 74.84751 398 ASP A N 1
ATOM 2917 C CA . ASP A 1 398 ? 47.11446 -0.08618 45.53021 1.000 77.39269 398 ASP A CA 1
ATOM 2918 C C . ASP A 1 398 ? 47.24483 0.24656 44.04844 1.000 75.68214 398 ASP A C 1
ATOM 2919 O O . ASP A 1 398 ? 46.62091 1.18888 43.55863 1.000 75.32427 398 ASP A O 1
ATOM 2924 N N . GLU A 1 399 ? 48.04997 -0.53620 43.33018 1.000 75.01530 399 GLU A N 1
ATOM 2925 C CA . GLU A 1 399 ? 48.19065 -0.32382 41.89490 1.000 78.21141 399 GLU A CA 1
ATOM 2926 C C . GLU A 1 399 ? 46.96452 -0.78134 41.11547 1.000 76.33729 399 GLU A C 1
ATOM 2927 O O . GLU A 1 399 ? 46.96954 -0.71711 39.87988 1.000 75.83687 399 GLU A O 1
ATOM 2933 N N . ASP A 1 400 ? 45.92954 -1.25537 41.80931 1.000 74.68784 400 ASP A N 1
ATOM 2934 C CA . ASP A 1 400 ? 44.62518 -1.51284 41.22007 1.000 72.17647 400 ASP A CA 1
ATOM 2935 C C . ASP A 1 400 ? 43.56969 -0.52162 41.69341 1.000 62.68107 400 ASP A C 1
ATOM 2936 O O . ASP A 1 400 ? 42.44692 -0.53526 41.16993 1.000 57.75696 400 ASP A O 1
ATOM 2941 N N . ALA A 1 401 ? 43.90401 0.32965 42.66698 1.000 55.58963 401 ALA A N 1
ATOM 2942 C CA . ALA A 1 401 ? 42.93108 1.21531 43.28616 1.000 42.78423 401 ALA A CA 1
ATOM 2943 C C . ALA A 1 401 ? 42.55342 2.35585 42.34079 1.000 34.76467 401 ALA A C 1
ATOM 2944 O O . ALA A 1 401 ? 43.37287 2.81050 41.54023 1.000 33.63950 401 ALA A O 1
ATOM 2946 N N . PRO A 1 402 ? 41.31495 2.83534 42.41323 1.000 34.81173 402 PRO A N 1
ATOM 2947 C CA . PRO A 1 402 ? 40.94012 4.01766 41.62557 1.000 28.70090 402 PRO A CA 1
ATOM 2948 C C . PRO A 1 402 ? 41.77181 5.23056 42.03093 1.000 27.08250 402 PRO A C 1
ATOM 2949 O O . PRO A 1 402 ? 42.09296 5.42971 43.20487 1.000 25.62238 402 PRO A O 1
ATOM 2953 N N . THR A 1 403 ? 42.15980 6.02477 41.04084 1.000 23.47045 403 THR A N 1
ATOM 2954 C CA . THR A 1 403 ? 42.99876 7.17847 41.32589 1.000 23.18368 403 THR A CA 1
ATOM 2955 C C . THR A 1 403 ? 42.95284 8.10347 40.12373 1.000 24.48288 403 THR A C 1
ATOM 2956 O O . THR A 1 403 ? 42.76377 7.66377 38.99026 1.000 24.19602 403 THR A O 1
ATOM 2960 N N . MET A 1 404 ? 43.13422 9.38598 40.38248 1.000 24.98051 404 MET A N 1
ATOM 2961 C CA . MET A 1 404 ? 43.43909 10.32362 39.31955 1.000 29.83230 404 MET A CA 1
ATOM 2962 C C . MET A 1 404 ? 44.92133 10.59587 39.17350 1.000 29.91092 404 MET A C 1
ATOM 2963 O O . MET A 1 404 ? 45.30126 11.40733 38.32635 1.000 29.96342 404 MET A O 1
ATOM 2968 N N . ILE A 1 405 ? 45.75966 9.95286 39.97196 1.000 22.94400 405 ILE A N 1
ATOM 2969 C CA . ILE A 1 405 ? 47.14421 10.36475 40.11889 1.000 30.34215 405 ILE A CA 1
ATOM 2970 C C . ILE A 1 405 ? 48.04178 9.27494 39.56770 1.000 31.05856 405 ILE A C 1
ATOM 2971 O O . ILE A 1 405 ? 48.23325 8.22993 40.20406 1.000 29.25209 405 ILE A O 1
ATOM 2976 N N . THR A 1 406 ? 48.62262 9.53075 38.40341 1.000 31.67026 406 THR A N 1
ATOM 2977 C CA . THR A 1 406 ? 49.75005 8.74193 37.93158 1.000 35.04355 406 THR A CA 1
ATOM 2978 C C . THR A 1 406 ? 50.76353 9.73667 37.38453 1.000 28.45593 406 THR A C 1
ATOM 2979 O O . THR A 1 406 ? 50.40011 10.66928 36.65774 1.000 30.15513 406 THR A O 1
ATOM 2983 N N . ARG A 1 407 ? 52.01825 9.57800 37.78430 1.000 26.92831 407 ARG A N 1
ATOM 2984 C CA . ARG A 1 407 ? 53.09193 10.49289 37.40193 1.000 28.34786 407 ARG A CA 1
ATOM 2985 C C . ARG A 1 407 ? 54.20865 9.72895 36.69601 1.000 24.85421 407 ARG A C 1
ATOM 2986 O O . ARG A 1 407 ? 55.33970 9.66784 37.19642 1.000 27.15166 407 ARG A O 1
ATOM 2994 N N . PRO A 1 408 ? 53.94315 9.16324 35.51617 1.000 20.06511 408 PRO A N 1
ATOM 2995 C CA . PRO A 1 408 ? 55.00873 8.43060 34.81932 1.000 22.07361 408 PRO A CA 1
ATOM 2996 C C . PRO A 1 408 ? 56.07047 9.37988 34.30797 1.000 20.77844 408 PRO A C 1
ATOM 2997 O O . PRO A 1 408 ? 55.76664 10.46615 33.80407 1.000 15.36580 408 PRO A O 1
ATOM 3001 N N . ALA A 1 409 ? 57.32123 8.93144 34.40548 1.000 18.64877 409 ALA A N 1
ATOM 3002 C CA . ALA A 1 409 ? 58.44939 9.73556 33.95557 1.000 19.94460 409 ALA A CA 1
ATOM 3003 C C . ALA A 1 409 ? 58.34962 10.07166 32.47640 1.000 16.68129 409 ALA A C 1
ATOM 3004 O O . ALA A 1 409 ? 58.84558 11.11338 32.03505 1.000 12.77105 409 ALA A O 1
ATOM 3006 N N . TRP A 1 410 ? 57.82650 9.15465 31.66569 1.000 16.19442 410 TRP A N 1
ATOM 3007 C CA . TRP A 1 410 ? 57.80004 9.46946 30.24870 1.000 14.81528 410 TRP A CA 1
ATOM 3008 C C . TRP A 1 410 ? 56.91509 10.67339 29.96262 1.000 11.03338 410 TRP A C 1
ATOM 3009 O O . TRP A 1 410 ? 57.08351 11.30101 28.91464 1.000 15.91834 410 TRP A O 1
ATOM 3020 N N . ILE A 1 411 ? 55.99118 11.00969 30.86518 1.000 12.09226 411 ILE A N 1
ATOM 3021 C CA . ILE A 1 411 ? 55.22747 12.24575 30.72605 1.000 12.97017 411 ILE A CA 1
ATOM 3022 C C . ILE A 1 411 ? 55.96897 13.39501 31.38182 1.000 13.13082 411 ILE A C 1
ATOM 3023 O O . ILE A 1 411 ? 56.29824 14.39033 30.72185 1.000 11.68334 411 ILE A O 1
ATOM 3028 N N . TYR A 1 412 ? 56.27028 13.23990 32.67763 1.000 10.86947 412 TYR A N 1
ATOM 3029 C CA . TYR A 1 412 ? 56.65653 14.37829 33.50661 1.000 15.30927 412 TYR A CA 1
ATOM 3030 C C . TYR A 1 412 ? 58.10037 14.81825 33.30666 1.000 15.36154 412 TYR A C 1
ATOM 3031 O O . TYR A 1 412 ? 58.41021 15.97419 33.59440 1.000 16.67817 412 TYR A O 1
ATOM 3040 N N . SER A 1 413 ? 58.97867 13.93016 32.84081 1.000 13.69125 413 SER A N 1
ATOM 3041 C CA . SER A 1 413 ? 60.38890 14.24075 32.63441 1.000 14.80090 413 SER A CA 1
ATOM 3042 C C . SER A 1 413 ? 60.69672 14.63447 31.20238 1.000 14.55455 413 SER A C 1
ATOM 3043 O O . SER A 1 413 ? 61.86099 14.88191 30.86725 1.000 15.15495 413 SER A O 1
ATOM 3046 N N . HIS A 1 414 ? 59.69001 14.65817 30.34977 1.000 10.74217 414 HIS A N 1
ATOM 3047 C CA . HIS A 1 414 ? 59.90564 14.96325 28.94759 1.000 11.99651 414 HIS A CA 1
ATOM 3048 C C . HIS A 1 414 ? 60.22314 16.44338 28.80147 1.000 12.55455 414 HIS A C 1
ATOM 3049 O O . HIS A 1 414 ? 59.59902 17.28472 29.46183 1.000 13.08271 414 HIS A O 1
ATOM 3056 N N . ASP A 1 415 ? 61.20729 16.76704 27.95795 1.000 9.77062 415 ASP A N 1
ATOM 3057 C CA . ASP A 1 415 ? 61.52121 18.16349 27.64647 1.000 12.64283 415 ASP A CA 1
ATOM 3058 C C . ASP A 1 415 ? 61.24492 18.39212 26.16139 1.000 9.55910 415 ASP A C 1
ATOM 3059 O O . ASP A 1 415 ? 62.00544 17.95816 25.29513 1.000 6.87333 415 ASP A O 1
ATOM 3064 N N . CYS A 1 416 ? 60.11106 19.04637 25.87073 1.000 9.48577 416 CYS A N 1
ATOM 3065 C CA . CYS A 1 416 ? 59.64400 19.11065 24.48978 1.000 8.39396 416 CYS A CA 1
ATOM 3066 C C . CYS A 1 416 ? 60.56405 19.94923 23.63349 1.000 7.35995 416 CYS A C 1
ATOM 3067 O O . CYS A 1 416 ? 60.68531 19.70650 22.43363 1.000 6.69652 416 CYS A O 1
ATOM 3070 N N . GLN A 1 417 ? 61.21087 20.95375 24.21781 1.000 7.16181 417 GLN A N 1
ATOM 3071 C CA . GLN A 1 417 ? 62.06724 21.81022 23.41234 1.000 8.43878 417 GLN A CA 1
ATOM 3072 C C . GLN A 1 417 ? 63.35947 21.09162 23.05115 1.000 8.93946 417 GLN A C 1
ATOM 3073 O O . GLN A 1 417 ? 63.79801 21.12592 21.89690 1.000 7.30238 417 GLN A O 1
ATOM 3079 N N . GLN A 1 418 ? 63.98727 20.44385 24.02679 1.000 9.76192 418 GLN A N 1
ATOM 3080 C CA . GLN A 1 418 ? 65.16136 19.62615 23.72541 1.000 10.32491 418 GLN A CA 1
ATOM 3081 C C . GLN A 1 418 ? 64.84031 18.54367 22.70466 1.000 10.00834 418 GLN A C 1
ATOM 3082 O O . GLN A 1 418 ? 65.65187 18.24390 21.81994 1.000 9.11631 418 GLN A O 1
ATOM 3088 N N . TYR A 1 419 ? 63.66398 17.93764 22.82311 1.000 9.83798 419 TYR A N 1
ATOM 3089 C CA . TYR A 1 419 ? 63.26457 16.89698 21.89304 1.000 9.94295 419 TYR A CA 1
ATOM 3090 C C . TYR A 1 419 ? 63.17158 17.44275 20.47259 1.000 10.82987 419 TYR A C 1
ATOM 3091 O O . TYR A 1 419 ? 63.65828 16.82164 19.51661 1.000 11.27810 419 TYR A O 1
ATOM 3100 N N . ALA A 1 420 ? 62.54684 18.61351 20.31531 1.000 7.60023 420 ALA A N 1
ATOM 3101 C CA . ALA A 1 420 ? 62.42229 19.21720 18.99228 1.000 9.12806 420 ALA A CA 1
ATOM 3102 C C . ALA A 1 420 ? 63.79071 19.54798 18.40516 1.000 9.06293 420 ALA A C 1
ATOM 3103 O O . ALA A 1 420 ? 64.05050 19.27707 17.22515 1.000 10.87770 420 ALA A O 1
ATOM 3105 N N . TYR A 1 421 ? 64.66082 20.19163 19.19144 1.000 7.17810 421 TYR A N 1
ATOM 3106 C CA . TYR A 1 421 ? 65.98434 20.53530 18.67996 1.000 9.17752 421 TYR A CA 1
ATOM 3107 C C . TYR A 1 421 ? 66.77377 19.28364 18.32430 1.000 11.58162 421 TYR A C 1
ATOM 3108 O O . TYR A 1 421 ? 67.54679 19.27332 17.35409 1.000 12.86517 421 TYR A O 1
ATOM 3117 N N . ASN A 1 422 ? 66.58999 18.22517 19.09757 1.000 9.82973 422 ASN A N 1
ATOM 3118 C CA . ASN A 1 422 ? 67.33465 16.99328 18.86851 1.000 13.60445 422 ASN A CA 1
ATOM 3119 C C . ASN A 1 422 ? 66.81891 16.23411 17.65579 1.000 14.77422 422 ASN A C 1
ATOM 3120 O O . ASN A 1 422 ? 67.60416 15.63999 16.91163 1.000 17.70018 422 ASN A O 1
ATOM 3125 N N . GLU A 1 423 ? 65.51179 16.22293 17.44922 1.000 11.40227 423 GLU A N 1
ATOM 3126 C CA . GLU A 1 423 ? 64.94132 15.35631 16.43362 1.000 13.97740 423 GLU A CA 1
ATOM 3127 C C . GLU A 1 423 ? 64.64186 16.07402 15.12608 1.000 14.23990 423 GLU A C 1
ATOM 3128 O O . GLU A 1 423 ? 64.33416 15.40012 14.13756 1.000 14.23076 423 GLU A O 1
ATOM 3134 N N . PHE A 1 424 ? 64.71315 17.41013 15.08847 1.000 11.95601 424 PHE A N 1
ATOM 3135 C CA . PHE A 1 424 ? 64.20301 18.11304 13.91450 1.000 11.81694 424 PHE A CA 1
ATOM 3136 C C . PHE A 1 424 ? 64.84447 17.58967 12.62922 1.000 17.19872 424 PHE A C 1
ATOM 3137 O O . PHE A 1 424 ? 64.14349 17.20535 11.68659 1.000 13.53300 424 PHE A O 1
ATOM 3145 N N . GLN A 1 425 ? 66.18043 17.52871 12.59567 1.000 16.26199 425 GLN A N 1
ATOM 3146 C CA . GLN A 1 425 ? 66.88672 17.21668 11.34981 1.000 17.23611 425 GLN A CA 1
ATOM 3147 C C . GLN A 1 425 ? 66.49660 15.83939 10.82307 1.000 16.14978 425 GLN A C 1
ATOM 3148 O O . GLN A 1 425 ? 66.23561 15.67026 9.62905 1.000 16.99713 425 GLN A O 1
ATOM 3154 N N . THR A 1 426 ? 66.45106 14.84439 11.71146 1.000 15.69708 426 THR A N 1
ATOM 3155 C CA . THR A 1 426 ? 66.00976 13.50159 11.34929 1.000 18.48739 426 THR A CA 1
ATOM 3156 C C . THR A 1 426 ? 64.59330 13.51005 10.79065 1.000 24.42558 426 THR A C 1
ATOM 3157 O O . THR A 1 426 ? 64.32603 12.94774 9.71731 1.000 20.09151 426 THR A O 1
ATOM 3161 N N . VAL A 1 427 ? 63.65983 14.12226 11.52056 1.000 16.46861 427 VAL A N 1
ATOM 3162 C CA . VAL A 1 427 ? 62.26806 14.09391 11.09305 1.000 13.91697 427 VAL A CA 1
ATOM 3163 C C . VAL A 1 427 ? 62.08117 14.88530 9.80523 1.000 17.06421 427 VAL A C 1
ATOM 3164 O O . VAL A 1 427 ? 61.30416 14.48743 8.92758 1.000 18.60995 427 VAL A O 1
ATOM 3168 N N . ALA A 1 428 ? 62.80249 16.00103 9.66335 1.000 14.19577 428 ALA A N 1
ATOM 3169 C CA . ALA A 1 428 ? 62.70270 16.83115 8.46691 1.000 17.71059 428 ALA A CA 1
ATOM 3170 C C . ALA A 1 428 ? 63.20715 16.08764 7.24147 1.000 23.27855 428 ALA A C 1
ATOM 3171 O O . ALA A 1 428 ? 62.66153 16.24073 6.13991 1.000 20.06603 428 ALA A O 1
ATOM 3173 N N . GLN A 1 429 ? 64.26422 15.29756 7.41323 1.000 17.99085 429 GLN A N 1
ATOM 3174 C CA . GLN A 1 429 ? 64.74619 14.47424 6.31075 1.000 22.80690 429 GLN A CA 1
ATOM 3175 C C . GLN A 1 429 ? 63.68209 13.48263 5.86695 1.000 25.66057 429 GLN A C 1
ATOM 3176 O O . GLN A 1 429 ? 63.44956 13.31119 4.66605 1.000 31.67784 429 GLN A O 1
ATOM 3182 N N . LEU A 1 430 ? 63.01036 12.83219 6.81919 1.000 25.53253 430 LEU A N 1
ATOM 3183 C CA . LEU A 1 430 ? 61.94201 11.90703 6.45974 1.000 28.48937 430 LEU A CA 1
ATOM 3184 C C . LEU A 1 430 ? 60.78545 12.62099 5.76600 1.000 36.36981 430 LEU A C 1
ATOM 3185 O O . LEU A 1 430 ? 60.20983 12.09771 4.80265 1.000 30.80540 430 LEU A O 1
ATOM 3190 N N . VAL A 1 431 ? 60.41801 13.80851 6.25415 1.000 27.38152 431 VAL A N 1
ATOM 3191 C CA . VAL A 1 431 ? 59.37227 14.59436 5.60780 1.000 27.34545 431 VAL A CA 1
ATOM 3192 C C . VAL A 1 431 ? 59.76747 14.95949 4.18573 1.000 30.13388 431 VAL A C 1
ATOM 3193 O O . VAL A 1 431 ? 58.94935 14.89404 3.25979 1.000 33.40314 431 VAL A O 1
ATOM 3197 N N . SER A 1 432 ? 61.01693 15.36655 3.98913 1.000 29.43236 432 SER A N 1
ATOM 3198 C CA . SER A 1 432 ? 61.42725 15.84184 2.67790 1.000 31.73354 432 SER A CA 1
ATOM 3199 C C . SER A 1 432 ? 61.44317 14.71907 1.65085 1.000 35.96739 432 SER A C 1
ATOM 3200 O O . SER A 1 432 ? 61.38324 14.99716 0.44950 1.000 38.21290 432 SER A O 1
ATOM 3203 N N . GLU A 1 433 ? 61.51361 13.46826 2.09891 1.000 31.54359 433 GLU A N 1
ATOM 3204 C CA . GLU A 1 433 ? 61.41893 12.31487 1.21744 1.000 38.71503 433 GLU A CA 1
ATOM 3205 C C . GLU A 1 433 ? 60.12470 11.55737 1.50629 1.000 42.70532 433 GLU A C 1
ATOM 3206 O O . GLU A 1 433 ? 59.94565 10.41821 1.07284 1.000 49.11816 433 GLU A O 1
#

Solvent-accessible surface area: 17713 Å² total; per-residue (Å²): 136,8,44,1,0,0,7,9,2,23,16,12,0,0,0,0,0,0,3,0,66,98,56,44,11,104,7,19,0,1,19,122,26,78,136,26,103,76,21,28,8,39,22,28,0,0,36,1,0,17,14,0,0,148,80,0,122,141,15,26,13,14,149,37,0,49,116,2,25,5,14,13,102,73,6,59,5,32,12,58,75,30,130,78,56,65,67,22,82,7,92,3,25,129,143,63,43,0,5,11,0,20,60,26,48,0,2,77,34,0,30,57,14,0,108,78,49,63,13,54,35,93,48,110,10,95,8,69,101,28,38,32,44,94,147,35,0,0,0,41,32,147,76,115,106,22,107,8,16,1,0,1,0,8,39,27,34,85,7,117,0,4,70,53,4,42,34,59,149,26,81,27,105,127,46,30,2,2,14,3,44,0,9,9,34,15,144,91,1,139,71,74,100,28,0,76,49,2,11,59,80,67,95,63,53,3,17,17,16,5,6,0,2,116,35,28,0,0,51,2,2,3,1,66,144,29,118,15,0,7,9,10,2,11,12,103,25,165,152,67,81,2,67,32,135,84,72,86,6,39,22,159,119,0,26,115,54,0,52,133,8,101,9,93,87,120,0,59,8,0,2,58,32,13,40,166,30,103,1,41,11,26,9,3,25,10,8,86,90,4,113,41,4,11,1,107,96,70,27,6,0,0,2,0,60,0,3,3,6,20,4,65,9,17,31,3,23,21,0,0,6,0,0,1,0,0,3,1,0,0,0,0,71,70,12,24,90,147,87,4,39,43,0,2,24,0,1,14,112,9,6,36,114,17,3,6,100,0,22,96,24,0,61,147,24,5,106,56,0,8,74,15,84,50,126,98,160,178,100,30,3,42,29,39,54,64,31,70,105,4,30,88,39,53,3,14,120,89,0,97,110,51,17,152,83,21,5,105,117,27,77,141

Nearest PDB structures (foldseek):
  7kpt-assembly1_A  TM=1.002E+00  e=4.825E-97  Penicillium citrinum
  7kpq-assembly1_A  TM=9.665E-01  e=3.911E-79  Penicillium citrinum
  6pvi-assembly1_A  TM=9.360E-01  e=7.065E-47  Penicillium fellutanum
  7cp7-assembly1_A  TM=9.270E-01  e=1.587E-45  Aspergillus fumigatus Z5
  6pvh-assembly1_A  TM=9.194E-01  e=2.346E-44  Penicillium fellutanum

Foldseek 3Di:
DFEEEEEAQALLRLLLLVLLVVLPYAYAYEHQAQDQDDFFFKFKAFQLLVVVVCPAPVRPLVVQQVLQAQQAAWEFEAELQGDTQDIGGPPRDHPPTIGTGTRSSNSVSSVVSSVVSVHNYHYNWDWQAWDADLQWIATATPNDTDITRFYEYAHALQGSVCCVAQNDPWHKDFPQKKKKKFKDFLVLQPPPPLQCVQQDDPQQHKYWYWYFYAQKIKIWIATPSRGMIIIMMMGRDDDDPFAQDKDFDDLVVVLVVSVVGNCSSNCVSVSVSGPGRGMMMHGFIFIPQRPAQGHPSQRYGYAQNNHGDAGRLLSCRSNRSSLLSNLLSVLCSVCDPVRNSLSSRLSCVLCRVVSVVSRVVRVVLVVLRNNQCSPDVVSGRDSDDDDCVPNVDHSNVSNVVCNVVSSVVVVD

Secondary structure (DSSP, 8-state):
--EEEEE--SHHHHHHHHHHHHTT-EEEEE-SSSS------EEEE-HHHHHHHTTGGGGHHHHHHHHTB--B-EEEEEETTS-EEEEEE-TTSSTTT-EEEEHHHHHHHHHHHHHHTT-EEE-S----EEEE-SS-EEEEETTEEEEESEEEE---TT-HHHHHHH-SSS--EEEEEEEEEEEEEGGGTTT-GGGHHHHSS-TT-B-EEEEEETTEEEEEEEETTTTEEEEEEEEE-SS--S-SS-EE--HHHHHHHTTT-TTHHHHHHHHHTPPTTSEEEEEEEE-PPPS-SB-TTS-EEE-GGGT----GGG--HHHHHHHHHHHHHHHHHHH-GGGHHHHHHHHHHHHHHHHHHHHHHHHHHHHHHHHT-----TTS--S----HHHHT--HHHHHHHHHHHHHHHHH-

Radius of gyration: 21.46 Å; Cα contacts (8 Å, |Δi|>4): 912; chains: 1; bounding box: 47×49×64 Å

B-factor: mean 22.04, std 10.58, range [5.39, 97.79]

Sequence (412 aa):
QINVIIVGLGIAGLTAAIECHRKGHKVIAFEKTPKMMHIGDIFSIGPNAESVIRQWKDGAISRALNEARCAIDEIKVFDETGKLQNVNTMEGYREGEGYVINRAEAVDIFFEYAQSLGIDIRFNSNVTEYWETPHNAGIIVDGLKIEADCVIATDGIHSKARNAICGAVVQPKKTGSAIYRSGYAMEELRGHSGAVWLTEGKEDVDQLYHFIGKDITVLVGTGRRGKDVYWGCMHKSLHDVSESWIQVSDVRRAIELISDWNVRDRLEPIMACTPQGKCFDHLVMTMDQLPSWVSPKHRMIVLGDAAHPFLPNTGQGANQAIEDGATVAICLELAGKNQVTKGVQVAERLRYQRVAKIQELGHRMLKTLQNADWDGDEDAPTMITRPAWIYSHDCQQYAYNEFQTVAQLVSE